Protein AF-0000000084804785 (afdb_homodimer)

InterPro domains:
  IPR005835 Nucleotidyl transferase domain [PF00483] (6-233)
  IPR029044 Nucleotide-diphospho-sugar transferases [G3DSA:3.90.550.10] (2-263)
  IPR029044 Nucleotide-diphospho-sugar transferases [SSF53448] (6-250)
  IPR050486 Mannose-1-phosphate guanyltransferase [PTHR22572] (6-246)

Secondary structure (DSSP, 8-state):
-----EEEEE-----GGGTTHHHHS-GGG-EETTEEHHHHHHHHHHHTT--EEEEEE-TTHHHHHHHHHHSTTGGGEEEEE-SS--HHHHHHHHTGGGGSSS-EEEEETTEEEE--HHHHHHHHHTS-TT--EEEEEEE-S-GGGSEEEEE-TTSBEEEEEES-SS-S-SEEEEEEEEE-HHHHHHHHHT--S---IIIIIHHHHTTSEEEEE--SEEEE--SHHHHHHHHHHHHHHHHHHHHHHHHHHHHS--SS---GGGSHHHHGGGS--TT-HHHHHHHHHHHHHHHHHHHHHHHHHH---/-----EEEEE-----GGGTTHHHHS-GGG-EETTEEHHHHHHHHHHHTT-SEEEEEE-TTHHHHHHHHHHSTTGGGEEEEE-SS--HHHHHHHHTGGGGTTS-EEEEETTEEEE--HHHHHHHHHTS-TT--EEEEEEE-S-GGGSEEEEE-TTSBEEEEEES-SS-S-SEEEEEEEEE-HHHHHHHHHT--S---IIIIIHHHHTTSEEEEE--SEEEE--SHHHHHHHHHHHHHHHHHHHHHHHHHHHHS--SS---TTSSHHHHGGGS--TT-HHHHHHHHHHHHHHHHHHHHHHHHHH---

Structure (mmCIF, N/CA/C/O backbone):
data_AF-0000000084804785-model_v1
#
loop_
_entity.id
_entity.type
_entity.pdbx_description
1 polymer 'Nucleotidyl transferase'
#
loop_
_atom_site.group_PDB
_atom_site.id
_atom_site.type_symbol
_atom_site.label_atom_id
_atom_site.label_alt_id
_atom_site.label_comp_id
_atom_site.label_asym_id
_atom_site.label_entity_id
_atom_site.label_seq_id
_atom_site.pdbx_PDB_ins_code
_atom_site.Cartn_x
_atom_site.Cartn_y
_atom_site.Cartn_z
_atom_site.occupancy
_atom_site.B_iso_or_equiv
_atom_site.auth_seq_id
_atom_site.auth_comp_id
_atom_site.auth_asym_id
_atom_site.auth_atom_id
_atom_site.pdbx_PDB_model_num
ATOM 1 N N . MET A 1 1 ? 24.594 -31.297 -13.055 1 36.47 1 MET A N 1
ATOM 2 C CA . MET A 1 1 ? 23.969 -30.094 -12.5 1 36.47 1 MET A CA 1
ATOM 3 C C . MET A 1 1 ? 22.516 -29.984 -12.945 1 36.47 1 MET A C 1
ATOM 5 O O . MET A 1 1 ? 22.219 -30.109 -14.133 1 36.47 1 MET A O 1
ATOM 9 N N . SER A 1 2 ? 21.641 -30.422 -12.102 1 54.41 2 SER A N 1
ATOM 10 C CA . SER A 1 2 ? 20.219 -30.438 -12.469 1 54.41 2 SER A CA 1
ATOM 11 C C . SER A 1 2 ? 19.828 -29.141 -13.172 1 54.41 2 SER A C 1
ATOM 13 O O . SER A 1 2 ? 20.406 -28.094 -12.922 1 54.41 2 SER A O 1
ATOM 15 N N . ALA A 1 3 ? 19.453 -29.266 -14.508 1 63.44 3 ALA A N 1
ATOM 16 C CA . ALA A 1 3 ? 19.047 -28.109 -15.305 1 63.44 3 ALA A CA 1
ATOM 17 C C . ALA A 1 3 ? 18.344 -27.078 -14.438 1 63.44 3 ALA A C 1
ATOM 19 O O . ALA A 1 3 ? 17.594 -27.422 -13.516 1 63.44 3 ALA A O 1
ATOM 20 N N . PRO A 1 4 ? 18.766 -25.828 -14.586 1 81.25 4 PRO A N 1
ATOM 21 C CA . PRO A 1 4 ? 18.125 -24.781 -13.797 1 81.25 4 PRO A CA 1
ATOM 22 C C . PRO A 1 4 ? 16.609 -24.75 -13.961 1 81.25 4 PRO A C 1
ATOM 24 O O . PRO A 1 4 ? 16.109 -25.078 -15.039 1 81.25 4 PRO A O 1
ATOM 27 N N . ALA A 1 5 ? 15.953 -24.562 -12.977 1 89.88 5 ALA A N 1
ATOM 28 C CA . ALA A 1 5 ? 14.492 -24.562 -12.953 1 89.88 5 ALA A CA 1
ATOM 29 C C . ALA A 1 5 ? 13.93 -23.438 -13.812 1 89.88 5 ALA A C 1
ATOM 31 O O . ALA A 1 5 ? 14.547 -22.375 -13.938 1 89.88 5 ALA A O 1
ATOM 32 N N . LYS A 1 6 ? 12.875 -23.719 -14.586 1 97.5 6 LYS A N 1
ATOM 33 C CA . LYS A 1 6 ? 12.172 -22.734 -15.406 1 97.5 6 LYS A CA 1
ATOM 34 C C . LYS A 1 6 ? 10.758 -22.5 -14.891 1 97.5 6 LYS A C 1
ATOM 36 O O . LYS A 1 6 ? 10.25 -23.281 -14.086 1 97.5 6 LYS A O 1
ATOM 41 N N . ALA A 1 7 ? 10.18 -21.344 -15.297 1 98.56 7 ALA A N 1
ATOM 42 C CA . ALA A 1 7 ? 8.844 -21.016 -14.805 1 98.56 7 ALA A CA 1
ATOM 43 C C . ALA A 1 7 ? 7.984 -20.422 -15.922 1 98.56 7 ALA A C 1
ATOM 45 O O . ALA A 1 7 ? 8.508 -19.844 -16.875 1 98.56 7 ALA A O 1
ATOM 46 N N . LEU A 1 8 ? 6.742 -20.734 -15.875 1 98.62 8 LEU A N 1
ATOM 47 C CA . LEU A 1 8 ? 5.719 -20.047 -16.656 1 98.62 8 LEU A CA 1
ATOM 48 C C . LEU A 1 8 ? 4.754 -19.281 -15.75 1 98.62 8 LEU A C 1
ATOM 50 O O . LEU A 1 8 ? 4.098 -19.891 -14.891 1 98.62 8 LEU A O 1
ATOM 54 N N . LEU A 1 9 ? 4.73 -17.969 -15.883 1 98.25 9 LEU A N 1
ATOM 55 C CA . LEU A 1 9 ? 3.77 -17.109 -15.203 1 98.25 9 LEU A CA 1
ATOM 56 C C . LEU A 1 9 ? 2.662 -16.688 -16.156 1 98.25 9 LEU A C 1
ATOM 58 O O . LEU A 1 9 ? 2.918 -15.969 -17.141 1 98.25 9 LEU A O 1
ATOM 62 N N . VAL A 1 10 ? 1.463 -17.125 -15.883 1 96.31 10 VAL A N 1
ATOM 63 C CA . VAL A 1 10 ? 0.351 -16.688 -16.719 1 96.31 10 VAL A CA 1
ATOM 64 C C . VAL A 1 10 ? -0.203 -15.375 -16.203 1 96.31 10 VAL A C 1
ATOM 66 O O . VAL A 1 10 ? -0.682 -15.297 -15.07 1 96.31 10 VAL A O 1
ATOM 69 N N . ALA A 1 11 ? -0.163 -14.344 -17 1 93.56 11 ALA A N 1
ATOM 70 C CA . ALA A 1 11 ? -0.503 -12.984 -16.594 1 93.56 11 ALA A CA 1
ATOM 71 C C . ALA A 1 11 ? -1.413 -12.32 -17.609 1 93.56 11 ALA A C 1
ATOM 73 O O . ALA A 1 11 ? -1.463 -11.086 -17.703 1 93.56 11 ALA A O 1
ATOM 74 N N . ALA A 1 12 ? -2.127 -13.078 -18.391 1 90.62 12 ALA A N 1
ATOM 75 C CA . ALA A 1 12 ? -2.871 -12.531 -19.516 1 90.62 12 ALA A CA 1
ATOM 76 C C . ALA A 1 12 ? -4.324 -12.258 -19.141 1 90.62 12 ALA A C 1
ATOM 78 O O . ALA A 1 12 ? -5.129 -11.867 -19.984 1 90.62 12 ALA A O 1
ATOM 79 N N . GLY A 1 13 ? -4.664 -12.398 -17.906 1 85.38 13 GLY A N 1
ATOM 80 C CA . GLY A 1 13 ? -6.047 -12.203 -17.5 1 85.38 13 GLY A CA 1
ATOM 81 C C . GLY A 1 13 ? -6.516 -10.766 -17.625 1 85.38 13 GLY A C 1
ATOM 82 O O . GLY A 1 13 ? -5.727 -9.836 -17.453 1 85.38 13 GLY A O 1
ATOM 83 N N . LEU A 1 14 ? -7.793 -10.594 -17.812 1 86.75 14 LEU A N 1
ATOM 84 C CA . LEU A 1 14 ? -8.375 -9.273 -18.016 1 86.75 14 LEU A CA 1
ATOM 85 C C . LEU A 1 14 ? -8.609 -8.562 -16.688 1 86.75 14 LEU A C 1
ATOM 87 O O . LEU A 1 14 ? -8.656 -7.336 -16.625 1 86.75 14 LEU A O 1
ATOM 91 N N . GLY A 1 15 ? -8.773 -9.273 -15.664 1 91.44 15 GLY A N 1
ATOM 92 C CA . GLY A 1 15 ? -9.008 -8.695 -14.352 1 91.44 15 GLY A CA 1
ATOM 93 C C . GLY A 1 15 ? -10.242 -7.816 -14.297 1 91.44 15 GLY A C 1
ATOM 94 O O . GLY A 1 15 ? -10.211 -6.719 -13.742 1 91.44 15 GLY A O 1
ATOM 95 N N . THR A 1 16 ? -11.375 -8.258 -14.773 1 92.5 16 THR A N 1
ATOM 96 C CA . THR A 1 16 ? -12.562 -7.441 -15 1 92.5 16 THR A CA 1
ATOM 97 C C . THR A 1 16 ? -13.172 -6.996 -13.672 1 92.5 16 THR A C 1
ATOM 99 O O . THR A 1 16 ? -13.773 -5.926 -13.594 1 92.5 16 THR A O 1
ATOM 102 N N . ARG A 1 17 ? -13.039 -7.766 -12.586 1 92.06 17 ARG A N 1
ATOM 103 C CA . ARG A 1 17 ? -13.641 -7.426 -11.297 1 92.06 17 ARG A CA 1
ATOM 104 C C . ARG A 1 17 ? -12.93 -6.238 -10.664 1 92.06 17 ARG A C 1
ATOM 106 O O . ARG A 1 17 ? -13.422 -5.656 -9.695 1 92.06 17 ARG A O 1
ATOM 113 N N . LEU A 1 18 ? -11.805 -5.844 -11.195 1 95 18 LEU A N 1
ATOM 114 C CA . LEU A 1 18 ? -11.047 -4.711 -10.672 1 95 18 LEU A CA 1
ATOM 115 C C . LEU A 1 18 ? -11.273 -3.463 -11.516 1 95 18 LEU A C 1
ATOM 117 O O . LEU A 1 18 ? -10.617 -2.438 -11.305 1 95 18 LEU A O 1
ATOM 121 N N . HIS A 1 19 ? -12.18 -3.553 -12.469 1 93.56 19 HIS A N 1
ATOM 122 C CA . HIS A 1 19 ? -12.578 -2.332 -13.164 1 93.56 19 HIS A CA 1
ATOM 123 C C . HIS A 1 19 ? -13.023 -1.258 -12.18 1 93.56 19 HIS A C 1
ATOM 125 O O . HIS A 1 19 ? -13.711 -1.557 -11.195 1 93.56 19 HIS A O 1
ATOM 131 N N . PRO A 1 20 ? -12.641 -0.058 -12.445 1 96.06 20 PRO A N 1
ATOM 132 C CA . PRO A 1 20 ? -11.969 0.531 -13.609 1 96.06 20 PRO A CA 1
ATOM 133 C C . PRO A 1 20 ? -10.453 0.542 -13.477 1 96.06 20 PRO A C 1
ATOM 135 O O . PRO A 1 20 ? -9.75 1.06 -14.352 1 96.06 20 PRO A O 1
ATOM 138 N N . LEU A 1 21 ? -9.875 0.04 -12.391 1 96.31 21 LEU A N 1
ATOM 139 C CA . LEU A 1 21 ? -8.43 0.01 -12.227 1 96.31 21 LEU A CA 1
ATOM 140 C C . LEU A 1 21 ? -7.758 -0.702 -13.398 1 96.31 21 LEU A C 1
ATOM 142 O O . LEU A 1 21 ? -6.789 -0.195 -13.961 1 96.31 21 LEU A O 1
ATOM 146 N N . THR A 1 22 ? -8.352 -1.794 -13.797 1 95.62 22 THR A N 1
ATOM 147 C CA . THR A 1 22 ? -7.734 -2.645 -14.812 1 95.62 22 THR A CA 1
ATOM 148 C C . THR A 1 22 ? -7.957 -2.07 -16.203 1 95.62 22 THR A C 1
ATOM 150 O O . THR A 1 22 ? -7.395 -2.568 -17.188 1 95.62 22 THR A O 1
ATOM 153 N N . ASP A 1 23 ? -8.742 -1.021 -16.344 1 94.75 23 ASP A N 1
ATOM 154 C CA . ASP A 1 23 ? -8.82 -0.287 -17.594 1 94.75 23 ASP A CA 1
ATOM 155 C C . ASP A 1 23 ? -7.523 0.48 -17.859 1 94.75 23 ASP A C 1
ATOM 157 O O . ASP A 1 23 ? -7.219 0.817 -19.016 1 94.75 23 ASP A O 1
ATOM 161 N N . VAL A 1 24 ? -6.848 0.706 -16.797 1 94.94 24 VAL A N 1
ATOM 162 C CA . VAL A 1 24 ? -5.652 1.536 -16.906 1 94.94 24 VAL A CA 1
ATOM 163 C C . VAL A 1 24 ? -4.402 0.661 -16.812 1 94.94 24 VAL A C 1
ATOM 165 O O . VAL A 1 24 ? -3.486 0.787 -17.625 1 94.94 24 VAL A O 1
ATOM 168 N N . LEU A 1 25 ? -4.352 -0.196 -15.812 1 94.44 25 LEU A N 1
ATOM 169 C CA . LEU A 1 25 ? -3.242 -1.117 -15.594 1 94.44 25 LEU A CA 1
ATOM 170 C C . LEU A 1 25 ? -3.729 -2.562 -15.594 1 94.44 25 LEU A C 1
ATOM 172 O O . LEU A 1 25 ? -4.742 -2.881 -14.969 1 94.44 25 LEU A O 1
ATOM 176 N N . PRO A 1 26 ? -2.963 -3.416 -16.297 1 94.69 26 PRO A N 1
ATOM 177 C CA . PRO A 1 26 ? -3.324 -4.828 -16.156 1 94.69 26 PRO A CA 1
ATOM 178 C C . PRO A 1 26 ? -3.145 -5.34 -14.727 1 94.69 26 PRO A C 1
ATOM 180 O O . PRO A 1 26 ? -2.314 -4.812 -13.984 1 94.69 26 PRO A O 1
ATOM 183 N N . LYS A 1 27 ? -3.861 -6.383 -14.375 1 94.56 27 LYS A N 1
ATOM 184 C CA . LYS A 1 27 ? -3.877 -6.902 -13.008 1 94.56 27 LYS A CA 1
ATOM 185 C C . LYS A 1 27 ? -2.467 -7.25 -12.539 1 94.56 27 LYS A C 1
ATOM 187 O O . LYS A 1 27 ? -2.109 -6.984 -11.383 1 94.56 27 LYS A O 1
ATOM 192 N N . CYS A 1 28 ? -1.666 -7.781 -13.414 1 95.44 28 CYS A N 1
ATOM 193 C CA . CYS A 1 28 ? -0.337 -8.242 -13.031 1 95.44 28 CYS A CA 1
ATOM 194 C C . CYS A 1 28 ? 0.576 -7.062 -12.711 1 95.44 28 CYS A C 1
ATOM 196 O O . CYS A 1 28 ? 1.647 -7.238 -12.133 1 95.44 28 CYS A O 1
ATOM 198 N N . LEU A 1 29 ? 0.19 -5.82 -13.047 1 94.81 29 LEU A N 1
ATOM 199 C CA . LEU A 1 29 ? 0.996 -4.648 -12.734 1 94.81 29 LEU A CA 1
ATOM 200 C C . LEU A 1 29 ? 0.36 -3.832 -11.617 1 94.81 29 LEU A C 1
ATOM 202 O O . LEU A 1 29 ? 0.795 -2.713 -11.336 1 94.81 29 LEU A O 1
ATOM 206 N N . MET A 1 30 ? -0.702 -4.363 -11.047 1 94.88 30 MET A N 1
ATOM 207 C CA . MET A 1 30 ? -1.296 -3.699 -9.891 1 94.88 30 MET A CA 1
ATOM 208 C C . MET A 1 30 ? -0.294 -3.6 -8.75 1 94.88 30 MET A C 1
ATOM 210 O O . MET A 1 30 ? 0.411 -4.566 -8.445 1 94.88 30 MET A O 1
ATOM 214 N N . PRO A 1 31 ? -0.192 -2.457 -8.125 1 92.62 31 PRO A N 1
ATOM 215 C CA . PRO A 1 31 ? 0.789 -2.297 -7.051 1 92.62 31 PRO A CA 1
ATOM 216 C C . PRO A 1 31 ? 0.31 -2.883 -5.723 1 92.62 31 PRO A C 1
ATOM 218 O O . PRO A 1 31 ? -0.857 -2.721 -5.359 1 92.62 31 PRO A O 1
ATOM 221 N N . ILE A 1 32 ? 1.146 -3.57 -5.07 1 92.69 32 ILE A N 1
ATOM 222 C CA . ILE A 1 32 ? 0.99 -4.023 -3.693 1 92.69 32 ILE A CA 1
ATOM 223 C C . ILE A 1 32 ? 2.074 -3.395 -2.818 1 92.69 32 ILE A C 1
ATOM 225 O O . ILE A 1 32 ? 3.246 -3.766 -2.91 1 92.69 32 ILE A O 1
ATOM 229 N N . ALA A 1 33 ? 1.63 -2.484 -1.951 1 83.88 33 ALA A N 1
ATOM 230 C CA . ALA A 1 33 ? 2.559 -1.73 -1.113 1 83.88 33 ALA A CA 1
ATOM 231 C C . ALA A 1 33 ? 3.654 -1.083 -1.954 1 83.88 33 ALA A C 1
ATOM 233 O O . ALA A 1 33 ? 4.84 -1.184 -1.626 1 83.88 33 ALA A O 1
ATOM 234 N N . GLY A 1 34 ? 3.285 -0.646 -3.113 1 81.81 34 GLY A N 1
ATOM 235 C CA . GLY A 1 34 ? 4.188 0.14 -3.938 1 81.81 34 GLY A CA 1
ATOM 236 C C . GLY A 1 34 ? 4.914 -0.687 -4.984 1 81.81 34 GLY A C 1
ATOM 237 O O . GLY A 1 34 ? 5.68 -0.149 -5.789 1 81.81 34 GLY A O 1
ATOM 238 N N . ARG A 1 35 ? 4.715 -1.99 -5.055 1 88.25 35 ARG A N 1
ATOM 239 C CA . ARG A 1 35 ? 5.363 -2.861 -6.031 1 88.25 35 ARG A CA 1
ATOM 240 C C . ARG A 1 35 ? 4.332 -3.615 -6.863 1 88.25 35 ARG A C 1
ATOM 242 O O . ARG A 1 35 ? 3.332 -4.102 -6.332 1 88.25 35 ARG A O 1
ATOM 249 N N . PRO A 1 36 ? 4.688 -3.699 -8.133 1 93.38 36 PRO A N 1
ATOM 250 C CA . PRO A 1 36 ? 3.711 -4.418 -8.953 1 93.38 36 PRO A CA 1
ATOM 251 C C . PRO A 1 36 ? 3.717 -5.922 -8.695 1 93.38 36 PRO A C 1
ATOM 253 O O . PRO A 1 36 ? 4.777 -6.508 -8.461 1 93.38 36 PRO A O 1
ATOM 256 N N . LEU A 1 37 ? 2.59 -6.52 -8.812 1 95.38 37 LEU A N 1
ATOM 257 C CA . LEU A 1 37 ? 2.383 -7.945 -8.578 1 95.38 37 LEU A CA 1
ATOM 258 C C . LEU A 1 37 ? 3.396 -8.773 -9.359 1 95.38 37 LEU A C 1
ATOM 260 O O . LEU A 1 37 ? 4.051 -9.656 -8.797 1 95.38 37 LEU A O 1
ATOM 264 N N . LEU A 1 38 ? 3.555 -8.461 -10.633 1 96.06 38 LEU A N 1
ATOM 265 C CA . LEU A 1 38 ? 4.469 -9.219 -11.484 1 96.06 38 LEU A CA 1
ATOM 266 C C . LEU A 1 38 ? 5.91 -9.055 -11.008 1 96.06 38 LEU A C 1
ATOM 268 O O . LEU A 1 38 ? 6.695 -10.008 -11.07 1 96.06 38 LEU A O 1
ATOM 272 N N . GLY A 1 39 ? 6.234 -7.871 -10.562 1 94.62 39 GLY A N 1
ATOM 273 C CA . GLY A 1 39 ? 7.566 -7.652 -10.023 1 94.62 39 GLY A CA 1
ATOM 274 C C . GLY A 1 39 ? 7.867 -8.508 -8.805 1 94.62 39 GLY A C 1
ATOM 275 O O . GLY A 1 39 ? 8.984 -9 -8.648 1 94.62 39 GLY A O 1
ATOM 276 N N . LEU A 1 40 ? 6.867 -8.68 -7.965 1 94.56 40 LEU A N 1
ATOM 277 C CA . LEU A 1 40 ? 7.027 -9.523 -6.785 1 94.56 40 LEU A CA 1
ATOM 278 C C . LEU A 1 40 ? 7.305 -10.969 -7.184 1 94.56 40 LEU A C 1
ATOM 280 O O . LEU A 1 40 ? 8.18 -11.617 -6.609 1 94.56 40 LEU A O 1
ATOM 284 N N . TRP A 1 41 ? 6.641 -11.461 -8.18 1 96.94 41 TRP A N 1
ATOM 285 C CA . TRP A 1 41 ? 6.852 -12.812 -8.688 1 96.94 41 TRP A CA 1
ATOM 286 C C . TRP A 1 41 ? 8.25 -12.953 -9.289 1 96.94 41 TRP A C 1
ATOM 288 O O . TRP A 1 41 ? 8.977 -13.898 -8.961 1 96.94 41 TRP A O 1
ATOM 298 N N . LEU A 1 42 ? 8.625 -12 -10.125 1 96.31 42 LEU A N 1
ATOM 299 C CA . LEU A 1 42 ? 9.898 -12.07 -10.82 1 96.31 42 LEU A CA 1
ATOM 300 C C . LEU A 1 42 ? 11.062 -12 -9.828 1 96.31 42 LEU A C 1
ATOM 302 O O . LEU A 1 42 ? 12.031 -12.758 -9.945 1 96.31 42 LEU A O 1
ATOM 306 N N . ALA A 1 43 ? 10.914 -11.125 -8.898 1 93.31 43 ALA A N 1
ATOM 307 C CA . ALA A 1 43 ? 11.953 -11.016 -7.883 1 93.31 43 ALA A CA 1
ATOM 308 C C . ALA A 1 43 ? 12.094 -12.32 -7.098 1 93.31 43 ALA A C 1
ATOM 310 O O . ALA A 1 43 ? 13.203 -12.812 -6.895 1 93.31 43 ALA A O 1
ATOM 311 N N . MET A 1 44 ? 11 -12.891 -6.68 1 94.5 44 MET A N 1
ATOM 312 C CA . MET A 1 44 ? 10.984 -14.117 -5.887 1 94.5 44 MET A CA 1
ATOM 313 C C . MET A 1 44 ? 11.609 -15.273 -6.656 1 94.5 44 MET A C 1
ATOM 315 O O . MET A 1 44 ? 12.461 -15.992 -6.129 1 94.5 44 MET A O 1
ATOM 319 N N . LEU A 1 45 ? 11.305 -15.406 -7.879 1 96.75 45 LEU A N 1
ATOM 320 C CA . LEU A 1 45 ? 11.797 -16.516 -8.688 1 96.75 45 LEU A CA 1
ATOM 321 C C . LEU A 1 45 ? 13.266 -16.328 -9.047 1 96.75 45 LEU A C 1
ATOM 323 O O . LEU A 1 45 ? 14.039 -17.281 -9.031 1 96.75 45 LEU A O 1
ATOM 327 N N . ARG A 1 46 ? 13.617 -15.078 -9.312 1 94.5 46 ARG A N 1
ATOM 328 C CA . ARG A 1 46 ? 15.016 -14.812 -9.625 1 94.5 46 ARG A CA 1
ATOM 329 C C . ARG A 1 46 ? 15.906 -15.047 -8.414 1 94.5 46 ARG A C 1
ATOM 331 O O . ARG A 1 46 ? 16.984 -15.625 -8.539 1 94.5 46 ARG A O 1
ATOM 338 N N . ASP A 1 47 ? 15.438 -14.648 -7.344 1 91.12 47 ASP A N 1
ATOM 339 C CA . ASP A 1 47 ? 16.188 -14.867 -6.109 1 91.12 47 ASP A CA 1
ATOM 340 C C . ASP A 1 47 ? 16.359 -16.359 -5.828 1 91.12 47 ASP A C 1
ATOM 342 O O . ASP A 1 47 ? 17.344 -16.766 -5.223 1 91.12 47 ASP A O 1
ATOM 346 N N . ALA A 1 48 ? 15.445 -17.141 -6.285 1 93.62 48 ALA A N 1
ATOM 347 C CA . ALA A 1 48 ? 15.477 -18.594 -6.055 1 93.62 48 ALA A CA 1
ATOM 348 C C . ALA A 1 48 ? 16.312 -19.297 -7.117 1 93.62 48 ALA A C 1
ATOM 350 O O . ALA A 1 48 ? 16.516 -20.516 -7.047 1 93.62 48 ALA A O 1
ATOM 351 N N . GLY A 1 49 ? 16.75 -18.578 -8.164 1 92.5 49 GLY A N 1
ATOM 352 C CA . GLY A 1 49 ? 17.703 -19.141 -9.109 1 92.5 49 GLY A CA 1
ATOM 353 C C . GLY A 1 49 ? 17.062 -19.609 -10.398 1 92.5 49 GLY A C 1
ATOM 354 O O . GLY A 1 49 ? 17.688 -20.312 -11.188 1 92.5 49 GLY A O 1
ATOM 355 N N . PHE A 1 50 ? 15.812 -19.25 -10.617 1 95.56 50 PHE A N 1
ATOM 356 C CA . PHE A 1 50 ? 15.188 -19.625 -11.875 1 95.56 50 PHE A CA 1
ATOM 357 C C . PHE A 1 50 ? 15.898 -18.953 -13.047 1 95.56 50 PHE A C 1
ATOM 359 O O . PHE A 1 50 ? 16.188 -17.766 -13.008 1 95.56 50 PHE A O 1
ATOM 366 N N . SER A 1 51 ? 16.156 -19.75 -14.086 1 93 51 SER A N 1
ATOM 367 C CA . SER A 1 51 ? 17 -19.281 -15.172 1 93 51 SER A CA 1
ATOM 368 C C . SER A 1 51 ? 16.172 -18.641 -16.281 1 93 51 SER A C 1
ATOM 370 O O . SER A 1 51 ? 16.656 -17.766 -17 1 93 51 SER A O 1
ATOM 372 N N . GLU A 1 52 ? 15 -19.125 -16.484 1 97.19 52 GLU A N 1
ATOM 373 C CA . GLU A 1 52 ? 14.102 -18.656 -17.531 1 97.19 52 GLU A CA 1
ATOM 374 C C . GLU A 1 52 ? 12.656 -18.609 -17.047 1 97.19 52 GLU A C 1
ATOM 376 O O . GLU A 1 52 ? 12.164 -19.578 -16.453 1 97.19 52 GLU A O 1
ATOM 381 N N . ILE A 1 53 ? 12.055 -17.438 -17.25 1 98.25 53 ILE A N 1
ATOM 382 C CA . ILE A 1 53 ? 10.664 -17.234 -16.859 1 98.25 53 ILE A CA 1
ATOM 383 C C . ILE A 1 53 ? 9.852 -16.766 -18.062 1 98.25 53 ILE A C 1
ATOM 385 O O . ILE A 1 53 ? 10.102 -15.688 -18.609 1 98.25 53 ILE A O 1
ATOM 389 N N . VAL A 1 54 ? 8.938 -17.641 -18.5 1 98.44 54 VAL A N 1
ATOM 390 C CA . VAL A 1 54 ? 8.023 -17.25 -19.578 1 98.44 54 VAL A CA 1
ATOM 391 C C . VAL A 1 54 ? 6.805 -16.547 -18.984 1 98.44 54 VAL A C 1
ATOM 393 O O . VAL A 1 54 ? 6.215 -17.016 -18.016 1 98.44 54 VAL A O 1
ATOM 396 N N . VAL A 1 55 ? 6.445 -15.383 -19.531 1 97.94 55 VAL A N 1
ATOM 397 C CA . VAL A 1 55 ? 5.27 -14.625 -19.109 1 97.94 55 VAL A CA 1
ATOM 398 C C . VAL A 1 55 ? 4.336 -14.422 -20.312 1 97.94 55 VAL A C 1
ATOM 400 O O . VAL A 1 55 ? 4.707 -13.781 -21.297 1 97.94 55 VAL A O 1
ATOM 403 N N . ASN A 1 56 ? 3.17 -14.992 -20.266 1 96.5 56 ASN A N 1
ATOM 404 C CA . ASN A 1 56 ? 2.234 -14.703 -21.344 1 96.5 56 ASN A CA 1
ATOM 405 C C . ASN A 1 56 ? 1.498 -13.391 -21.125 1 96.5 56 ASN A C 1
ATOM 407 O O . ASN A 1 56 ? 1.266 -12.992 -19.984 1 96.5 56 ASN A O 1
ATOM 411 N N . LEU A 1 57 ? 1.154 -12.719 -22.156 1 93.12 57 LEU A N 1
ATOM 412 C CA . LEU A 1 57 ? 0.524 -11.406 -22.125 1 93.12 57 LEU A CA 1
ATOM 413 C C . LEU A 1 57 ? -0.646 -11.344 -23.094 1 93.12 57 LEU A C 1
ATOM 415 O O . LEU A 1 57 ? -0.658 -12.055 -24.109 1 93.12 57 LEU A O 1
ATOM 419 N N . HIS A 1 58 ? -1.6 -10.516 -22.766 1 91.88 58 HIS A N 1
ATOM 420 C CA . HIS A 1 58 ? -2.721 -10.281 -23.656 1 91.88 58 HIS A CA 1
ATOM 421 C C . HIS A 1 58 ? -3.234 -8.852 -23.547 1 91.88 58 HIS A C 1
ATOM 423 O O . HIS A 1 58 ? -2.807 -7.973 -24.297 1 91.88 58 HIS A O 1
ATOM 429 N N . HIS A 1 59 ? -3.932 -8.562 -22.359 1 84.12 59 HIS A N 1
ATOM 430 C CA . HIS A 1 59 ? -4.43 -7.223 -22.094 1 84.12 59 HIS A CA 1
ATOM 431 C C . HIS A 1 59 ? -3.299 -6.281 -21.688 1 84.12 59 HIS A C 1
ATOM 433 O O . HIS A 1 59 ? -2.496 -6.609 -20.812 1 84.12 59 HIS A O 1
ATOM 439 N N . HIS A 1 60 ? -3.168 -5.082 -22.453 1 91 60 HIS A N 1
ATOM 440 C CA . HIS A 1 60 ? -2.117 -4.113 -22.156 1 91 60 HIS A CA 1
ATOM 441 C C . HIS A 1 60 ? -0.735 -4.754 -22.266 1 91 60 HIS A C 1
ATOM 443 O O . HIS A 1 60 ? 0.127 -4.508 -21.406 1 91 60 HIS A O 1
ATOM 449 N N . ALA A 1 61 ? -0.567 -5.613 -23.25 1 93.06 61 ALA A N 1
ATOM 450 C CA . ALA A 1 61 ? 0.668 -6.371 -23.422 1 93.06 61 ALA A CA 1
ATOM 451 C C . ALA A 1 61 ? 1.87 -5.438 -23.547 1 93.06 61 ALA A C 1
ATOM 453 O O . ALA A 1 61 ? 2.951 -5.738 -23.031 1 93.06 61 ALA A O 1
ATOM 454 N N . GLU A 1 62 ? 1.668 -4.352 -24.172 1 93.75 62 GLU A N 1
ATOM 455 C CA . GLU A 1 62 ? 2.777 -3.426 -24.375 1 93.75 62 GLU A CA 1
ATOM 456 C C . GLU A 1 62 ? 3.256 -2.828 -23.062 1 93.75 62 GLU A C 1
ATOM 458 O O . GLU A 1 62 ? 4.457 -2.646 -22.859 1 93.75 62 GLU A O 1
ATOM 463 N N . LEU A 1 63 ? 2.344 -2.521 -22.25 1 94.25 63 LEU A N 1
ATOM 464 C CA . LEU A 1 63 ? 2.693 -1.96 -20.953 1 94.25 63 LEU A CA 1
ATOM 465 C C . LEU A 1 63 ? 3.475 -2.969 -20.125 1 94.25 63 LEU A C 1
ATOM 467 O O . LEU A 1 63 ? 4.473 -2.615 -19.484 1 94.25 63 LEU A O 1
ATOM 471 N N . VAL A 1 64 ? 3.037 -4.203 -20.125 1 95.38 64 VAL A N 1
ATOM 472 C CA . VAL A 1 64 ? 3.711 -5.262 -19.375 1 95.38 64 VAL A CA 1
ATOM 473 C C . VAL A 1 64 ? 5.098 -5.508 -19.969 1 95.38 64 VAL A C 1
ATOM 475 O O . VAL A 1 64 ? 6.074 -5.645 -19.234 1 95.38 64 VAL A O 1
ATOM 478 N N . GLY A 1 65 ? 5.125 -5.535 -21.266 1 96.25 65 GLY A N 1
ATOM 479 C CA . GLY A 1 65 ? 6.406 -5.695 -21.922 1 96.25 65 GLY A CA 1
ATOM 480 C C . GLY A 1 65 ? 7.398 -4.602 -21.578 1 96.25 65 GLY A C 1
ATOM 481 O O . GLY A 1 65 ? 8.57 -4.879 -21.312 1 96.25 65 GLY A O 1
ATOM 482 N N . GLU A 1 66 ? 6.941 -3.367 -21.578 1 95.62 66 GLU A N 1
ATOM 483 C CA . GLU A 1 66 ? 7.797 -2.234 -21.234 1 95.62 66 GLU A CA 1
ATOM 484 C C . GLU A 1 66 ? 8.305 -2.336 -19.797 1 95.62 66 GLU A C 1
ATOM 486 O O . GLU A 1 66 ? 9.477 -2.08 -19.531 1 95.62 66 GLU A O 1
ATOM 491 N N . TYR A 1 67 ? 7.453 -2.701 -18.906 1 95.38 67 TYR A N 1
ATOM 492 C CA . TYR A 1 67 ? 7.844 -2.902 -17.516 1 95.38 67 TYR A CA 1
ATOM 493 C C . TYR A 1 67 ? 8.961 -3.932 -17.406 1 95.38 67 TYR A C 1
ATOM 495 O O . TYR A 1 67 ? 9.961 -3.697 -16.734 1 95.38 67 TYR A O 1
ATOM 503 N N . ILE A 1 68 ? 8.789 -5.027 -18.125 1 95.88 68 ILE A N 1
ATOM 504 C CA . ILE A 1 68 ? 9.75 -6.121 -18.047 1 95.88 68 ILE A CA 1
ATOM 505 C C . ILE A 1 68 ? 11.062 -5.691 -18.688 1 95.88 68 ILE A C 1
ATOM 507 O O . ILE A 1 68 ? 12.141 -5.93 -18.141 1 95.88 68 ILE A O 1
ATOM 511 N N . ARG A 1 69 ? 10.992 -5.027 -19.766 1 95.31 69 ARG A N 1
ATOM 512 C CA . ARG A 1 69 ? 12.195 -4.605 -20.484 1 95.31 69 ARG A CA 1
ATOM 513 C C . ARG A 1 69 ? 13.016 -3.641 -19.641 1 95.31 69 ARG A C 1
ATOM 515 O O . ARG A 1 69 ? 14.25 -3.65 -19.688 1 95.31 69 ARG A O 1
ATOM 522 N N . ARG A 1 70 ? 12.352 -2.896 -18.781 1 93.38 70 ARG A N 1
ATOM 523 C CA . ARG A 1 70 ? 13.023 -1.922 -17.922 1 93.38 70 ARG A CA 1
ATOM 524 C C . ARG A 1 70 ? 13.508 -2.568 -16.625 1 93.38 70 ARG A C 1
ATOM 526 O O . ARG A 1 70 ? 14.289 -1.972 -15.883 1 93.38 70 ARG A O 1
ATOM 533 N N . SER A 1 71 ? 13.078 -3.717 -16.453 1 92.69 71 SER A N 1
ATOM 534 C CA . SER A 1 71 ? 13.328 -4.355 -15.164 1 92.69 71 SER A CA 1
ATOM 535 C C . SER A 1 71 ? 14.695 -5.035 -15.141 1 92.69 71 SER A C 1
ATOM 537 O O . SER A 1 71 ? 15.258 -5.336 -16.188 1 92.69 71 SER A O 1
ATOM 539 N N . PRO A 1 72 ? 15.219 -5.301 -13.898 1 91 72 PRO A N 1
ATOM 540 C CA . PRO A 1 72 ? 16.5 -6.023 -13.805 1 91 72 PRO A CA 1
ATOM 541 C C . PRO A 1 72 ? 16.375 -7.484 -14.227 1 91 72 PRO A C 1
ATOM 543 O O . PRO A 1 72 ? 17.391 -8.172 -14.375 1 91 72 PRO A O 1
ATOM 546 N N . TRP A 1 73 ? 15.148 -7.891 -14.531 1 93.12 73 TRP A N 1
ATOM 547 C CA . TRP A 1 73 ? 14.938 -9.305 -14.836 1 93.12 73 TRP A CA 1
ATOM 548 C C . TRP A 1 73 ? 14.758 -9.523 -16.328 1 93.12 73 TRP A C 1
ATOM 550 O O . TRP A 1 73 ? 14.562 -10.656 -16.781 1 93.12 73 TRP A O 1
ATOM 560 N N . ALA A 1 74 ? 14.891 -8.531 -17.094 1 95.5 74 ALA A N 1
ATOM 561 C CA . ALA A 1 74 ? 14.57 -8.539 -18.516 1 95.5 74 ALA A CA 1
ATOM 562 C C . ALA A 1 74 ? 15.281 -9.695 -19.234 1 95.5 74 ALA A C 1
ATOM 564 O O . ALA A 1 74 ? 14.688 -10.383 -20.062 1 95.5 74 ALA A O 1
ATOM 565 N N . ALA A 1 75 ? 16.516 -9.961 -18.875 1 95.75 75 ALA A N 1
ATOM 566 C CA . ALA A 1 75 ? 17.344 -10.945 -19.562 1 95.75 75 ALA A CA 1
ATOM 567 C C . ALA A 1 75 ? 16.844 -12.367 -19.281 1 95.75 75 ALA A C 1
ATOM 569 O O . ALA A 1 75 ? 17.172 -13.297 -20.016 1 95.75 75 ALA A O 1
ATOM 570 N N . HIS A 1 76 ? 16.047 -12.547 -18.281 1 96.56 76 HIS A N 1
ATOM 571 C CA . HIS A 1 76 ? 15.641 -13.875 -17.859 1 96.56 76 HIS A CA 1
ATOM 572 C C . HIS A 1 76 ? 14.172 -14.133 -18.188 1 96.56 76 HIS A C 1
ATOM 574 O O . HIS A 1 76 ? 13.633 -15.195 -17.875 1 96.56 76 HIS A O 1
ATOM 580 N N . VAL A 1 77 ? 13.531 -13.141 -18.812 1 98.06 77 VAL A N 1
ATOM 581 C CA . VAL A 1 77 ? 12.094 -13.25 -19.047 1 98.06 77 VAL A CA 1
ATOM 582 C C . VAL A 1 77 ? 11.828 -13.391 -20.547 1 98.06 77 VAL A C 1
ATOM 584 O O . VAL A 1 77 ? 12.406 -12.656 -21.359 1 98.06 77 VAL A O 1
ATOM 587 N N . VAL A 1 78 ? 11.102 -14.359 -20.875 1 97.75 78 VAL A N 1
ATOM 588 C CA . VAL A 1 78 ? 10.586 -14.508 -22.234 1 97.75 78 VAL A CA 1
ATOM 589 C C . VAL A 1 78 ? 9.164 -13.969 -22.312 1 97.75 78 VAL A C 1
ATOM 591 O O . VAL A 1 78 ? 8.258 -14.484 -21.656 1 97.75 78 VAL A O 1
ATOM 594 N N . LEU A 1 79 ? 8.977 -12.922 -23.094 1 97.06 79 LEU A N 1
ATOM 595 C CA . LEU A 1 79 ? 7.645 -12.367 -23.312 1 97.06 79 LEU A CA 1
ATOM 596 C C . LEU A 1 79 ? 6.871 -13.211 -24.328 1 97.06 79 LEU A C 1
ATOM 598 O O . LEU A 1 79 ? 7.367 -13.477 -25.422 1 97.06 79 LEU A O 1
ATOM 602 N N . ALA A 1 80 ? 5.715 -13.617 -23.938 1 96.62 80 ALA A N 1
ATOM 603 C CA . ALA A 1 80 ? 4.906 -14.492 -24.781 1 96.62 80 ALA A CA 1
ATOM 604 C C . ALA A 1 80 ? 3.523 -13.898 -25.031 1 96.62 80 ALA A C 1
ATOM 606 O O . ALA A 1 80 ? 2.523 -14.414 -24.516 1 96.62 80 ALA A O 1
ATOM 607 N N . PRO A 1 81 ? 3.416 -12.875 -25.859 1 94.94 81 PRO A N 1
ATOM 608 C CA . PRO A 1 81 ? 2.1 -12.305 -26.156 1 94.94 81 PRO A CA 1
ATOM 609 C C . PRO A 1 81 ? 1.164 -13.289 -26.844 1 94.94 81 PRO A C 1
ATOM 611 O O . PRO A 1 81 ? 1.605 -14.078 -27.688 1 94.94 81 PRO A O 1
ATOM 614 N N . GLU A 1 82 ? -0.072 -13.25 -26.469 1 94.81 82 GLU A N 1
ATOM 615 C CA . GLU A 1 82 ? -1.121 -14.07 -27.062 1 94.81 82 GLU A CA 1
ATOM 616 C C . GLU A 1 82 ? -2.246 -13.211 -27.625 1 94.81 82 GLU A C 1
ATOM 618 O O . GLU A 1 82 ? -3.043 -12.648 -26.875 1 94.81 82 GLU A O 1
ATOM 623 N N . GLU A 1 83 ? -2.369 -13.164 -28.906 1 90.69 83 GLU A N 1
ATOM 624 C CA . GLU A 1 83 ? -3.467 -12.422 -29.531 1 90.69 83 GLU A CA 1
ATOM 625 C C . GLU A 1 83 ? -4.816 -13.031 -29.172 1 90.69 83 GLU A C 1
ATOM 627 O O . GLU A 1 83 ? -5.781 -12.312 -28.906 1 90.69 83 GLU A O 1
ATOM 632 N N . THR A 1 84 ? -4.777 -14.305 -29.234 1 91.88 84 THR A N 1
ATOM 633 C CA . THR A 1 84 ? -5.918 -15.07 -28.75 1 91.88 84 THR A CA 1
ATOM 634 C C . THR A 1 84 ? -5.535 -15.883 -27.516 1 91.88 84 THR A C 1
ATOM 636 O O . THR A 1 84 ? -4.5 -16.547 -27.5 1 91.88 84 THR A O 1
ATOM 639 N N . LEU A 1 85 ? -6.402 -15.805 -26.594 1 91.75 85 LEU A N 1
ATOM 640 C CA . LEU A 1 85 ? -6.113 -16.531 -25.359 1 91.75 85 LEU A CA 1
ATOM 641 C C . LEU A 1 85 ? -6.152 -18.047 -25.594 1 91.75 85 LEU A C 1
ATOM 643 O O . LEU A 1 85 ? -7.121 -18.562 -26.156 1 91.75 85 LEU A O 1
ATOM 647 N N . LEU A 1 86 ? -5.191 -18.781 -25.156 1 93.69 86 LEU A N 1
ATOM 648 C CA . LEU A 1 86 ? -5.02 -20.203 -25.406 1 93.69 86 LEU A CA 1
ATOM 649 C C . LEU A 1 86 ? -5.496 -21.031 -24.219 1 93.69 86 LEU A C 1
ATOM 651 O O . LEU A 1 86 ? -5.508 -22.266 -24.281 1 93.69 86 LEU A O 1
ATOM 655 N N . GLY A 1 87 ? -5.902 -20.312 -23.125 1 93.75 87 GLY A N 1
ATOM 656 C CA . GLY A 1 87 ? -6.059 -21.016 -21.859 1 93.75 87 GLY A CA 1
ATOM 657 C C . GLY A 1 87 ? -4.738 -21.328 -21.172 1 93.75 87 GLY A C 1
ATOM 658 O O . GLY A 1 87 ? -3.697 -21.375 -21.828 1 93.75 87 GLY A O 1
ATOM 659 N N . THR A 1 88 ? -4.762 -21.516 -19.906 1 94.06 88 THR A N 1
ATOM 660 C CA . THR A 1 88 ? -3.529 -21.703 -19.141 1 94.06 88 THR A CA 1
ATOM 661 C C . THR A 1 88 ? -2.807 -22.969 -19.594 1 94.06 88 THR A C 1
ATOM 663 O O . THR A 1 88 ? -1.576 -22.984 -19.672 1 94.06 88 THR A O 1
ATOM 666 N N . GLY A 1 89 ? -3.537 -24.016 -19.969 1 97.25 89 GLY A N 1
ATOM 667 C CA . GLY A 1 89 ? -2.926 -25.203 -20.516 1 97.25 89 GLY A CA 1
ATOM 668 C C . GLY A 1 89 ? -2.357 -25 -21.906 1 97.25 89 GLY A C 1
ATOM 669 O O . GLY A 1 89 ? -1.336 -25.594 -22.25 1 97.25 89 GLY A O 1
ATOM 670 N N . GLY A 1 90 ? -3.088 -24.234 -22.688 1 97.44 90 GLY A N 1
ATOM 671 C CA . GLY A 1 90 ? -2.617 -23.922 -24.031 1 97.44 90 GLY A CA 1
ATOM 672 C C . GLY A 1 90 ? -1.296 -23.188 -24.047 1 97.44 90 GLY A C 1
ATOM 673 O O . GLY A 1 90 ? -0.463 -23.406 -24.922 1 97.44 90 GLY A O 1
ATOM 674 N N . THR A 1 91 ? -1.112 -22.266 -23.062 1 97.25 91 THR A N 1
ATOM 675 C CA . THR A 1 91 ? 0.149 -21.531 -22.953 1 97.25 91 THR A CA 1
ATOM 676 C C . THR A 1 91 ? 1.301 -22.5 -22.672 1 97.25 91 THR A C 1
ATOM 678 O O . THR A 1 91 ? 2.385 -22.359 -23.234 1 97.25 91 THR A O 1
ATOM 681 N N . LEU A 1 92 ? 1.07 -23.453 -21.812 1 97.75 92 LEU A N 1
ATOM 682 C CA . LEU A 1 92 ? 2.064 -24.484 -21.547 1 97.75 92 LEU A CA 1
ATOM 683 C C . LEU A 1 92 ? 2.422 -25.234 -22.828 1 97.75 92 LEU A C 1
ATOM 685 O O . LEU A 1 92 ? 3.602 -25.422 -23.125 1 97.75 92 LEU A O 1
ATOM 689 N N . LEU A 1 93 ? 1.414 -25.609 -23.516 1 98.12 93 LEU A N 1
ATOM 690 C CA . LEU A 1 93 ? 1.594 -26.375 -24.75 1 98.12 93 LEU A CA 1
ATOM 691 C C . LEU A 1 93 ? 2.412 -25.594 -25.766 1 98.12 93 LEU A C 1
ATOM 693 O O . LEU A 1 93 ? 3.334 -26.125 -26.375 1 98.12 93 LEU A O 1
ATOM 697 N N . ARG A 1 94 ? 2.057 -24.328 -25.922 1 97.38 94 ARG A N 1
ATOM 698 C CA . ARG A 1 94 ? 2.73 -23.469 -26.891 1 97.38 94 ARG A CA 1
ATOM 699 C C . ARG A 1 94 ? 4.23 -23.422 -26.625 1 97.38 94 ARG A C 1
ATOM 701 O O . ARG A 1 94 ? 5.031 -23.312 -27.547 1 97.38 94 ARG A O 1
ATOM 708 N N . HIS A 1 95 ? 4.625 -23.5 -25.391 1 97.44 95 HIS A N 1
ATOM 709 C CA . HIS A 1 95 ? 6.027 -23.344 -25.016 1 97.44 95 HIS A CA 1
ATOM 710 C C . HIS A 1 95 ? 6.625 -24.656 -24.531 1 97.44 95 HIS A C 1
ATOM 712 O O . HIS A 1 95 ? 7.602 -24.656 -23.781 1 97.44 95 HIS A O 1
ATOM 718 N N . ARG A 1 96 ? 6.105 -25.75 -24.938 1 96.75 96 ARG A N 1
ATOM 719 C CA . ARG A 1 96 ? 6.453 -27.078 -24.438 1 96.75 96 ARG A CA 1
ATOM 720 C C . ARG A 1 96 ? 7.938 -27.375 -24.625 1 96.75 96 ARG A C 1
ATOM 722 O O . ARG A 1 96 ? 8.562 -28.016 -23.781 1 96.75 96 ARG A O 1
ATOM 729 N N . GLU A 1 97 ? 8.586 -26.891 -25.703 1 96.75 97 GLU A N 1
ATOM 730 C CA . GLU A 1 97 ? 9.992 -27.172 -25.984 1 96.75 97 GLU A CA 1
ATOM 731 C C . GLU A 1 97 ? 10.891 -26.578 -24.906 1 96.75 97 GLU A C 1
ATOM 733 O O . GLU A 1 97 ? 11.945 -27.141 -24.594 1 96.75 97 GLU A O 1
ATOM 738 N N . ARG A 1 98 ? 10.422 -25.5 -24.344 1 95.81 98 ARG A N 1
ATOM 739 C CA . ARG A 1 98 ? 11.203 -24.828 -23.312 1 95.81 98 ARG A CA 1
ATOM 740 C C . ARG A 1 98 ? 11.125 -25.594 -21.984 1 95.81 98 ARG A C 1
ATOM 742 O O . ARG A 1 98 ? 11.992 -25.453 -21.125 1 95.81 98 ARG A O 1
ATOM 749 N N . PHE A 1 99 ? 10.102 -26.438 -21.891 1 95.81 99 PHE A N 1
ATOM 750 C CA . PHE A 1 99 ? 9.82 -27.062 -20.609 1 95.81 99 PHE A CA 1
ATOM 751 C C . PHE A 1 99 ? 10.023 -28.578 -20.688 1 95.81 99 PHE A C 1
ATOM 753 O O . PHE A 1 99 ? 9.562 -29.312 -19.812 1 95.81 99 PHE A O 1
ATOM 760 N N . ALA A 1 100 ? 10.812 -29.062 -21.609 1 93 100 ALA A N 1
ATOM 761 C CA . ALA A 1 100 ? 10.914 -30.5 -21.906 1 93 100 ALA A CA 1
ATOM 762 C C . ALA A 1 100 ? 11.961 -31.172 -21.031 1 93 100 ALA A C 1
ATOM 764 O O . ALA A 1 100 ? 11.93 -32.375 -20.859 1 93 100 ALA A O 1
ATOM 765 N N . GLU A 1 101 ? 12.859 -30.406 -20.422 1 91.69 101 GLU A N 1
ATOM 766 C CA . GLU A 1 101 ? 14.047 -31.016 -19.828 1 91.69 101 GLU A CA 1
ATOM 767 C C . GLU A 1 101 ? 13.852 -31.281 -18.344 1 91.69 101 GLU A C 1
ATOM 769 O O . GLU A 1 101 ? 14.688 -31.922 -17.703 1 91.69 101 GLU A O 1
ATOM 774 N N . GLY A 1 102 ? 12.797 -30.812 -17.781 1 92.38 102 GLY A N 1
ATOM 775 C CA . GLY A 1 102 ? 12.602 -30.984 -16.359 1 92.38 102 GLY A CA 1
ATOM 776 C C . GLY A 1 102 ? 11.344 -30.312 -15.836 1 92.38 102 GLY A C 1
ATOM 777 O O . GLY A 1 102 ? 10.492 -29.891 -16.625 1 92.38 102 GLY A O 1
ATOM 778 N N . PRO A 1 103 ? 11.227 -30.344 -14.531 1 95.06 103 PRO A N 1
ATOM 779 C CA . PRO A 1 103 ? 10.039 -29.75 -13.922 1 95.06 103 PRO A CA 1
ATOM 780 C C . PRO A 1 103 ? 9.945 -28.234 -14.18 1 95.06 103 PRO A C 1
ATOM 782 O O . PRO A 1 103 ? 10.969 -27.562 -14.289 1 95.06 103 PRO A O 1
ATOM 785 N N . THR A 1 104 ? 8.75 -27.812 -14.312 1 97.5 104 THR A N 1
ATOM 786 C CA . THR A 1 104 ? 8.445 -26.406 -14.586 1 97.5 104 THR A CA 1
ATOM 787 C C . THR A 1 104 ? 7.504 -25.844 -13.531 1 97.5 104 THR A C 1
ATOM 789 O O . THR A 1 104 ? 6.484 -26.453 -13.203 1 97.5 104 THR A O 1
ATOM 792 N N . LEU A 1 105 ? 7.957 -24.719 -12.914 1 98.56 105 LEU A N 1
ATOM 793 C CA . LEU A 1 105 ? 6.996 -24 -12.078 1 98.56 105 LEU A CA 1
ATOM 794 C C . LEU A 1 105 ? 5.957 -23.297 -12.938 1 98.56 105 LEU A C 1
ATOM 796 O O . LEU A 1 105 ? 6.301 -22.594 -13.891 1 98.56 105 LEU A O 1
ATOM 800 N N . PHE A 1 106 ? 4.73 -23.578 -12.711 1 98.62 106 PHE A N 1
ATOM 801 C CA . PHE A 1 106 ? 3.586 -23.031 -13.43 1 98.62 106 PHE A CA 1
ATOM 802 C C . PHE A 1 106 ? 2.646 -22.312 -12.477 1 98.62 106 PHE A C 1
ATOM 804 O O . PHE A 1 106 ? 2.094 -22.922 -11.555 1 98.62 106 PHE A O 1
ATOM 811 N N . ALA A 1 107 ? 2.447 -20.969 -12.703 1 98.44 107 ALA A N 1
ATOM 812 C CA . ALA A 1 107 ? 1.678 -20.219 -11.711 1 98.44 107 ALA A CA 1
ATOM 813 C C . ALA A 1 107 ? 0.793 -19.172 -12.383 1 98.44 107 ALA A C 1
ATOM 815 O O . ALA A 1 107 ? 1.183 -18.562 -13.391 1 98.44 107 ALA A O 1
ATOM 816 N N . HIS A 1 108 ? -0.396 -19 -11.812 1 96.19 108 HIS A N 1
ATOM 817 C CA . HIS A 1 108 ? -1.218 -17.828 -12.117 1 96.19 108 HIS A CA 1
ATOM 818 C C . HIS A 1 108 ? -0.668 -16.578 -11.445 1 96.19 108 HIS A C 1
ATOM 820 O O . HIS A 1 108 ? -0.845 -16.391 -10.242 1 96.19 108 HIS A O 1
ATOM 826 N N . ALA A 1 109 ? -0.095 -15.695 -12.227 1 94.38 109 ALA A N 1
ATOM 827 C CA . ALA A 1 109 ? 0.681 -14.578 -11.695 1 94.38 109 ALA A CA 1
ATOM 828 C C . ALA A 1 109 ? -0.234 -13.461 -11.203 1 94.38 109 ALA A C 1
ATOM 830 O O . ALA A 1 109 ? 0.238 -12.453 -10.664 1 94.38 109 ALA A O 1
ATOM 831 N N . ASP A 1 110 ? -1.543 -13.625 -11.359 1 90.19 110 ASP A N 1
ATOM 832 C CA . ASP A 1 110 ? -2.471 -12.609 -10.883 1 90.19 110 ASP A CA 1
ATOM 833 C C . ASP A 1 110 ? -2.838 -12.844 -9.422 1 90.19 110 ASP A C 1
ATOM 835 O O . ASP A 1 110 ? -3.592 -12.062 -8.828 1 90.19 110 ASP A O 1
ATOM 839 N N . ASN A 1 111 ? -2.293 -13.898 -8.789 1 93.88 111 ASN A N 1
ATOM 840 C CA . ASN A 1 111 ? -2.381 -14.094 -7.344 1 93.88 111 ASN A CA 1
ATOM 841 C C . ASN A 1 111 ? -1.151 -13.531 -6.629 1 93.88 111 ASN A C 1
ATOM 843 O O . ASN A 1 111 ? -0.081 -13.414 -7.23 1 93.88 111 ASN A O 1
ATOM 847 N N . LEU A 1 112 ? -1.385 -13.102 -5.453 1 96.62 112 LEU A N 1
ATOM 848 C CA . LEU A 1 112 ? -0.301 -12.656 -4.582 1 96.62 112 LEU A CA 1
ATOM 849 C C . LEU A 1 112 ? 0.149 -13.789 -3.658 1 96.62 112 LEU A C 1
ATOM 851 O O . LEU A 1 112 ? -0.632 -14.273 -2.838 1 96.62 112 LEU A O 1
ATOM 855 N N . SER A 1 113 ? 1.396 -14.234 -3.855 1 96.88 113 SER A N 1
ATOM 856 C CA . SER A 1 113 ? 1.885 -15.375 -3.092 1 96.88 113 SER A CA 1
ATOM 857 C C . SER A 1 113 ? 3.287 -15.117 -2.549 1 96.88 113 SER A C 1
ATOM 859 O O . SER A 1 113 ? 4.125 -14.531 -3.234 1 96.88 113 SER A O 1
ATOM 861 N N . LEU A 1 114 ? 3.486 -15.469 -1.357 1 96.19 114 LEU A N 1
ATOM 862 C CA . LEU A 1 114 ? 4.789 -15.461 -0.7 1 96.19 114 LEU A CA 1
ATOM 863 C C . LEU A 1 114 ? 5.156 -16.859 -0.207 1 96.19 114 LEU A C 1
ATOM 865 O O . LEU A 1 114 ? 4.449 -17.438 0.619 1 96.19 114 LEU A O 1
ATOM 869 N N . PHE A 1 115 ? 6.242 -17.422 -0.76 1 96.31 115 PHE A N 1
ATOM 870 C CA . PHE A 1 115 ? 6.715 -18.766 -0.424 1 96.31 115 PHE A CA 1
ATOM 871 C C . PHE A 1 115 ? 8.18 -18.938 -0.825 1 96.31 115 PHE A C 1
ATOM 873 O O . PHE A 1 115 ? 8.766 -18.047 -1.442 1 96.31 115 PHE A O 1
ATOM 880 N N . SER A 1 116 ? 8.766 -20.031 -0.42 1 95.62 116 SER A N 1
ATOM 881 C CA . SER A 1 116 ? 10.094 -20.391 -0.884 1 95.62 116 SER A CA 1
ATOM 882 C C . SER A 1 116 ? 10.023 -21.266 -2.133 1 95.62 116 SER A C 1
ATOM 884 O O . SER A 1 116 ? 9.711 -22.453 -2.049 1 95.62 116 SER A O 1
ATOM 886 N N . PRO A 1 117 ? 10.367 -20.641 -3.268 1 97.12 117 PRO A N 1
ATOM 887 C CA . PRO A 1 117 ? 10.375 -21.484 -4.469 1 97.12 117 PRO A CA 1
ATOM 888 C C . PRO A 1 117 ? 11.336 -22.656 -4.363 1 97.12 117 PRO A C 1
ATOM 890 O O . PRO A 1 117 ? 11.07 -23.734 -4.922 1 97.12 117 PRO A O 1
ATOM 893 N N . ARG A 1 118 ? 12.398 -22.516 -3.627 1 95.19 118 ARG A N 1
ATOM 894 C CA . ARG A 1 118 ? 13.352 -23.609 -3.436 1 95.19 118 ARG A CA 1
ATOM 895 C C . ARG A 1 118 ? 12.719 -24.75 -2.65 1 95.19 118 ARG A C 1
ATOM 897 O O . ARG A 1 118 ? 12.883 -25.922 -3.004 1 95.19 118 ARG A O 1
ATOM 904 N N . ASP A 1 119 ? 12.008 -24.359 -1.569 1 96.31 119 ASP A N 1
ATOM 905 C CA . ASP A 1 119 ? 11.32 -25.391 -0.793 1 96.31 119 ASP A CA 1
ATOM 906 C C . ASP A 1 119 ? 10.242 -26.078 -1.629 1 96.31 119 ASP A C 1
ATOM 908 O O . ASP A 1 119 ? 10.008 -27.281 -1.488 1 96.31 119 ASP A O 1
ATOM 912 N N . PHE A 1 120 ? 9.641 -25.328 -2.41 1 97.94 120 PHE A N 1
ATOM 913 C CA . PHE A 1 120 ? 8.594 -25.859 -3.273 1 97.94 120 PHE A CA 1
ATOM 914 C C . PHE A 1 120 ? 9.172 -26.875 -4.262 1 97.94 120 PHE A C 1
ATOM 916 O O . PHE A 1 120 ? 8.641 -27.969 -4.426 1 97.94 120 PHE A O 1
ATOM 923 N N . LEU A 1 121 ? 10.281 -26.531 -4.867 1 97.06 121 LEU A N 1
ATOM 924 C CA . LEU A 1 121 ? 10.977 -27.422 -5.785 1 97.06 121 LEU A CA 1
ATOM 925 C C . LEU A 1 121 ? 11.461 -28.672 -5.055 1 97.06 121 LEU A C 1
ATOM 927 O O . LEU A 1 121 ? 11.375 -29.781 -5.594 1 97.06 121 LEU A O 1
ATOM 931 N N . ALA A 1 122 ? 11.977 -28.469 -3.852 1 96.94 122 ALA A N 1
ATOM 932 C CA . ALA A 1 122 ? 12.445 -29.594 -3.053 1 96.94 122 ALA A CA 1
ATOM 933 C C . ALA A 1 122 ? 11.305 -30.547 -2.729 1 96.94 122 ALA A C 1
ATOM 935 O O . ALA A 1 122 ? 11.484 -31.766 -2.773 1 96.94 122 ALA A O 1
ATOM 936 N N . ALA A 1 123 ? 10.188 -29.969 -2.41 1 97.5 123 ALA A N 1
ATOM 937 C CA . ALA A 1 123 ? 9.016 -30.797 -2.135 1 97.5 123 ALA A CA 1
ATOM 938 C C . ALA A 1 123 ? 8.617 -31.609 -3.361 1 97.5 123 ALA A C 1
ATOM 940 O O . ALA A 1 123 ? 8.242 -32.781 -3.242 1 97.5 123 ALA A O 1
ATOM 941 N N . HIS A 1 124 ? 8.641 -31.016 -4.477 1 97.88 124 HIS A N 1
ATOM 942 C CA . HIS A 1 124 ? 8.32 -31.734 -5.711 1 97.88 124 HIS A CA 1
ATOM 943 C C . HIS A 1 124 ? 9.305 -32.875 -5.957 1 97.88 124 HIS A C 1
ATOM 945 O O . HIS A 1 124 ? 8.914 -33.938 -6.387 1 97.88 124 HIS A O 1
ATOM 951 N N . ALA A 1 125 ? 10.578 -32.594 -5.734 1 96.62 125 ALA A N 1
ATOM 952 C CA . ALA A 1 125 ? 11.609 -33.594 -5.93 1 96.62 125 ALA A CA 1
ATOM 953 C C . ALA A 1 125 ? 11.391 -34.781 -4.996 1 96.62 125 ALA A C 1
ATOM 955 O O . ALA A 1 125 ? 11.711 -35.906 -5.344 1 96.62 125 ALA A O 1
ATOM 956 N N . ALA A 1 126 ? 10.82 -34.5 -3.834 1 96.81 126 ALA A N 1
ATOM 957 C CA . ALA A 1 126 ? 10.633 -35.531 -2.814 1 96.81 126 ALA A CA 1
ATOM 958 C C . ALA A 1 126 ? 9.234 -36.156 -2.906 1 96.81 126 ALA A C 1
ATOM 960 O O . ALA A 1 126 ? 8.875 -37 -2.094 1 96.81 126 ALA A O 1
ATOM 961 N N . ARG A 1 127 ? 8.516 -35.719 -3.928 1 96.38 127 ARG A N 1
ATOM 962 C CA . ARG A 1 127 ? 7.125 -36.156 -4.031 1 96.38 127 ARG A CA 1
ATOM 963 C C . ARG A 1 127 ? 7.027 -37.656 -4.285 1 96.38 127 ARG A C 1
ATOM 965 O O . ARG A 1 127 ? 8.031 -38.312 -4.602 1 96.38 127 ARG A O 1
ATOM 972 N N . LEU A 1 128 ? 5.805 -38.156 -4.152 1 95.44 128 LEU A N 1
ATOM 973 C CA . LEU A 1 128 ? 5.551 -39.531 -4.504 1 95.44 128 LEU A CA 1
ATOM 974 C C . LEU A 1 128 ? 5.859 -39.812 -5.977 1 95.44 128 LEU A C 1
ATOM 976 O O . LEU A 1 128 ? 5.559 -38.969 -6.832 1 95.44 128 LEU A O 1
ATOM 980 N N . SER A 1 129 ? 6.375 -40.938 -6.293 1 94 129 SER A N 1
ATOM 981 C CA . SER A 1 129 ? 6.918 -41.219 -7.617 1 94 129 SER A CA 1
ATOM 982 C C . SER A 1 129 ? 5.816 -41.219 -8.672 1 94 129 SER A C 1
ATOM 984 O O . SER A 1 129 ? 6.078 -41 -9.852 1 94 129 SER A O 1
ATOM 986 N N . ASP A 1 130 ? 4.695 -41.531 -8.227 1 96.12 130 ASP A N 1
ATOM 987 C CA . ASP A 1 130 ? 3.623 -41.625 -9.211 1 96.12 130 ASP A CA 1
ATOM 988 C C . ASP A 1 130 ? 2.896 -40.281 -9.375 1 96.12 130 ASP A C 1
ATOM 990 O O . ASP A 1 130 ? 1.933 -40.188 -10.133 1 96.12 130 ASP A O 1
ATOM 994 N N . CYS A 1 131 ? 3.34 -39.281 -8.688 1 97.75 131 CYS A N 1
ATOM 995 C CA . CYS A 1 131 ? 2.779 -37.938 -8.844 1 97.75 131 CYS A CA 1
ATOM 996 C C . CYS A 1 131 ? 3.504 -37.156 -9.945 1 97.75 131 CYS A C 1
ATOM 998 O O . CYS A 1 131 ? 4.73 -37.062 -9.922 1 97.75 131 CYS A O 1
ATOM 1000 N N . ALA A 1 132 ? 2.693 -36.656 -10.828 1 97.38 132 ALA A N 1
ATOM 1001 C CA . ALA A 1 132 ? 3.258 -35.969 -11.977 1 97.38 132 ALA A CA 1
ATOM 1002 C C . ALA A 1 132 ? 3.383 -34.469 -11.703 1 97.38 132 ALA A C 1
ATOM 1004 O O . ALA A 1 132 ? 4.016 -33.75 -12.477 1 97.38 132 ALA A O 1
ATOM 1005 N N . MET A 1 133 ? 2.787 -34.031 -10.656 1 98.25 133 MET A N 1
ATOM 1006 C CA . MET A 1 133 ? 2.85 -32.594 -10.328 1 98.25 133 MET A CA 1
ATOM 1007 C C . MET A 1 133 ? 2.707 -32.406 -8.82 1 98.25 133 MET A C 1
ATOM 1009 O O . MET A 1 133 ? 2.281 -33.312 -8.102 1 98.25 133 MET A O 1
ATOM 1013 N N . THR A 1 134 ? 3.189 -31.297 -8.328 1 98.75 134 THR A N 1
ATOM 1014 C CA . THR A 1 134 ? 2.971 -30.781 -6.977 1 98.75 134 THR A CA 1
ATOM 1015 C C . THR A 1 134 ? 2.148 -29.484 -7.016 1 98.75 134 THR A C 1
ATOM 1017 O O . THR A 1 134 ? 2.49 -28.547 -7.734 1 98.75 134 THR A O 1
ATOM 1020 N N . MET A 1 135 ? 1.055 -29.531 -6.316 1 98.75 135 MET A N 1
ATOM 1021 C CA . MET A 1 135 ? 0.135 -28.406 -6.207 1 98.75 135 MET A CA 1
ATOM 1022 C C . MET A 1 135 ? 0.33 -27.672 -4.883 1 98.75 135 MET A C 1
ATOM 1024 O O . MET A 1 135 ? 0.429 -28.297 -3.828 1 98.75 135 MET A O 1
ATOM 1028 N N . MET A 1 136 ? 0.431 -26.328 -5 1 98.81 136 MET A N 1
ATOM 1029 C CA . MET A 1 136 ? 0.477 -25.547 -3.768 1 98.81 136 MET A CA 1
ATOM 1030 C C . MET A 1 136 ? -0.918 -25.391 -3.172 1 98.81 136 MET A C 1
ATOM 1032 O O . MET A 1 136 ? -1.879 -25.109 -3.895 1 98.81 136 MET A O 1
ATOM 1036 N N . SER A 1 137 ? -1.017 -25.672 -1.892 1 98.56 137 SER A N 1
ATOM 1037 C CA . SER A 1 137 ? -2.25 -25.422 -1.147 1 98.56 137 SER A CA 1
ATOM 1038 C C . SER A 1 137 ? -2.076 -24.297 -0.138 1 98.56 137 SER A C 1
ATOM 1040 O O . SER A 1 137 ? -0.951 -23.906 0.173 1 98.56 137 SER A O 1
ATOM 1042 N N . PHE A 1 138 ? -3.166 -23.703 0.248 1 97.5 138 PHE A N 1
ATOM 1043 C CA . PHE A 1 138 ? -3.209 -22.719 1.316 1 97.5 138 PHE A CA 1
ATOM 1044 C C . PHE A 1 138 ? -4.551 -22.75 2.037 1 97.5 138 PHE A C 1
ATOM 1046 O O . PHE A 1 138 ? -5.516 -23.328 1.532 1 97.5 138 PHE A O 1
ATOM 1053 N N . VAL A 1 139 ? -4.57 -22.219 3.205 1 96.12 139 VAL A N 1
ATOM 1054 C CA . VAL A 1 139 ? -5.816 -22.109 3.955 1 96.12 139 VAL A CA 1
ATOM 1055 C C . VAL A 1 139 ? -6.52 -20.797 3.619 1 96.12 139 VAL A C 1
ATOM 1057 O O . VAL A 1 139 ? -5.938 -19.719 3.766 1 96.12 139 VAL A O 1
ATOM 1060 N N . THR A 1 140 ? -7.746 -20.938 3.145 1 93.75 140 THR A N 1
ATOM 1061 C CA . THR A 1 140 ? -8.492 -19.75 2.711 1 93.75 140 THR A CA 1
ATOM 1062 C C . THR A 1 140 ? -9.531 -19.359 3.756 1 93.75 140 THR A C 1
ATOM 1064 O O . THR A 1 140 ? -10.062 -20.219 4.469 1 93.75 140 THR A O 1
ATOM 1067 N N . ASP A 1 141 ? -9.797 -18.047 3.785 1 85.19 141 ASP A N 1
ATOM 1068 C CA . ASP A 1 141 ? -10.891 -17.531 4.613 1 85.19 141 ASP A CA 1
ATOM 1069 C C . ASP A 1 141 ? -12.195 -17.5 3.83 1 85.19 141 ASP A C 1
ATOM 1071 O O . ASP A 1 141 ? -13.258 -17.234 4.398 1 85.19 141 ASP A O 1
ATOM 1075 N N . HIS A 1 142 ? -12.125 -17.891 2.508 1 88.5 142 HIS A N 1
ATOM 1076 C CA . HIS A 1 142 ? -13.297 -17.875 1.639 1 88.5 142 HIS A CA 1
ATOM 1077 C C . HIS A 1 142 ? -13.406 -19.156 0.829 1 88.5 142 HIS A C 1
ATOM 1079 O O . HIS A 1 142 ? -13.352 -19.125 -0.403 1 88.5 142 HIS A O 1
ATOM 1085 N N . PRO A 1 143 ? -13.711 -20.188 1.478 1 93.62 143 PRO A N 1
ATOM 1086 C CA . PRO A 1 143 ? -13.68 -21.484 0.811 1 93.62 143 PRO A CA 1
ATOM 1087 C C . PRO A 1 143 ? -14.695 -21.594 -0.318 1 93.62 143 PRO A C 1
ATOM 1089 O O . PRO A 1 143 ? -14.5 -22.359 -1.263 1 93.62 143 PRO A O 1
ATOM 1092 N N . GLN A 1 144 ? -15.727 -20.828 -0.287 1 92.75 144 GLN A N 1
ATOM 1093 C CA . GLN A 1 144 ? -16.781 -20.922 -1.289 1 92.75 144 GLN A CA 1
ATOM 1094 C C . GLN A 1 144 ? -16.328 -20.344 -2.623 1 92.75 144 GLN A C 1
ATOM 1096 O O . GLN A 1 144 ? -16.969 -20.562 -3.654 1 92.75 144 GLN A O 1
ATOM 1101 N N . SER A 1 145 ? -15.195 -19.641 -2.537 1 90.38 145 SER A N 1
ATOM 1102 C CA . SER A 1 145 ? -14.727 -19 -3.758 1 90.38 145 SER A CA 1
ATOM 1103 C C . SER A 1 145 ? -13.492 -19.703 -4.32 1 90.38 145 SER A C 1
ATOM 1105 O O . SER A 1 145 ? -12.875 -19.219 -5.27 1 90.38 145 SER A O 1
ATOM 1107 N N . CYS A 1 146 ? -13.156 -20.828 -3.768 1 93.81 146 CYS A N 1
ATOM 1108 C CA . CYS A 1 146 ? -11.906 -21.5 -4.141 1 93.81 146 CYS A CA 1
ATOM 1109 C C . CYS A 1 146 ? -12.148 -22.969 -4.453 1 93.81 146 CYS A C 1
ATOM 1111 O O . CYS A 1 146 ? -13.234 -23.484 -4.203 1 93.81 146 CYS A O 1
ATOM 1113 N N . GLY A 1 147 ? -11.133 -23.609 -5.09 1 96 147 GLY A N 1
ATOM 1114 C CA . GLY A 1 147 ? -11.102 -25.062 -5.176 1 96 147 GLY A CA 1
ATOM 1115 C C . GLY A 1 147 ? -10.617 -25.719 -3.898 1 96 147 GLY A C 1
ATOM 1116 O O . GLY A 1 147 ? -9.43 -25.672 -3.578 1 96 147 GLY A O 1
ATOM 1117 N N . ILE A 1 148 ? -11.531 -26.406 -3.221 1 98 148 ILE A N 1
ATOM 1118 C CA . ILE A 1 148 ? -11.234 -26.984 -1.912 1 98 148 ILE A CA 1
ATOM 1119 C C . ILE A 1 148 ? -10.695 -28.406 -2.078 1 98 148 ILE A C 1
ATOM 1121 O O . ILE A 1 148 ? -11.266 -29.203 -2.816 1 98 148 ILE A O 1
ATOM 1125 N N . LEU A 1 149 ? -9.609 -28.672 -1.368 1 98.31 149 LEU A N 1
ATOM 1126 C CA . LEU A 1 149 ? -8.852 -29.891 -1.593 1 98.31 149 LEU A CA 1
ATOM 1127 C C . LEU A 1 149 ? -9.148 -30.922 -0.5 1 98.31 149 LEU A C 1
ATOM 1129 O O . LEU A 1 149 ? -9.297 -30.562 0.669 1 98.31 149 LEU A O 1
ATOM 1133 N N . THR A 1 150 ? -9.203 -32.156 -0.878 1 97.81 150 THR A N 1
ATOM 1134 C CA . THR A 1 150 ? -9.148 -33.312 0.012 1 97.81 150 THR A CA 1
ATOM 1135 C C . THR A 1 150 ? -7.863 -34.094 -0.217 1 97.81 150 THR A C 1
ATOM 1137 O O . THR A 1 150 ? -7.582 -34.531 -1.342 1 97.81 150 THR A O 1
ATOM 1140 N N . LEU A 1 151 ? -7.129 -34.281 0.829 1 98.06 151 LEU A N 1
ATOM 1141 C CA . LEU A 1 151 ? -5.855 -34.969 0.728 1 98.06 151 LEU A CA 1
ATOM 1142 C C . LEU A 1 151 ? -5.926 -36.344 1.413 1 98.06 151 LEU A C 1
ATOM 1144 O O . LEU A 1 151 ? -6.73 -36.531 2.33 1 98.06 151 LEU A O 1
ATOM 1148 N N . ASP A 1 152 ? -5.09 -37.25 0.977 1 97.44 152 ASP A N 1
ATOM 1149 C CA . ASP A 1 152 ? -4.887 -38.469 1.758 1 97.44 152 ASP A CA 1
ATOM 1150 C C . ASP A 1 152 ? -3.762 -38.312 2.775 1 97.44 152 ASP A C 1
ATOM 1152 O O . ASP A 1 152 ? -3.242 -37.188 2.943 1 97.44 152 ASP A O 1
ATOM 1156 N N . ASP A 1 153 ? -3.383 -39.281 3.531 1 96.31 153 ASP A N 1
ATOM 1157 C CA . ASP A 1 153 ? -2.441 -39.188 4.645 1 96.31 153 ASP A CA 1
ATOM 1158 C C . ASP A 1 153 ? -1.012 -39 4.141 1 96.31 153 ASP A C 1
ATOM 1160 O O . ASP A 1 153 ? -0.114 -38.688 4.914 1 96.31 153 ASP A O 1
ATOM 1164 N N . ARG A 1 154 ? -0.845 -39.188 2.809 1 96.12 154 ARG A N 1
ATOM 1165 C CA . ARG A 1 154 ? 0.5 -39.094 2.256 1 96.12 154 ARG A CA 1
ATOM 1166 C C . ARG A 1 154 ? 0.667 -37.75 1.502 1 96.12 154 ARG A C 1
ATOM 1168 O O . ARG A 1 154 ? 1.684 -37.562 0.838 1 96.12 154 ARG A O 1
ATOM 1175 N N . GLY A 1 155 ? -0.338 -36.875 1.483 1 96.88 155 GLY A N 1
ATOM 1176 C CA . GLY A 1 155 ? -0.247 -35.562 0.869 1 96.88 155 GLY A CA 1
ATOM 1177 C C . GLY A 1 155 ? -0.71 -35.562 -0.576 1 96.88 155 GLY A C 1
ATOM 1178 O O . GLY A 1 155 ? -0.477 -34.562 -1.297 1 96.88 155 GLY A O 1
ATOM 1179 N N . ARG A 1 156 ? -1.392 -36.625 -0.957 1 97.44 156 ARG A N 1
ATOM 1180 C CA . ARG A 1 156 ? -1.938 -36.719 -2.307 1 97.44 156 ARG A CA 1
ATOM 1181 C C . ARG A 1 156 ? -3.279 -36 -2.402 1 97.44 156 ARG A C 1
ATOM 1183 O O . ARG A 1 156 ? -4.133 -36.156 -1.524 1 97.44 156 ARG A O 1
ATOM 1190 N N . VAL A 1 157 ? -3.404 -35.219 -3.475 1 98.38 157 VAL A N 1
ATOM 1191 C CA . VAL A 1 157 ? -4.695 -34.562 -3.717 1 98.38 157 VAL A CA 1
ATOM 1192 C C . VAL A 1 157 ? -5.668 -35.594 -4.312 1 98.38 157 VAL A C 1
ATOM 1194 O O . VAL A 1 157 ? -5.5 -36.031 -5.453 1 98.38 157 VAL A O 1
ATOM 1197 N N . LEU A 1 158 ? -6.703 -35.906 -3.596 1 97.56 158 LEU A N 1
ATOM 1198 C CA . LEU A 1 158 ? -7.684 -36.906 -4.023 1 97.56 158 LEU A CA 1
ATOM 1199 C C . LEU A 1 158 ? -8.82 -36.25 -4.805 1 97.56 158 LEU A C 1
ATOM 1201 O O . LEU A 1 158 ? -9.32 -36.812 -5.773 1 97.56 158 LEU A O 1
ATOM 1205 N N . GLN A 1 159 ? -9.188 -35.125 -4.266 1 96.62 159 GLN A N 1
ATOM 1206 C CA . GLN A 1 159 ? -10.32 -34.406 -4.844 1 96.62 159 GLN A CA 1
ATOM 1207 C C . GLN A 1 159 ? -10.164 -32.906 -4.699 1 96.62 159 GLN A C 1
ATOM 1209 O O . GLN A 1 159 ? -9.469 -32.438 -3.797 1 96.62 159 GLN A O 1
ATOM 1214 N N . MET A 1 160 ? -10.781 -32.219 -5.617 1 97.19 160 MET A N 1
ATOM 1215 C CA . MET A 1 160 ? -10.93 -30.766 -5.555 1 97.19 160 MET A CA 1
ATOM 1216 C C . MET A 1 160 ? -12.367 -30.359 -5.852 1 97.19 160 MET A C 1
ATOM 1218 O O . MET A 1 160 ? -12.898 -30.672 -6.918 1 97.19 160 MET A O 1
ATOM 1222 N N . ASP A 1 161 ? -12.945 -29.719 -4.938 1 96.06 161 ASP A N 1
ATOM 1223 C CA . ASP A 1 161 ? -14.297 -29.188 -5.113 1 96.06 161 ASP A CA 1
ATOM 1224 C C . ASP A 1 161 ? -14.273 -27.703 -5.484 1 96.06 161 ASP A C 1
ATOM 1226 O O . ASP A 1 161 ? -14.008 -26.859 -4.633 1 96.06 161 ASP A O 1
ATOM 1230 N N . GLU A 1 162 ? -14.602 -27.484 -6.695 1 93.5 162 GLU A N 1
ATOM 1231 C CA . GLU A 1 162 ? -14.531 -26.109 -7.18 1 93.5 162 GLU A CA 1
ATOM 1232 C C . GLU A 1 162 ? -15.703 -25.281 -6.66 1 93.5 162 GLU A C 1
ATOM 1234 O O . GLU A 1 162 ? -16.859 -25.562 -6.996 1 93.5 162 GLU A O 1
ATOM 1239 N N . LYS A 1 163 ? -15.375 -24.281 -5.863 1 91.62 163 LYS A N 1
ATOM 1240 C CA . LYS A 1 163 ? -16.328 -23.312 -5.336 1 91.62 163 LYS A CA 1
ATOM 1241 C C . LYS A 1 163 ? -17.562 -24 -4.777 1 91.62 163 LYS A C 1
ATOM 1243 O O . LYS A 1 163 ? -18.688 -23.703 -5.188 1 91.62 163 LYS A O 1
ATOM 1248 N N . PRO A 1 164 ? -17.328 -24.812 -3.877 1 93.75 164 PRO A N 1
ATOM 1249 C CA . PRO A 1 164 ? -18.469 -25.531 -3.307 1 93.75 164 PRO A CA 1
ATOM 1250 C C . PRO A 1 164 ? -19.359 -24.641 -2.457 1 93.75 164 PRO A C 1
ATOM 1252 O O . PRO A 1 164 ? -18.875 -23.766 -1.742 1 93.75 164 PRO A O 1
ATOM 1255 N N . GLN A 1 165 ? -20.594 -24.828 -2.549 1 93.88 165 GLN A N 1
ATOM 1256 C CA . GLN A 1 165 ? -21.547 -24.125 -1.698 1 93.88 165 GLN A CA 1
ATOM 1257 C C . GLN A 1 165 ? -21.359 -24.5 -0.233 1 93.88 165 GLN A C 1
ATOM 1259 O O . GLN A 1 165 ? -21.469 -23.656 0.656 1 93.88 165 GLN A O 1
ATOM 1264 N N . GLN A 1 166 ? -21.125 -25.828 -0.043 1 94.88 166 GLN A N 1
ATOM 1265 C CA . GLN A 1 166 ? -20.828 -26.344 1.288 1 94.88 166 GLN A CA 1
ATOM 1266 C C . GLN A 1 166 ? -19.422 -26.938 1.358 1 94.88 166 GLN A C 1
ATOM 1268 O O . GLN A 1 166 ? -19.25 -28.156 1.236 1 94.88 166 GLN A O 1
ATOM 1273 N N . PRO A 1 167 ? -18.516 -26.125 1.675 1 94.38 167 PRO A N 1
ATOM 1274 C CA . PRO A 1 167 ? -17.125 -26.578 1.653 1 94.38 167 PRO A CA 1
ATOM 1275 C C . PRO A 1 167 ? -16.828 -27.609 2.744 1 94.38 167 PRO A C 1
ATOM 1277 O O . PRO A 1 167 ? -17.312 -27.469 3.873 1 94.38 167 PRO A O 1
ATOM 1280 N N . LYS A 1 168 ? -16.047 -28.688 2.465 1 93.75 168 LYS A N 1
ATOM 1281 C CA . LYS A 1 168 ? -15.641 -29.734 3.396 1 93.75 168 LYS A CA 1
ATOM 1282 C C . LYS A 1 168 ? -14.438 -29.281 4.227 1 93.75 168 LYS A C 1
ATOM 1284 O O . LYS A 1 168 ? -14.047 -29.969 5.18 1 93.75 168 LYS A O 1
ATOM 1289 N N . GLY A 1 169 ? -13.883 -28.203 3.893 1 95.81 169 GLY A N 1
ATOM 1290 C CA . GLY A 1 169 ? -12.711 -27.625 4.539 1 95.81 169 GLY A CA 1
ATOM 1291 C C . GLY A 1 169 ? -12.312 -26.281 3.967 1 95.81 169 GLY A C 1
ATOM 1292 O O . GLY A 1 169 ? -13.109 -25.641 3.283 1 95.81 169 GLY A O 1
ATOM 1293 N N . ASP A 1 170 ? -11.086 -25.875 4.344 1 96.25 170 ASP A N 1
ATOM 1294 C CA . ASP A 1 170 ? -10.641 -24.562 3.885 1 96.25 170 ASP A CA 1
ATOM 1295 C C . ASP A 1 170 ? -9.281 -24.656 3.201 1 96.25 170 ASP A C 1
ATOM 1297 O O . ASP A 1 170 ? -8.648 -23.641 2.936 1 96.25 170 ASP A O 1
ATOM 1301 N N . LEU A 1 171 ? -8.844 -25.938 2.988 1 97.94 171 LEU A N 1
ATOM 1302 C CA . LEU A 1 171 ? -7.625 -26.125 2.205 1 97.94 171 LEU A CA 1
ATOM 1303 C C . LEU A 1 171 ? -7.902 -25.938 0.718 1 97.94 171 LEU A C 1
ATOM 1305 O O . LEU A 1 171 ? -8.688 -26.672 0.126 1 97.94 171 LEU A O 1
ATOM 1309 N N . ALA A 1 172 ? -7.207 -24.922 0.136 1 97.94 172 ALA A N 1
ATOM 1310 C CA . ALA A 1 172 ? -7.586 -24.516 -1.216 1 97.94 172 ALA A CA 1
ATOM 1311 C C . ALA A 1 172 ? -6.402 -24.625 -2.174 1 97.94 172 ALA A C 1
ATOM 1313 O O . ALA A 1 172 ? -5.246 -24.625 -1.743 1 97.94 172 ALA A O 1
ATOM 1314 N N . ASN A 1 173 ? -6.711 -24.797 -3.42 1 97.81 173 ASN A N 1
ATOM 1315 C CA . ASN A 1 173 ? -5.754 -24.719 -4.52 1 97.81 173 ASN A CA 1
ATOM 1316 C C . ASN A 1 173 ? -5.242 -23.297 -4.723 1 97.81 173 ASN A C 1
ATOM 1318 O O . ASN A 1 173 ? -6.031 -22.375 -4.938 1 97.81 173 ASN A O 1
ATOM 1322 N N . ALA A 1 174 ? -3.928 -23.125 -4.691 1 97.88 174 ALA A N 1
ATOM 1323 C CA . ALA A 1 174 ? -3.34 -21.797 -4.805 1 97.88 174 ALA A CA 1
ATOM 1324 C C . ALA A 1 174 ? -3.066 -21.438 -6.262 1 97.88 174 ALA A C 1
ATOM 1326 O O . ALA A 1 174 ? -2.635 -20.328 -6.566 1 97.88 174 ALA A O 1
ATOM 1327 N N . ALA A 1 175 ? -3.279 -22.359 -7.152 1 97.44 175 ALA A N 1
ATOM 1328 C CA . ALA A 1 175 ? -3.025 -22.172 -8.578 1 97.44 175 ALA A CA 1
ATOM 1329 C C . ALA A 1 175 ? -1.545 -21.922 -8.844 1 97.44 175 ALA A C 1
ATOM 1331 O O . ALA A 1 175 ? -1.193 -21.047 -9.648 1 97.44 175 ALA A O 1
ATOM 1332 N N . VAL A 1 176 ? -0.689 -22.531 -8.148 1 98.62 176 VAL A N 1
ATOM 1333 C CA . VAL A 1 176 ? 0.759 -22.609 -8.305 1 98.62 176 VAL A CA 1
ATOM 1334 C C . VAL A 1 176 ? 1.194 -24.078 -8.312 1 98.62 176 VAL A C 1
ATOM 1336 O O . VAL A 1 176 ? 0.828 -24.844 -7.414 1 98.62 176 VAL A O 1
ATOM 1339 N N . TYR A 1 177 ? 1.974 -24.453 -9.32 1 98.75 177 TYR A N 1
ATOM 1340 C CA . TYR A 1 177 ? 2.305 -25.859 -9.516 1 98.75 177 TYR A CA 1
ATOM 1341 C C . TYR A 1 177 ? 3.768 -26.031 -9.914 1 98.75 177 TYR A C 1
ATOM 1343 O O . TYR A 1 177 ? 4.383 -25.094 -10.438 1 98.75 177 TYR A O 1
ATOM 1351 N N . VAL A 1 178 ? 4.273 -27.125 -9.594 1 98.56 178 VAL A N 1
ATOM 1352 C CA . VAL A 1 178 ? 5.426 -27.688 -10.305 1 98.56 178 VAL A CA 1
ATOM 1353 C C . VAL A 1 178 ? 5.004 -28.906 -11.102 1 98.56 178 VAL A C 1
ATOM 1355 O O . VAL A 1 178 ? 4.449 -29.859 -10.539 1 98.56 178 VAL A O 1
ATOM 1358 N N . ILE A 1 179 ? 5.266 -28.875 -12.391 1 98.19 179 ILE A N 1
ATOM 1359 C CA . ILE A 1 179 ? 4.734 -29.953 -13.227 1 98.19 179 ILE A CA 1
ATOM 1360 C C . ILE A 1 179 ? 5.875 -30.656 -13.953 1 98.19 179 ILE A C 1
ATOM 1362 O O . ILE A 1 179 ? 6.867 -30.016 -14.32 1 98.19 179 ILE A O 1
ATOM 1366 N N . GLU A 1 180 ? 5.738 -31.938 -14.156 1 97.06 180 GLU A N 1
ATOM 1367 C CA . GLU A 1 180 ? 6.648 -32.719 -14.984 1 97.06 180 GLU A CA 1
ATOM 1368 C C . GLU A 1 180 ? 6.309 -32.594 -16.469 1 97.06 180 GLU A C 1
ATOM 1370 O O . GLU A 1 180 ? 5.164 -32.281 -16.828 1 97.06 180 GLU A O 1
ATOM 1375 N N . PRO A 1 181 ? 7.293 -32.844 -17.312 1 96.88 181 PRO A N 1
ATOM 1376 C CA . PRO A 1 181 ? 7.039 -32.781 -18.75 1 96.88 181 PRO A CA 1
ATOM 1377 C C . PRO A 1 181 ? 5.879 -33.688 -19.188 1 96.88 181 PRO A C 1
ATOM 1379 O O . PRO A 1 181 ? 5.172 -33.375 -20.141 1 96.88 181 PRO A O 1
ATOM 1382 N N . ALA A 1 182 ? 5.637 -34.719 -18.484 1 97.06 182 ALA A N 1
ATOM 1383 C CA . ALA A 1 182 ? 4.57 -35.656 -18.812 1 97.06 182 ALA A CA 1
ATOM 1384 C C . ALA A 1 182 ? 3.207 -34.969 -18.797 1 97.06 182 ALA A C 1
ATOM 1386 O O . ALA A 1 182 ? 2.297 -35.375 -19.531 1 97.06 182 ALA A O 1
ATOM 1387 N N . VAL A 1 183 ? 3.021 -33.969 -17.953 1 98.31 183 VAL A N 1
ATOM 1388 C CA . VAL A 1 183 ? 1.771 -33.219 -17.891 1 98.31 183 VAL A CA 1
ATOM 1389 C C . VAL A 1 183 ? 1.57 -32.469 -19.203 1 98.31 183 VAL A C 1
ATOM 1391 O O . VAL A 1 183 ? 0.462 -32.406 -19.734 1 98.31 183 VAL A O 1
ATOM 1394 N N . ILE A 1 184 ? 2.611 -31.891 -19.703 1 98.25 184 ILE A N 1
ATOM 1395 C CA . ILE A 1 184 ? 2.543 -31.141 -20.953 1 98.25 184 ILE A CA 1
ATOM 1396 C C . ILE A 1 184 ? 2.287 -32.094 -22.109 1 98.25 184 ILE A C 1
ATOM 1398 O O . ILE A 1 184 ? 1.551 -31.781 -23.047 1 98.25 184 ILE A O 1
ATOM 1402 N N . ASP A 1 185 ? 2.91 -33.281 -22.031 1 98 185 ASP A N 1
ATOM 1403 C CA . ASP A 1 185 ? 2.639 -34.312 -23.016 1 98 185 ASP A CA 1
ATOM 1404 C C . ASP A 1 185 ? 1.154 -34.688 -23.047 1 98 185 ASP A C 1
ATOM 1406 O O . ASP A 1 185 ? 0.582 -34.875 -24.125 1 98 185 ASP A O 1
ATOM 1410 N N . PHE A 1 186 ? 0.61 -34.781 -21.906 1 98.44 186 PHE A N 1
ATOM 1411 C CA . PHE A 1 186 ? -0.82 -35.062 -21.828 1 98.44 186 PHE A CA 1
ATOM 1412 C C . PHE A 1 186 ? -1.617 -33.938 -22.5 1 98.44 186 PHE A C 1
ATOM 1414 O O . PHE A 1 186 ? -2.531 -34.219 -23.281 1 98.44 186 PHE A O 1
ATOM 1421 N N . ILE A 1 187 ? -1.298 -32.719 -22.188 1 98.56 187 ILE A N 1
ATOM 1422 C CA . ILE A 1 187 ? -1.985 -31.562 -22.797 1 98.56 187 ILE A CA 1
ATOM 1423 C C . ILE A 1 187 ? -1.895 -31.656 -24.312 1 98.56 187 ILE A C 1
ATOM 1425 O O . ILE A 1 187 ? -2.889 -31.453 -25.016 1 98.56 187 ILE A O 1
ATOM 1429 N N . ALA A 1 188 ? -0.737 -32 -24.781 1 98.12 188 ALA A N 1
ATOM 1430 C CA . ALA A 1 188 ? -0.526 -32.156 -26.219 1 98.12 188 ALA A CA 1
ATOM 1431 C C . ALA A 1 188 ? -1.431 -33.25 -26.781 1 98.12 188 ALA A C 1
ATOM 1433 O O . ALA A 1 188 ? -1.957 -33.094 -27.891 1 98.12 188 ALA A O 1
ATOM 1434 N N . SER A 1 189 ? -1.603 -34.219 -26.062 1 98.31 189 SER A N 1
ATOM 1435 C CA . SER A 1 189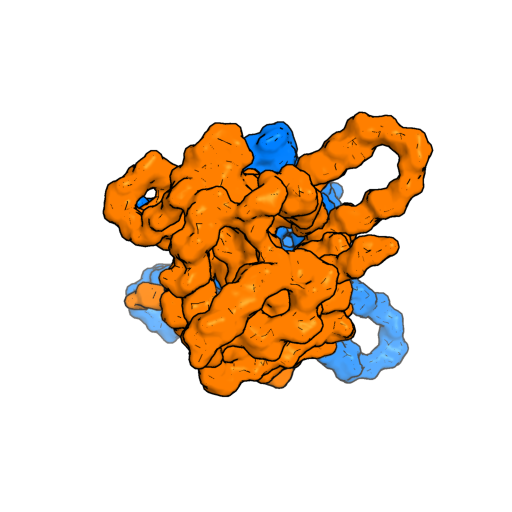 ? -2.363 -35.375 -26.531 1 98.31 189 SER A CA 1
ATOM 1436 C C . SER A 1 189 ? -3.84 -35.031 -26.703 1 98.31 189 SER A C 1
ATOM 1438 O O . SER A 1 189 ? -4.578 -35.781 -27.359 1 98.31 189 SER A O 1
ATOM 1440 N N . LEU A 1 190 ? -4.266 -33.969 -26.062 1 97.81 190 LEU A N 1
ATOM 1441 C CA . LEU A 1 190 ? -5.656 -33.562 -26.203 1 97.81 190 LEU A CA 1
ATOM 1442 C C . LEU A 1 190 ? -5.945 -33.062 -27.625 1 97.81 190 LEU A C 1
ATOM 1444 O O . LEU A 1 190 ? -7.109 -33 -28.016 1 97.81 190 LEU A O 1
ATOM 1448 N N . GLY A 1 191 ? -4.957 -32.594 -28.375 1 97.25 191 GLY A N 1
ATOM 1449 C CA . GLY A 1 191 ? -5.07 -32.344 -29.797 1 97.25 191 GLY A CA 1
ATOM 1450 C C . GLY A 1 191 ? -5.715 -31 -30.094 1 97.25 191 GLY A C 1
ATOM 1451 O O . GLY A 1 191 ? -6.305 -30.812 -31.172 1 97.25 191 GLY A O 1
ATOM 1452 N N . LYS A 1 192 ? -5.797 -30.078 -29.188 1 97 192 LYS A N 1
ATOM 1453 C CA . LYS A 1 192 ? -6.344 -28.734 -29.391 1 97 192 LYS A CA 1
ATOM 1454 C C . LYS A 1 192 ? -5.445 -27.672 -28.766 1 97 192 LYS A C 1
ATOM 1456 O O . LYS A 1 192 ? -4.777 -27.938 -27.75 1 97 192 LYS A O 1
ATOM 1461 N N . PRO A 1 193 ? -5.477 -26.562 -29.344 1 95.31 193 PRO A N 1
ATOM 1462 C CA . PRO A 1 193 ? -4.555 -25.516 -28.891 1 95.31 193 PRO A CA 1
ATOM 1463 C C . PRO A 1 193 ? -5.043 -24.797 -27.641 1 95.31 193 PRO A C 1
ATOM 1465 O O . PRO A 1 193 ? -4.234 -24.25 -26.875 1 95.31 193 PRO A O 1
ATOM 1468 N N . VAL A 1 194 ? -6.375 -24.703 -27.469 1 97.19 194 VAL A N 1
ATOM 1469 C CA . VAL A 1 194 ? -6.957 -24.016 -26.312 1 97.19 194 VAL A CA 1
ATOM 1470 C C . VAL A 1 194 ? -7.324 -25.047 -25.25 1 97.19 194 VAL A C 1
ATOM 1472 O O . VAL A 1 194 ? -8.188 -25.906 -25.469 1 97.19 194 VAL A O 1
ATOM 1475 N N . VAL A 1 195 ? -6.57 -25.016 -24.141 1 97.62 195 VAL A N 1
ATOM 1476 C CA . VAL A 1 195 ? -6.762 -25.984 -23.062 1 97.62 195 VAL A CA 1
ATOM 1477 C C . VAL A 1 195 ? -6.785 -25.25 -21.719 1 97.62 195 VAL A C 1
ATOM 1479 O O . VAL A 1 195 ? -5.91 -24.438 -21.438 1 97.62 195 VAL A O 1
ATOM 1482 N N . ASP A 1 196 ? -7.848 -25.453 -20.984 1 96.56 196 ASP A N 1
ATOM 1483 C CA . ASP A 1 196 ? -7.906 -24.938 -19.625 1 96.56 196 ASP A CA 1
ATOM 1484 C C . ASP A 1 196 ? -7.273 -25.906 -18.625 1 96.56 196 ASP A C 1
ATOM 1486 O O . ASP A 1 196 ? -7.766 -27.016 -18.453 1 96.56 196 ASP A O 1
ATOM 1490 N N . PHE A 1 197 ? -6.281 -25.484 -17.984 1 97.5 197 PHE A N 1
ATOM 1491 C CA . PHE A 1 197 ? -5.523 -26.359 -17.094 1 97.5 197 PHE A CA 1
ATOM 1492 C C . PHE A 1 197 ? -6.395 -26.859 -15.945 1 97.5 197 PHE A C 1
ATOM 1494 O O . PHE A 1 197 ? -6.367 -28.031 -15.602 1 97.5 197 PHE A O 1
ATOM 1501 N N . SER A 1 198 ? -7.188 -25.969 -15.352 1 95 198 SER A N 1
ATOM 1502 C CA . SER A 1 198 ? -7.949 -26.266 -14.141 1 95 198 SER A CA 1
ATOM 1503 C C . SER A 1 198 ? -9.094 -27.234 -14.438 1 95 198 SER A C 1
ATOM 1505 O O . SER A 1 198 ? -9.367 -28.141 -13.641 1 95 198 SER A O 1
ATOM 1507 N N . THR A 1 199 ? -9.734 -27.109 -15.617 1 94.5 199 THR A N 1
ATOM 1508 C CA . THR A 1 199 ? -10.961 -27.875 -15.859 1 94.5 199 THR A CA 1
ATOM 1509 C C . THR A 1 199 ? -10.672 -29.078 -16.75 1 94.5 199 THR A C 1
ATOM 1511 O O . THR A 1 199 ? -11.414 -30.062 -16.719 1 94.5 199 THR A O 1
ATOM 1514 N N . GLU A 1 200 ? -9.547 -29.047 -17.469 1 97.25 200 GLU A N 1
ATOM 1515 C CA . GLU A 1 200 ? -9.359 -30.109 -18.453 1 97.25 200 GLU A CA 1
ATOM 1516 C C . GLU A 1 200 ? -8.125 -30.953 -18.125 1 97.25 200 GLU A C 1
ATOM 1518 O O . GLU A 1 200 ? -7.98 -32.062 -18.625 1 97.25 200 GLU A O 1
ATOM 1523 N N . VAL A 1 201 ? -7.273 -30.453 -17.297 1 98.19 201 VAL A N 1
ATOM 1524 C CA . VAL A 1 201 ? -6.027 -31.172 -17.031 1 98.19 201 VAL A CA 1
ATOM 1525 C C . VAL A 1 201 ? -6.035 -31.719 -15.609 1 98.19 201 VAL A C 1
ATOM 1527 O O . VAL A 1 201 ? -5.902 -32.906 -15.391 1 98.19 201 VAL A O 1
ATOM 1530 N N . LEU A 1 202 ? -6.359 -30.859 -14.609 1 97.75 202 LEU A N 1
ATOM 1531 C CA . LEU A 1 202 ? -6.254 -31.203 -13.195 1 97.75 202 LEU A CA 1
ATOM 1532 C C . LEU A 1 202 ? -7.129 -32.406 -12.875 1 97.75 202 LEU A C 1
ATOM 1534 O O . LEU A 1 202 ? -6.688 -33.344 -12.195 1 97.75 202 LEU A O 1
ATOM 1538 N N . PRO A 1 203 ? -8.367 -32.469 -13.398 1 96.88 203 PRO A N 1
ATOM 1539 C CA . PRO A 1 203 ? -9.234 -33.594 -13.039 1 96.88 203 PRO A CA 1
ATOM 1540 C C . PRO A 1 203 ? -8.648 -34.938 -13.453 1 96.88 203 PRO A C 1
ATOM 1542 O O . PRO A 1 203 ? -8.844 -35.938 -12.766 1 96.88 203 PRO A O 1
ATOM 1545 N N . VAL A 1 204 ? -7.879 -35 -14.5 1 97.31 204 VAL A N 1
ATOM 1546 C CA . VAL A 1 204 ? -7.312 -36.219 -15.039 1 97.31 204 VAL A CA 1
ATOM 1547 C C . VAL A 1 204 ? -6.176 -36.719 -14.141 1 97.31 204 VAL A C 1
ATOM 1549 O O . VAL A 1 204 ? -5.887 -37.906 -14.086 1 97.31 204 VAL A O 1
ATOM 1552 N N . PHE A 1 205 ? -5.57 -35.812 -13.422 1 98 205 PHE A N 1
ATOM 1553 C CA . PHE A 1 205 ? -4.383 -36.156 -12.648 1 98 205 PHE A CA 1
ATOM 1554 C C . PHE A 1 205 ? -4.723 -36.312 -11.172 1 98 205 PHE A C 1
ATOM 1556 O O . PHE A 1 205 ? -3.834 -36.531 -10.344 1 98 205 PHE A O 1
ATOM 1563 N N . MET A 1 206 ? -6.031 -36.219 -10.805 1 97.44 206 MET A N 1
ATOM 1564 C CA . MET A 1 206 ? -6.398 -36.438 -9.406 1 97.44 206 MET A CA 1
ATOM 1565 C C . MET A 1 206 ? -5.879 -37.781 -8.922 1 97.44 206 MET A C 1
ATOM 1567 O O . MET A 1 206 ? -5.934 -38.781 -9.648 1 97.44 206 MET A O 1
ATOM 1571 N N . GLY A 1 207 ? -5.238 -37.812 -7.738 1 97.25 207 GLY A N 1
ATOM 1572 C CA . GLY A 1 207 ? -4.594 -39 -7.211 1 97.25 207 GLY A CA 1
ATOM 1573 C C . GLY A 1 207 ? -3.123 -39.094 -7.578 1 97.25 207 GLY A C 1
ATOM 1574 O O . GLY A 1 207 ? -2.393 -39.938 -7.027 1 97.25 207 GLY A O 1
ATOM 1575 N N . ARG A 1 208 ? -2.717 -38.25 -8.484 1 98.19 208 ARG A N 1
ATOM 1576 C CA . ARG A 1 208 ? -1.324 -38.188 -8.914 1 98.19 208 ARG A CA 1
ATOM 1577 C C . ARG A 1 208 ? -0.748 -36.781 -8.758 1 98.19 208 ARG A C 1
ATOM 1579 O O . ARG A 1 208 ? 0.094 -36.375 -9.555 1 98.19 208 ARG A O 1
ATOM 1586 N N . ILE A 1 209 ? -1.34 -36 -7.875 1 98.69 209 ILE A N 1
ATOM 1587 C CA . ILE A 1 209 ? -0.89 -34.656 -7.504 1 98.69 209 ILE A CA 1
ATOM 1588 C C . ILE A 1 209 ? -0.471 -34.656 -6.035 1 98.69 209 ILE A C 1
ATOM 1590 O O . ILE A 1 209 ? -1.237 -35.062 -5.16 1 98.69 209 ILE A O 1
ATOM 1594 N N . PHE A 1 210 ? 0.791 -34.281 -5.785 1 98.62 210 PHE A N 1
ATOM 1595 C CA . PHE A 1 210 ? 1.27 -34.062 -4.43 1 98.62 210 PHE A CA 1
ATOM 1596 C C . PHE A 1 210 ? 0.936 -32.625 -3.969 1 98.62 210 PHE A C 1
ATOM 1598 O O . PHE A 1 210 ? 0.816 -31.734 -4.789 1 98.62 210 PHE A O 1
ATOM 1605 N N . SER A 1 211 ? 0.702 -32.469 -2.689 1 98.56 211 SER A N 1
ATOM 1606 C CA . SER A 1 211 ? 0.377 -31.141 -2.178 1 98.56 211 SER A CA 1
ATOM 1607 C C . SER A 1 211 ? 1.543 -30.547 -1.391 1 98.56 211 SER A C 1
ATOM 1609 O O . SER A 1 211 ? 2.203 -31.25 -0.625 1 98.56 211 SER A O 1
ATOM 1611 N N . PHE A 1 212 ? 1.898 -29.297 -1.65 1 98.62 212 PHE A N 1
ATOM 1612 C CA . PHE A 1 212 ? 2.799 -28.469 -0.861 1 98.62 212 PHE A CA 1
ATOM 1613 C C . PHE A 1 212 ? 2.035 -27.344 -0.171 1 98.62 212 PHE A C 1
ATOM 1615 O O . PHE A 1 212 ? 1.422 -26.516 -0.834 1 98.62 212 PHE A O 1
ATOM 1622 N N . HIS A 1 213 ? 2.098 -27.281 1.117 1 98.38 213 HIS A N 1
ATOM 1623 C CA . HIS A 1 213 ? 1.325 -26.281 1.854 1 98.38 213 HIS A CA 1
ATOM 1624 C C . HIS A 1 213 ? 2.113 -24.984 2.021 1 98.38 213 HIS A C 1
ATOM 1626 O O . HIS A 1 213 ? 3.221 -24.984 2.562 1 98.38 213 HIS A O 1
ATOM 1632 N N . ASN A 1 214 ? 1.512 -23.891 1.482 1 97.94 214 ASN A N 1
ATOM 1633 C CA . ASN A 1 214 ? 2.039 -22.562 1.73 1 97.94 214 ASN A CA 1
ATOM 1634 C C . ASN A 1 214 ? 1.451 -21.953 3.002 1 97.94 214 ASN A C 1
ATOM 1636 O O . ASN A 1 214 ? 0.342 -21.422 2.984 1 97.94 214 ASN A O 1
ATOM 1640 N N . GLY A 1 215 ? 2.238 -21.984 4.035 1 95.06 215 GLY A N 1
ATOM 1641 C CA . GLY A 1 215 ? 1.79 -21.422 5.297 1 95.06 215 GLY A CA 1
ATOM 1642 C C . GLY A 1 215 ? 2.203 -19.969 5.48 1 95.06 215 GLY A C 1
ATOM 1643 O O . GLY A 1 215 ? 1.967 -19.375 6.539 1 95.06 215 GLY A O 1
ATOM 1644 N N . SER A 1 216 ? 2.83 -19.359 4.473 1 94.31 216 SER A N 1
ATOM 1645 C CA . SER A 1 216 ? 3.359 -18 4.602 1 94.31 216 SER A CA 1
ATOM 1646 C C . SER A 1 216 ? 2.326 -16.969 4.184 1 94.31 216 SER A C 1
ATOM 1648 O O . SER A 1 216 ? 1.919 -16.125 4.992 1 94.31 216 SER A O 1
ATOM 1650 N N . TYR A 1 217 ? 1.932 -16.969 2.914 1 95.12 217 TYR A N 1
ATOM 1651 C CA . TYR A 1 217 ? 0.944 -15.984 2.475 1 95.12 217 TYR A CA 1
ATOM 1652 C C . TYR A 1 217 ? 0.424 -16.328 1.083 1 95.12 217 TYR A C 1
ATOM 1654 O O . TYR A 1 217 ? 1.205 -16.641 0.18 1 95.12 217 TYR A O 1
ATOM 1662 N N . HIS A 1 218 ? -0.832 -16.297 0.906 1 96.88 218 HIS A N 1
ATOM 1663 C CA . HIS A 1 218 ? -1.473 -16.422 -0.399 1 96.88 218 HIS A CA 1
ATOM 1664 C C . HIS A 1 218 ? -2.812 -15.695 -0.425 1 96.88 218 HIS A C 1
ATOM 1666 O O . HIS A 1 218 ? -3.631 -15.859 0.483 1 96.88 218 HIS A O 1
ATOM 1672 N N . ARG A 1 219 ? -2.996 -14.836 -1.504 1 94.38 219 ARG A N 1
ATOM 1673 C CA . ARG A 1 219 ? -4.25 -14.102 -1.614 1 94.38 219 ARG A CA 1
ATOM 1674 C C . ARG A 1 219 ? -4.582 -13.797 -3.072 1 94.38 219 ARG A C 1
ATOM 1676 O O . ARG A 1 219 ? -3.715 -13.367 -3.836 1 94.38 219 ARG A O 1
ATOM 1683 N N . ASP A 1 220 ? -5.832 -14.086 -3.383 1 90.31 220 ASP A N 1
ATOM 1684 C CA . ASP A 1 220 ? -6.336 -13.547 -4.641 1 90.31 220 ASP A CA 1
ATOM 1685 C C . ASP A 1 220 ? -6.59 -12.047 -4.535 1 90.31 220 ASP A C 1
ATOM 1687 O O . ASP A 1 220 ? -7.258 -11.586 -3.604 1 90.31 220 ASP A O 1
ATOM 1691 N N . VAL A 1 221 ? -6.035 -11.234 -5.418 1 92.94 221 VAL A N 1
ATOM 1692 C CA . VAL A 1 221 ? -6.234 -9.789 -5.398 1 92.94 221 VAL A CA 1
ATOM 1693 C C . VAL A 1 221 ? -7.141 -9.375 -6.559 1 92.94 221 VAL A C 1
ATOM 1695 O O . VAL A 1 221 ? -6.824 -8.445 -7.297 1 92.94 221 VAL A O 1
ATOM 1698 N N . GLY A 1 222 ? -8.242 -10.031 -6.699 1 90.94 222 GLY A N 1
ATOM 1699 C CA . GLY A 1 222 ? -9.102 -9.852 -7.863 1 90.94 222 GLY A CA 1
ATOM 1700 C C . GLY A 1 222 ? -10.219 -8.852 -7.629 1 90.94 222 GLY A C 1
ATOM 1701 O O . GLY A 1 222 ? -10.961 -8.516 -8.555 1 90.94 222 GLY A O 1
ATOM 1702 N N . THR A 1 223 ? -10.406 -8.352 -6.406 1 92.81 223 THR A N 1
ATOM 1703 C CA . THR A 1 223 ? -11.43 -7.371 -6.078 1 92.81 223 THR A CA 1
ATOM 1704 C C . THR A 1 223 ? -10.828 -6.172 -5.355 1 92.81 223 THR A C 1
ATOM 1706 O O . THR A 1 223 ? -9.742 -6.273 -4.773 1 92.81 223 THR A O 1
ATOM 1709 N N . PRO A 1 224 ? -11.594 -5.027 -5.414 1 94.75 224 PRO A N 1
ATOM 1710 C CA . PRO A 1 224 ? -11.094 -3.859 -4.684 1 94.75 224 PRO A CA 1
ATOM 1711 C C . PRO A 1 224 ? -10.891 -4.137 -3.195 1 94.75 224 PRO A C 1
ATOM 1713 O O . PRO A 1 224 ? -9.922 -3.662 -2.602 1 94.75 224 PRO A O 1
ATOM 1716 N N . ALA A 1 225 ? -11.766 -4.957 -2.635 1 93.69 225 ALA A N 1
ATOM 1717 C CA . ALA A 1 225 ? -11.656 -5.285 -1.217 1 93.69 225 ALA A CA 1
ATOM 1718 C C . ALA A 1 225 ? -10.391 -6.102 -0.939 1 93.69 225 ALA A C 1
ATOM 1720 O O . ALA A 1 225 ? -9.648 -5.809 0.002 1 93.69 225 ALA A O 1
ATOM 1721 N N . SER A 1 226 ? -10.156 -7.125 -1.751 1 93.62 226 SER A N 1
ATOM 1722 C CA . SER A 1 226 ? -8.977 -7.961 -1.55 1 93.62 226 SER A CA 1
ATOM 1723 C C . SER A 1 226 ? -7.695 -7.191 -1.845 1 93.62 226 SER A C 1
ATOM 1725 O O . SER A 1 226 ? -6.664 -7.43 -1.212 1 93.62 226 SER A O 1
ATOM 1727 N N . LEU A 1 227 ? -7.812 -6.277 -2.818 1 95.69 227 LEU A N 1
ATOM 1728 C CA . LEU A 1 227 ? -6.664 -5.426 -3.117 1 95.69 227 LEU A CA 1
ATOM 1729 C C . LEU A 1 227 ? -6.344 -4.516 -1.938 1 95.69 227 LEU A C 1
ATOM 1731 O O . LEU A 1 227 ? -5.176 -4.371 -1.559 1 95.69 227 LEU A O 1
ATOM 1735 N N . ALA A 1 228 ? -7.371 -3.936 -1.32 1 95.38 228 ALA A N 1
ATOM 1736 C CA . ALA A 1 228 ? -7.188 -3.076 -0.154 1 95.38 228 ALA A CA 1
ATOM 1737 C C . ALA A 1 228 ? -6.582 -3.855 1.012 1 95.38 228 ALA A C 1
ATOM 1739 O O . ALA A 1 228 ? -5.664 -3.375 1.678 1 95.38 228 ALA A O 1
ATOM 1740 N N . LEU A 1 229 ? -7.039 -5.035 1.208 1 94.94 229 LEU A N 1
ATOM 1741 C CA . LEU A 1 229 ? -6.535 -5.883 2.281 1 94.94 229 LEU A CA 1
ATOM 1742 C C . LEU A 1 229 ? -5.07 -6.238 2.049 1 94.94 229 LEU A C 1
ATOM 1744 O O . LEU A 1 229 ? -4.258 -6.184 2.977 1 94.94 229 LEU A O 1
ATOM 1748 N N . ALA A 1 230 ? -4.75 -6.547 0.837 1 95 230 ALA A N 1
ATOM 1749 C CA . ALA A 1 230 ? -3.391 -6.949 0.49 1 95 230 ALA A CA 1
ATOM 1750 C C . ALA A 1 230 ? -2.395 -5.828 0.768 1 95 230 ALA A C 1
ATOM 1752 O O . ALA A 1 230 ? -1.247 -6.086 1.142 1 95 230 ALA A O 1
ATOM 1753 N N . GLN A 1 231 ? -2.834 -4.586 0.633 1 94.25 231 GLN A N 1
ATOM 1754 C CA . GLN A 1 231 ? -1.961 -3.443 0.89 1 94.25 231 GLN A CA 1
ATOM 1755 C C . GLN A 1 231 ? -1.458 -3.449 2.33 1 94.25 231 GLN A C 1
ATOM 1757 O O . GLN A 1 231 ? -0.363 -2.959 2.613 1 94.25 231 GLN A O 1
ATOM 1762 N N . LEU A 1 232 ? -2.254 -4.023 3.191 1 93.12 232 LEU A N 1
ATOM 1763 C CA . LEU A 1 232 ? -1.969 -3.906 4.617 1 93.12 232 LEU A CA 1
ATOM 1764 C C . LEU A 1 232 ? -1.313 -5.176 5.148 1 93.12 232 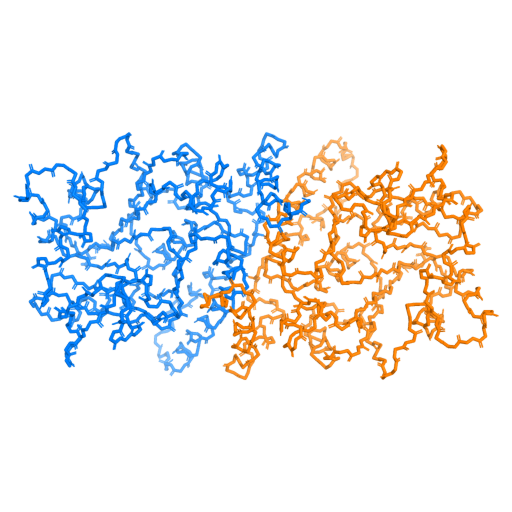LEU A C 1
ATOM 1766 O O . LEU A 1 232 ? -0.395 -5.113 5.965 1 93.12 232 LEU A O 1
ATOM 1770 N N . ASP A 1 233 ? -1.756 -6.297 4.668 1 92.06 233 ASP A N 1
ATOM 1771 C CA . ASP A 1 233 ? -1.326 -7.504 5.363 1 92.06 233 ASP A CA 1
ATOM 1772 C C . ASP A 1 233 ? -0.139 -8.156 4.652 1 92.06 233 ASP A C 1
ATOM 1774 O O . ASP A 1 233 ? 0.634 -8.891 5.27 1 92.06 233 ASP A O 1
ATOM 1778 N N . TYR A 1 234 ? 0.11 -7.871 3.406 1 93.5 234 TYR A N 1
ATOM 1779 C CA . TYR A 1 234 ? 1.218 -8.492 2.693 1 93.5 234 TYR A CA 1
ATOM 1780 C C . TYR A 1 234 ? 2.557 -8.039 3.262 1 93.5 234 TYR A C 1
ATOM 1782 O O . TYR A 1 234 ? 3.436 -8.859 3.531 1 93.5 234 TYR A O 1
ATOM 1790 N N . PRO A 1 235 ? 2.732 -6.703 3.453 1 89.06 235 PRO A N 1
ATOM 1791 C CA . PRO A 1 235 ? 4.016 -6.277 4.016 1 89.06 235 PRO A CA 1
ATOM 1792 C C . PRO A 1 235 ? 4.324 -6.945 5.355 1 89.06 235 PRO A C 1
ATOM 1794 O O . PRO A 1 235 ? 5.492 -7.207 5.664 1 89.06 235 PRO A O 1
ATOM 1797 N N . LEU A 1 236 ? 3.318 -7.234 6.094 1 88.44 236 LEU A N 1
ATOM 1798 C CA . LEU A 1 236 ? 3.502 -7.891 7.383 1 88.44 236 LEU A CA 1
ATOM 1799 C C . LEU A 1 236 ? 3.936 -9.344 7.195 1 88.44 236 LEU A C 1
ATOM 1801 O O . LEU A 1 236 ? 4.785 -9.844 7.938 1 88.44 236 LEU A O 1
ATOM 1805 N N . ALA A 1 237 ? 3.322 -9.953 6.215 1 90.5 237 ALA A N 1
ATOM 1806 C CA . ALA A 1 237 ? 3.697 -11.328 5.898 1 90.5 237 ALA A CA 1
ATOM 1807 C C . ALA A 1 237 ? 5.152 -11.414 5.453 1 90.5 237 ALA A C 1
ATOM 1809 O O . ALA A 1 237 ? 5.867 -12.344 5.82 1 90.5 237 ALA A O 1
ATOM 1810 N N . VAL A 1 238 ? 5.52 -10.445 4.699 1 89.88 238 VAL A N 1
ATOM 1811 C CA . VAL A 1 238 ? 6.895 -10.406 4.215 1 89.88 238 VAL A CA 1
ATOM 1812 C C . VAL A 1 238 ? 7.855 -10.258 5.391 1 89.88 238 VAL A C 1
ATOM 1814 O O . VAL A 1 238 ? 8.859 -10.969 5.469 1 89.88 238 VAL A O 1
ATOM 1817 N N . ALA A 1 239 ? 7.543 -9.406 6.277 1 83.75 239 ALA A N 1
ATOM 1818 C CA . ALA A 1 239 ? 8.391 -9.195 7.445 1 83.75 239 ALA A CA 1
ATOM 1819 C C . ALA A 1 239 ? 8.508 -10.469 8.281 1 83.75 239 ALA A C 1
ATOM 1821 O O . ALA A 1 239 ? 9.594 -10.805 8.758 1 83.75 239 ALA A O 1
ATOM 1822 N N . GLN A 1 240 ? 7.438 -11.086 8.406 1 84.62 240 GLN A N 1
ATOM 1823 C CA . GLN A 1 240 ? 7.426 -12.328 9.18 1 84.62 240 GLN A CA 1
ATOM 1824 C C . GLN A 1 240 ? 8.203 -13.43 8.461 1 84.62 240 GLN A C 1
ATOM 1826 O O . GLN A 1 240 ? 8.898 -14.219 9.094 1 84.62 240 GLN A O 1
ATOM 1831 N N . PHE A 1 241 ? 8.016 -13.5 7.211 1 87.69 241 PHE A N 1
ATOM 1832 C CA . PHE A 1 241 ? 8.703 -14.492 6.391 1 87.69 241 PHE A CA 1
ATOM 1833 C C . PHE A 1 241 ? 10.219 -14.32 6.488 1 87.69 241 PHE A C 1
ATOM 1835 O O . PHE A 1 241 ? 10.945 -15.297 6.648 1 87.69 241 PHE A O 1
ATOM 1842 N N . ASP A 1 242 ? 10.641 -13.07 6.492 1 82.25 242 ASP A N 1
ATOM 1843 C CA . ASP A 1 242 ? 12.062 -12.758 6.578 1 82.25 242 ASP A CA 1
ATOM 1844 C C . ASP A 1 242 ? 12.609 -13.078 7.965 1 82.25 242 ASP A C 1
ATOM 1846 O O . ASP A 1 242 ? 13.734 -13.578 8.094 1 82.25 242 ASP A O 1
ATOM 1850 N N . ALA A 1 243 ? 11.852 -12.781 8.938 1 77.06 243 ALA A N 1
ATOM 1851 C CA . ALA A 1 243 ? 12.273 -13.062 10.312 1 77.06 243 ALA A CA 1
ATOM 1852 C C . ALA A 1 243 ? 12.422 -14.562 10.547 1 77.06 243 ALA A C 1
ATOM 1854 O O . ALA A 1 243 ? 13.344 -14.992 11.242 1 77.06 243 ALA A O 1
ATOM 1855 N N . SER A 1 244 ? 11.633 -15.297 9.969 1 78.06 244 SER A N 1
ATOM 1856 C CA . SER A 1 244 ? 11.672 -16.75 10.133 1 78.06 244 SER A CA 1
ATOM 1857 C C . SER A 1 244 ? 12.867 -17.359 9.414 1 78.06 244 SER A C 1
ATOM 1859 O O . SER A 1 244 ? 13.453 -18.328 9.898 1 78.06 244 SER A O 1
ATOM 1861 N N . ARG A 1 245 ? 13.25 -16.844 8.383 1 75.44 245 ARG A N 1
ATOM 1862 C CA . ARG A 1 245 ? 14.375 -17.359 7.605 1 75.44 245 ARG A CA 1
ATOM 1863 C C . ARG A 1 245 ? 15.703 -17.031 8.281 1 75.44 245 ARG A C 1
ATOM 1865 O O . ARG A 1 245 ? 16.656 -17.797 8.188 1 75.44 245 ARG A O 1
ATOM 1872 N N . ARG A 1 246 ? 15.742 -15.812 8.906 1 64.44 246 ARG A N 1
ATOM 1873 C CA . ARG A 1 246 ? 16.953 -15.422 9.625 1 64.44 246 ARG A CA 1
ATOM 1874 C C . ARG A 1 246 ? 17.172 -16.312 10.836 1 64.44 246 ARG A C 1
ATOM 1876 O O . ARG A 1 246 ? 18.312 -16.656 11.156 1 64.44 246 ARG A O 1
ATOM 1883 N N . HIS A 1 247 ? 16.078 -16.734 11.445 1 60.34 247 HIS A N 1
ATOM 1884 C CA . HIS A 1 247 ? 16.172 -17.594 12.625 1 60.34 247 HIS A CA 1
ATOM 1885 C C . HIS A 1 247 ? 16.641 -19 12.242 1 60.34 247 HIS A C 1
ATOM 1887 O O . HIS A 1 247 ? 17.406 -19.625 12.977 1 60.34 247 HIS A O 1
ATOM 1893 N N . CYS A 1 248 ? 16.188 -19.406 11.125 1 54.56 248 CYS A N 1
ATOM 1894 C CA . CYS A 1 248 ? 16.578 -20.734 10.672 1 54.56 248 CYS A CA 1
ATOM 1895 C C . CYS A 1 248 ? 18.047 -20.734 10.234 1 54.56 248 CYS A C 1
ATOM 1897 O O . CYS A 1 248 ? 18.75 -21.719 10.43 1 54.56 248 CYS A O 1
ATOM 1899 N N . GLU A 1 249 ? 18.5 -19.641 9.727 1 51.78 249 GLU A N 1
ATOM 1900 C CA . GLU A 1 249 ? 19.891 -19.562 9.305 1 51.78 249 GLU A CA 1
ATOM 1901 C C . GLU A 1 249 ? 20.812 -19.422 10.508 1 51.78 249 GLU A C 1
ATOM 1903 O O . GLU A 1 249 ? 21.922 -19.984 10.508 1 51.78 249 GLU A O 1
ATOM 1908 N N . GLU A 1 250 ? 20.406 -18.688 11.57 1 49.16 250 GLU A N 1
ATOM 1909 C CA . GLU A 1 250 ? 21.219 -18.516 12.773 1 49.16 250 GLU A CA 1
ATOM 1910 C C . GLU A 1 250 ? 21.281 -19.812 13.578 1 49.16 250 GLU A C 1
ATOM 1912 O O . GLU A 1 250 ? 22.25 -20.062 14.281 1 49.16 250 GLU A O 1
ATOM 1917 N N . ALA A 1 251 ? 20.281 -20.594 13.617 1 47.97 251 ALA A N 1
ATOM 1918 C CA . ALA A 1 251 ? 20.281 -21.828 14.391 1 47.97 251 ALA A CA 1
ATOM 1919 C C . ALA A 1 251 ? 21.125 -22.906 13.703 1 47.97 251 ALA A C 1
ATOM 1921 O O . ALA A 1 251 ? 21.406 -23.938 14.297 1 47.97 251 ALA A O 1
ATOM 1922 N N . GLN A 1 252 ? 21.203 -23.062 12.477 1 40.47 252 GLN A N 1
ATOM 1923 C CA . GLN A 1 252 ? 22.109 -24.031 11.867 1 40.47 252 GLN A CA 1
ATOM 1924 C C . GLN A 1 252 ? 23.562 -23.625 12.047 1 40.47 252 GLN A C 1
ATOM 1926 O O . GLN A 1 252 ? 23.938 -22.484 11.758 1 40.47 252 GLN A O 1
ATOM 1931 N N . PRO A 1 253 ? 24.375 -24.453 12.945 1 39.34 253 PRO A N 1
ATOM 1932 C CA . PRO A 1 253 ? 25.812 -24.25 13.062 1 39.34 253 PRO A CA 1
ATOM 1933 C C . PRO A 1 253 ? 26.5 -24.156 11.703 1 39.34 253 PRO A C 1
ATOM 1935 O O . PRO A 1 253 ? 26.312 -25.016 10.844 1 39.34 253 PRO A O 1
ATOM 1938 N N . THR A 1 254 ? 26.766 -23.062 11.266 1 33.25 254 THR A N 1
ATOM 1939 C CA . THR A 1 254 ? 27.594 -22.906 10.078 1 33.25 254 THR A CA 1
ATOM 1940 C C . THR A 1 254 ? 28.953 -23.578 10.281 1 33.25 254 THR A C 1
ATOM 1942 O O . THR A 1 254 ? 29.766 -23.125 11.094 1 33.25 254 THR A O 1
ATOM 1945 N N . LYS A 1 255 ? 29.281 -24.797 10.336 1 30.28 255 LYS A N 1
ATOM 1946 C CA . LYS A 1 255 ? 30.641 -24.828 9.805 1 30.28 255 LYS A CA 1
ATOM 1947 C C . LYS A 1 255 ? 30.781 -23.922 8.586 1 30.28 255 LYS A C 1
ATOM 1949 O O . LYS A 1 255 ? 31.859 -23.406 8.312 1 30.28 255 LYS A O 1
ATOM 1954 N N . GLN A 1 256 ? 30.391 -24.453 7.305 1 29.36 256 GLN A N 1
ATOM 1955 C CA . GLN A 1 256 ? 30.766 -23.844 6.031 1 29.36 256 GLN A CA 1
ATOM 1956 C C . GLN A 1 256 ? 30 -22.531 5.812 1 29.36 256 GLN A C 1
ATOM 1958 O O . GLN A 1 256 ? 28.781 -22.5 5.891 1 29.36 256 GLN A O 1
ATOM 1963 N N . SER A 1 257 ? 30.453 -21.297 6.113 1 31.52 257 SER A N 1
ATOM 1964 C CA . SER A 1 257 ? 30.266 -19.859 5.949 1 31.52 257 SER A CA 1
ATOM 1965 C C . SER A 1 257 ? 29.578 -19.531 4.629 1 31.52 257 SER A C 1
ATOM 1967 O O . SER A 1 257 ? 30.188 -18.938 3.738 1 31.52 257 SER A O 1
ATOM 1969 N N . SER A 1 258 ? 28.891 -20.484 4.004 1 28.84 258 SER A N 1
ATOM 1970 C CA . SER A 1 258 ? 28.422 -20.094 2.676 1 28.84 258 SER A CA 1
ATOM 1971 C C . SER A 1 258 ? 27.547 -18.859 2.74 1 28.84 258 SER A C 1
ATOM 1973 O O . SER A 1 258 ? 27 -18.531 3.797 1 28.84 258 SER A O 1
ATOM 1975 N N . SER A 1 259 ? 27.484 -17.984 1.559 1 30.25 259 SER A N 1
ATOM 1976 C CA . SER A 1 259 ? 26.969 -16.688 1.143 1 30.25 259 SER A CA 1
ATOM 1977 C C . SER A 1 259 ? 25.484 -16.562 1.484 1 30.25 259 SER A C 1
ATOM 1979 O O . SER A 1 259 ? 24.625 -16.906 0.675 1 30.25 259 SER A O 1
ATOM 1981 N N . VAL A 1 260 ? 25.062 -16.938 2.531 1 31.66 260 VAL A N 1
ATOM 1982 C CA . VAL A 1 260 ? 23.703 -16.672 3.002 1 31.66 260 VAL A CA 1
ATOM 1983 C C . VAL A 1 260 ? 23.422 -15.18 2.936 1 31.66 260 VAL A C 1
ATOM 1985 O O . VAL A 1 260 ? 22.562 -14.672 3.66 1 31.66 260 VAL A O 1
ATOM 1988 N N . HIS A 1 261 ? 24.328 -14.391 2.51 1 32.81 261 HIS A N 1
ATOM 1989 C CA . HIS A 1 261 ? 24.078 -12.977 2.281 1 32.81 261 HIS A CA 1
ATOM 1990 C C . HIS A 1 261 ? 22.844 -12.781 1.409 1 32.81 261 HIS A C 1
ATOM 1992 O O . HIS A 1 261 ? 22.406 -11.648 1.183 1 32.81 261 HIS A O 1
ATOM 1998 N N . GLY A 1 262 ? 22.297 -13.82 0.747 1 31.12 262 GLY A N 1
ATOM 1999 C CA . GLY A 1 262 ? 21.359 -13.625 -0.348 1 31.12 262 GLY A CA 1
ATOM 2000 C C . GLY A 1 262 ? 19.953 -13.344 0.122 1 31.12 262 GLY A C 1
ATOM 2001 O O . GLY A 1 262 ? 19.125 -12.852 -0.649 1 31.12 262 GLY A O 1
ATOM 2002 N N . ALA A 1 263 ? 19.547 -13.969 1.187 1 33.09 263 ALA A N 1
ATOM 2003 C CA . ALA A 1 263 ? 18.125 -13.836 1.506 1 33.09 263 ALA A CA 1
ATOM 2004 C C . ALA A 1 263 ? 17.812 -12.445 2.047 1 33.09 263 ALA A C 1
ATOM 2006 O O . ALA A 1 263 ? 16.656 -12.023 2.062 1 33.09 263 ALA A O 1
ATOM 2007 N N . MET A 1 264 ? 18.719 -11.805 2.816 1 35.12 264 MET A N 1
ATOM 2008 C CA . MET A 1 264 ? 18.453 -10.492 3.398 1 35.12 264 MET A CA 1
ATOM 2009 C C . MET A 1 264 ? 18.031 -9.5 2.324 1 35.12 264 MET A C 1
ATOM 2011 O O . MET A 1 264 ? 17.406 -8.484 2.627 1 35.12 264 MET A O 1
ATOM 2015 N N . ASP A 1 265 ? 18.609 -9.672 1.075 1 37.03 265 ASP A N 1
ATOM 2016 C CA . ASP A 1 265 ? 18.453 -8.641 0.053 1 37.03 265 ASP A CA 1
ATOM 2017 C C . ASP A 1 265 ? 17.047 -8.672 -0.55 1 37.03 265 ASP A C 1
ATOM 2019 O O . ASP A 1 265 ? 16.719 -7.844 -1.399 1 37.03 265 ASP A O 1
ATOM 2023 N N . CYS A 1 266 ? 16.484 -9.812 -0.458 1 35.53 266 CYS A N 1
ATOM 2024 C CA . CYS A 1 266 ? 15.336 -9.945 -1.343 1 35.53 266 CYS A CA 1
ATOM 2025 C C . CYS A 1 266 ? 14.273 -8.914 -0.999 1 35.53 266 CYS A C 1
ATOM 2027 O O . CYS A 1 266 ? 13.656 -8.328 -1.893 1 35.53 266 CYS A O 1
ATOM 2029 N N . PHE A 1 267 ? 13.82 -8.859 0.315 1 38.75 267 PHE A N 1
ATOM 2030 C CA . PHE A 1 267 ? 12.648 -8.047 0.632 1 38.75 267 PHE A CA 1
ATOM 2031 C C . PHE A 1 267 ? 13.062 -6.641 1.053 1 38.75 267 PHE A C 1
ATOM 2033 O O . PHE A 1 267 ? 12.211 -5.785 1.309 1 38.75 267 PHE A O 1
ATOM 2040 N N . ALA A 1 268 ? 14.352 -6.508 1.472 1 39.88 268 ALA A N 1
ATOM 2041 C CA . ALA A 1 268 ? 14.82 -5.125 1.541 1 39.88 268 ALA A CA 1
ATOM 2042 C C . ALA A 1 268 ? 14.273 -4.305 0.375 1 39.88 268 ALA A C 1
ATOM 2044 O O . ALA A 1 268 ? 14.164 -3.08 0.468 1 39.88 268 ALA A O 1
ATOM 2045 N N . SER A 1 269 ? 13.859 -5.105 -0.657 1 42.47 269 SER A N 1
ATOM 2046 C CA . SER A 1 269 ? 13.594 -4.547 -1.978 1 42.47 269 SER A CA 1
ATOM 2047 C C . SER A 1 269 ? 12.164 -4.047 -2.09 1 42.47 269 SER A C 1
ATOM 2049 O O . SER A 1 269 ? 11.719 -3.654 -3.17 1 42.47 269 SER A O 1
ATOM 2051 N N . LEU A 1 270 ? 11.398 -4.41 -1.043 1 45 270 LEU A N 1
ATOM 2052 C CA . LEU A 1 270 ? 10.086 -3.826 -1.334 1 45 270 LEU A CA 1
ATOM 2053 C C . LEU A 1 270 ? 10.156 -2.305 -1.304 1 45 270 LEU A C 1
ATOM 2055 O O . LEU A 1 270 ? 9.125 -1.632 -1.406 1 45 270 LEU A O 1
ATOM 2059 N N . ALA A 1 271 ? 11.391 -1.845 -1.11 1 42.81 271 ALA A N 1
ATOM 2060 C CA . ALA A 1 271 ? 11.5 -0.389 -1.067 1 42.81 271 ALA A CA 1
ATOM 2061 C C . ALA A 1 271 ? 11.086 0.232 -2.398 1 42.81 271 ALA A C 1
ATOM 2063 O O . ALA A 1 271 ? 11.492 -0.235 -3.463 1 42.81 271 ALA A O 1
ATOM 2064 N N . MET A 1 272 ? 10.008 0.832 -2.396 1 46.09 272 MET A N 1
ATOM 2065 C CA . MET A 1 272 ? 9.773 1.692 -3.553 1 46.09 272 MET A CA 1
ATOM 2066 C C . MET A 1 272 ? 11.023 2.494 -3.893 1 46.09 272 MET A C 1
ATOM 2068 O O . MET A 1 272 ? 11.336 3.484 -3.225 1 46.09 272 MET A O 1
ATOM 2072 N N . THR A 1 273 ? 12.125 1.812 -4.215 1 46.62 273 THR A N 1
ATOM 2073 C CA . THR A 1 273 ? 13.203 2.684 -4.68 1 46.62 273 THR A CA 1
ATOM 2074 C C . THR A 1 273 ? 12.828 3.352 -6 1 46.62 273 THR A C 1
ATOM 2076 O O . THR A 1 273 ? 12.047 2.799 -6.781 1 46.62 273 THR A O 1
ATOM 2079 N N . GLY A 1 274 ? 12.859 4.648 -5.906 1 53.53 274 GLY A N 1
ATOM 2080 C CA . GLY A 1 274 ? 12.766 5.375 -7.164 1 53.53 274 GLY A CA 1
ATOM 2081 C C . GLY A 1 274 ? 13.305 4.59 -8.344 1 53.53 274 GLY A C 1
ATOM 2082 O O . GLY A 1 274 ? 13.109 4.98 -9.5 1 53.53 274 GLY A O 1
ATOM 2083 N N . ASP A 1 275 ? 13.727 3.316 -7.977 1 61.25 275 ASP A N 1
ATOM 2084 C CA . ASP A 1 275 ? 14.414 2.617 -9.055 1 61.25 275 ASP A CA 1
ATOM 2085 C C . ASP A 1 275 ? 13.531 1.519 -9.648 1 61.25 275 ASP A C 1
ATOM 2087 O O . ASP A 1 275 ? 13.914 0.856 -10.609 1 61.25 275 ASP A O 1
ATOM 2091 N N . ASP A 1 276 ? 12.352 1.364 -9.078 1 74.19 276 ASP A N 1
ATOM 2092 C CA . ASP A 1 276 ? 11.531 0.357 -9.734 1 74.19 276 ASP A CA 1
ATOM 2093 C C . ASP A 1 276 ? 11.031 0.859 -11.094 1 74.19 276 ASP A C 1
ATOM 2095 O O . ASP A 1 276 ? 10.562 1.993 -11.203 1 74.19 276 ASP A O 1
ATOM 2099 N N . PRO A 1 277 ? 11.266 -0.062 -12.055 1 86.31 277 PRO A N 1
ATOM 2100 C CA . PRO A 1 277 ? 10.828 0.333 -13.391 1 86.31 277 PRO A CA 1
ATOM 2101 C C . PRO A 1 277 ? 9.352 0.739 -13.438 1 86.31 277 PRO A C 1
ATOM 2103 O O . PRO A 1 277 ? 8.938 1.453 -14.352 1 86.31 277 PRO A O 1
ATOM 2106 N N . TRP A 1 278 ? 8.641 0.336 -12.461 1 88.44 278 TRP A N 1
ATOM 2107 C CA . TRP A 1 278 ? 7.219 0.671 -12.391 1 88.44 278 TRP A CA 1
ATOM 2108 C C . TRP A 1 278 ? 7.023 2.174 -12.227 1 88.44 278 TRP A C 1
ATOM 2110 O O . TRP A 1 278 ? 6.18 2.773 -12.898 1 88.44 278 TRP A O 1
ATOM 2120 N N . PHE A 1 279 ? 7.809 2.781 -11.461 1 85 279 PHE A N 1
ATOM 2121 C CA . PHE A 1 279 ? 7.699 4.219 -11.242 1 85 279 PHE A CA 1
ATOM 2122 C C . PHE A 1 279 ? 8.078 4.988 -12.5 1 85 279 PHE A C 1
ATOM 2124 O O . PHE A 1 279 ? 7.484 6.027 -12.797 1 85 279 PHE A O 1
ATOM 2131 N N . GLY A 1 280 ? 9.117 4.418 -13.148 1 85.94 280 GLY A N 1
ATOM 2132 C CA . GLY A 1 280 ? 9.461 5.02 -14.43 1 85.94 280 GLY A CA 1
ATOM 2133 C C . GLY A 1 280 ? 8.312 5.004 -15.422 1 85.94 280 GLY A C 1
ATOM 2134 O O . GLY A 1 280 ? 8.016 6.016 -16.062 1 85.94 280 GLY A O 1
ATOM 2135 N N . LEU A 1 281 ? 7.684 3.908 -15.445 1 90.5 281 LEU A N 1
ATOM 2136 C CA . LEU A 1 281 ? 6.531 3.754 -16.328 1 90.5 281 LEU A CA 1
ATOM 2137 C C . LEU A 1 281 ? 5.418 4.719 -15.938 1 90.5 281 LEU A C 1
ATOM 2139 O O . LEU A 1 281 ? 4.812 5.355 -16.797 1 90.5 281 LEU A O 1
ATOM 2143 N N . MET A 1 282 ? 5.199 4.902 -14.695 1 90.38 282 MET A N 1
ATOM 2144 C CA . MET A 1 282 ? 4.105 5.715 -14.172 1 90.38 282 MET A CA 1
ATOM 2145 C C . MET A 1 282 ? 4.391 7.199 -14.352 1 90.38 282 MET A C 1
ATOM 2147 O O . MET A 1 282 ? 3.465 8.008 -14.477 1 90.38 282 MET A O 1
ATOM 2151 N N . THR A 1 283 ? 5.605 7.551 -14.383 1 87.88 283 THR A N 1
ATOM 2152 C CA . THR A 1 283 ? 5.941 8.969 -14.391 1 87.88 283 THR A CA 1
ATOM 2153 C C . THR A 1 283 ? 6.293 9.438 -15.797 1 87.88 283 THR A C 1
ATOM 2155 O O . THR A 1 283 ? 6.477 10.633 -16.031 1 87.88 283 THR A O 1
ATOM 2158 N N . ASP A 1 284 ? 6.418 8.453 -16.688 1 88.31 284 ASP A N 1
ATOM 2159 C CA . ASP A 1 284 ? 6.656 8.812 -18.078 1 88.31 284 ASP A CA 1
ATOM 2160 C C . ASP A 1 284 ? 5.547 9.719 -18.609 1 88.31 284 ASP A C 1
ATOM 2162 O O . ASP A 1 284 ? 4.434 9.719 -18.078 1 88.31 284 ASP A O 1
ATOM 2166 N N . ASN A 1 285 ? 5.938 10.523 -19.625 1 91 285 ASN A N 1
ATOM 2167 C CA . ASN A 1 285 ? 4.965 11.359 -20.312 1 91 285 ASN A CA 1
ATOM 2168 C C . ASN A 1 285 ? 4.164 12.219 -19.344 1 91 285 ASN A C 1
ATOM 2170 O O . ASN A 1 285 ? 2.932 12.188 -19.359 1 91 285 ASN A O 1
ATOM 2174 N N . ASP A 1 286 ? 4.855 12.914 -18.453 1 87.81 286 ASP A N 1
ATOM 2175 C CA . ASP A 1 286 ? 4.293 13.844 -17.484 1 87.81 286 ASP A CA 1
ATOM 2176 C C . ASP A 1 286 ? 3.277 13.156 -16.578 1 87.81 286 ASP A C 1
ATOM 2178 O O . ASP A 1 286 ? 2.256 13.742 -16.219 1 87.81 286 ASP A O 1
ATOM 2182 N N . GLY A 1 287 ? 3.463 11.883 -16.438 1 90.56 287 GLY A N 1
ATOM 2183 C CA . GLY A 1 287 ? 2.658 11.141 -15.477 1 90.56 287 GLY A CA 1
ATOM 2184 C C . GLY A 1 287 ? 1.267 10.82 -15.984 1 90.56 287 GLY A C 1
ATOM 2185 O O . GLY A 1 287 ? 0.329 10.672 -15.203 1 90.56 287 GLY A O 1
ATOM 2186 N N . THR A 1 288 ? 1.083 10.688 -17.25 1 93.12 288 THR A N 1
ATOM 2187 C CA . THR A 1 288 ? -0.226 10.43 -17.844 1 93.12 288 THR A CA 1
ATOM 2188 C C . THR A 1 288 ? -0.833 9.148 -17.281 1 93.12 288 THR A C 1
ATOM 2190 O O . THR A 1 288 ? -1.994 9.133 -16.859 1 93.12 288 THR A O 1
ATOM 2193 N N . LEU A 1 289 ? -0.03 8.102 -17.266 1 94.25 289 LEU A N 1
ATOM 2194 C CA . LEU A 1 289 ? -0.502 6.82 -16.75 1 94.25 289 LEU A CA 1
ATOM 2195 C C . LEU A 1 289 ? -0.821 6.91 -15.266 1 94.25 289 LEU A C 1
ATOM 2197 O O . LEU A 1 289 ? -1.851 6.398 -14.82 1 94.25 289 LEU A O 1
ATOM 2201 N N . ALA A 1 290 ? 0.009 7.594 -14.539 1 93.12 290 ALA A N 1
ATOM 2202 C CA . ALA A 1 290 ? -0.186 7.762 -13.102 1 93.12 290 ALA A CA 1
ATOM 2203 C C . ALA A 1 290 ? -1.479 8.523 -12.812 1 93.12 290 ALA A C 1
ATOM 2205 O O . ALA A 1 290 ? -2.248 8.133 -11.93 1 93.12 290 ALA A O 1
ATOM 2206 N N . LYS A 1 291 ? -1.708 9.594 -13.523 1 92.88 291 LYS A N 1
ATOM 2207 C CA . LYS A 1 291 ? -2.91 10.398 -13.344 1 92.88 291 LYS A CA 1
ATOM 2208 C C . LYS A 1 291 ? -4.168 9.594 -13.664 1 92.88 291 LYS A C 1
ATOM 2210 O O . LYS A 1 291 ? -5.156 9.656 -12.93 1 92.88 291 LYS A O 1
ATOM 2215 N N . ALA A 1 292 ? -4.113 8.812 -14.742 1 94.88 292 ALA A N 1
ATOM 2216 C CA . ALA A 1 292 ? -5.242 7.969 -15.117 1 94.88 292 ALA A CA 1
ATOM 2217 C C . ALA A 1 292 ? -5.531 6.926 -14.047 1 94.88 292 ALA A C 1
ATOM 2219 O O . ALA A 1 292 ? -6.691 6.688 -13.695 1 94.88 292 ALA A O 1
ATOM 2220 N N . PHE A 1 293 ? -4.473 6.363 -13.555 1 95.44 293 PHE A N 1
ATOM 2221 C CA . PHE A 1 293 ? -4.633 5.336 -12.531 1 95.44 293 PHE A CA 1
ATOM 2222 C C . PHE A 1 293 ? -5.184 5.934 -11.242 1 95.44 293 PHE A C 1
ATOM 2224 O O . PHE A 1 293 ? -6.035 5.336 -10.586 1 95.44 293 PHE A O 1
ATOM 2231 N N . ALA A 1 294 ? -4.707 7.082 -10.859 1 92.56 294 ALA A N 1
ATOM 2232 C CA . ALA A 1 294 ? -5.203 7.766 -9.672 1 92.56 294 ALA A CA 1
ATOM 2233 C C . ALA A 1 294 ? -6.695 8.062 -9.789 1 92.56 294 ALA A C 1
ATOM 2235 O O . ALA A 1 294 ? -7.438 7.922 -8.812 1 92.56 294 ALA A O 1
ATOM 2236 N N . ARG A 1 295 ? -7.109 8.445 -10.938 1 93.31 295 ARG A N 1
ATOM 2237 C CA . ARG A 1 295 ? -8.523 8.711 -11.172 1 93.31 295 ARG A CA 1
ATOM 2238 C C . ARG A 1 295 ? -9.344 7.43 -11.055 1 93.31 295 ARG A C 1
ATOM 2240 O O . ARG A 1 295 ? -10.43 7.434 -10.469 1 93.31 295 ARG A O 1
ATOM 2247 N N . ALA A 1 296 ? -8.82 6.359 -11.617 1 96.06 296 ALA A N 1
ATOM 2248 C CA . ALA A 1 296 ? -9.5 5.07 -11.516 1 96.06 296 ALA A CA 1
ATOM 2249 C C . ALA A 1 296 ? -9.594 4.613 -10.07 1 96.06 296 ALA A C 1
ATOM 2251 O O . ALA A 1 296 ? -10.625 4.078 -9.648 1 96.06 296 ALA A O 1
ATOM 2252 N N . ALA A 1 297 ? -8.539 4.84 -9.336 1 95.62 297 ALA A N 1
ATOM 2253 C CA . ALA A 1 297 ? -8.516 4.477 -7.922 1 95.62 297 ALA A CA 1
ATOM 2254 C C . ALA A 1 297 ? -9.547 5.277 -7.133 1 95.62 297 ALA A C 1
ATOM 2256 O O . ALA A 1 297 ? -10.25 4.73 -6.277 1 95.62 297 ALA A O 1
ATOM 2257 N N . ALA A 1 298 ? -9.641 6.551 -7.43 1 92.81 298 ALA A N 1
ATOM 2258 C CA . ALA A 1 298 ? -10.617 7.414 -6.77 1 92.81 298 ALA A CA 1
ATOM 2259 C C . ALA A 1 298 ? -12.039 6.941 -7.047 1 92.81 298 ALA A C 1
ATOM 2261 O O . ALA A 1 298 ? -12.883 6.941 -6.152 1 92.81 298 ALA A O 1
ATOM 2262 N N . LYS A 1 299 ? -12.281 6.539 -8.25 1 93.44 299 LYS A N 1
ATOM 2263 C CA . LYS A 1 299 ? -13.594 6.012 -8.609 1 93.44 299 LYS A CA 1
ATOM 2264 C C . LYS A 1 299 ? -13.883 4.711 -7.867 1 93.44 299 LYS A C 1
ATOM 2266 O O . LYS A 1 299 ? -15.023 4.457 -7.473 1 93.44 299 LYS A O 1
ATOM 2271 N N . THR A 1 300 ? -12.859 3.918 -7.672 1 94.56 300 THR A N 1
ATOM 2272 C CA . THR A 1 300 ? -12.984 2.598 -7.062 1 94.56 300 THR A CA 1
ATOM 2273 C C . THR A 1 300 ? -13.273 2.717 -5.57 1 94.56 300 THR A C 1
ATOM 2275 O O . THR A 1 300 ? -14.141 2.021 -5.043 1 94.56 300 THR A O 1
ATOM 2278 N N . TYR A 1 301 ? -12.562 3.65 -4.859 1 92.12 301 TYR A N 1
ATOM 2279 C CA . TYR A 1 301 ? -12.633 3.664 -3.4 1 92.12 301 TYR A CA 1
ATOM 2280 C C . TYR A 1 301 ? -13.359 4.902 -2.9 1 92.12 301 TYR A C 1
ATOM 2282 O O . TYR A 1 301 ? -13.711 4.988 -1.721 1 92.12 301 TYR A O 1
ATOM 2290 N N . GLY A 1 302 ? -13.289 6.035 -3.635 1 77.19 302 GLY A N 1
ATOM 2291 C CA . GLY A 1 302 ? -13.781 7.336 -3.211 1 77.19 302 GLY A CA 1
ATOM 2292 C C . GLY A 1 302 ? -15.172 7.641 -3.725 1 77.19 302 GLY A C 1
ATOM 2293 O O . GLY A 1 302 ? -15.727 8.703 -3.43 1 77.19 302 GLY A O 1
ATOM 2294 N N . GLY A 1 303 ? -15.719 6.918 -4.934 1 55.22 303 GLY A N 1
ATOM 2295 C CA . GLY A 1 303 ? -16.859 7.348 -5.719 1 55.22 303 GLY A CA 1
ATOM 2296 C C . GLY A 1 303 ? -18.125 7.5 -4.891 1 55.22 303 GLY A C 1
ATOM 2297 O O . GLY A 1 303 ? -19.219 7.617 -5.438 1 55.22 303 GLY A O 1
ATOM 2298 N N . ALA A 1 304 ? -18.531 7.062 -3.842 1 37.84 304 ALA A N 1
ATOM 2299 C CA . ALA A 1 304 ? -19.938 7.434 -3.623 1 37.84 304 ALA A CA 1
ATOM 2300 C C . ALA A 1 304 ? -20.094 8.945 -3.498 1 37.84 304 ALA A C 1
ATOM 2302 O O . ALA A 1 304 ? -19.703 9.531 -2.486 1 37.84 304 ALA A O 1
ATOM 2303 N N . ARG A 1 305 ? -19.562 9.609 -4.391 1 25.64 305 ARG A N 1
ATOM 2304 C CA . ARG A 1 305 ? -20.219 10.914 -4.422 1 25.64 305 ARG A CA 1
ATOM 2305 C C . ARG A 1 305 ? -21.734 10.758 -4.422 1 25.64 305 ARG A C 1
ATOM 2307 O O . ARG A 1 305 ? -22.281 9.945 -5.172 1 25.64 305 ARG A O 1
ATOM 2314 N N . MET B 1 1 ? 21.578 33.594 12.305 1 36.19 1 MET B N 1
ATOM 2315 C CA . MET B 1 1 ? 21.062 32.344 11.766 1 36.19 1 MET B CA 1
ATOM 2316 C C . MET B 1 1 ? 19.656 32.062 12.266 1 36.19 1 MET B C 1
ATOM 2318 O O . MET B 1 1 ? 19.391 32.156 13.469 1 36.19 1 MET B O 1
ATOM 2322 N N . SER B 1 2 ? 18.672 32.406 11.453 1 54.22 2 SER B N 1
ATOM 2323 C CA . SER B 1 2 ? 17.281 32.281 11.875 1 54.22 2 SER B CA 1
ATOM 2324 C C . SER B 1 2 ? 17.062 30.938 12.594 1 54.22 2 SER B C 1
ATOM 2326 O O . SER B 1 2 ? 17.75 29.953 12.312 1 54.22 2 SER B O 1
ATOM 2328 N N . ALA B 1 3 ? 16.734 31.016 13.922 1 63.44 3 ALA B N 1
ATOM 2329 C CA . ALA B 1 3 ? 16.484 29.828 14.727 1 63.44 3 ALA B CA 1
ATOM 2330 C C . ALA B 1 3 ? 15.859 28.719 13.883 1 63.44 3 ALA B C 1
ATOM 2332 O O . ALA B 1 3 ? 15.047 28.984 12.992 1 63.44 3 ALA B O 1
ATOM 2333 N N . PRO B 1 4 ? 16.422 27.531 14.008 1 81 4 PRO B N 1
ATOM 2334 C CA . PRO B 1 4 ? 15.883 26.406 13.242 1 81 4 PRO B CA 1
ATOM 2335 C C . PRO B 1 4 ? 14.383 26.219 13.469 1 81 4 PRO B C 1
ATOM 2337 O O . PRO B 1 4 ? 13.875 26.484 14.562 1 81 4 PRO B O 1
ATOM 2340 N N . ALA B 1 5 ? 13.695 25.969 12.516 1 89.75 5 ALA B N 1
ATOM 2341 C CA . ALA B 1 5 ? 12.25 25.797 12.539 1 89.75 5 ALA B CA 1
ATOM 2342 C C . ALA B 1 5 ? 11.844 24.625 13.422 1 89.75 5 ALA B C 1
ATOM 2344 O O . ALA B 1 5 ? 12.578 23.641 13.523 1 89.75 5 ALA B O 1
ATOM 2345 N N . LYS B 1 6 ? 10.797 24.781 14.219 1 97.44 6 LYS B N 1
ATOM 2346 C CA . LYS B 1 6 ? 10.234 23.734 15.062 1 97.44 6 LYS B CA 1
ATOM 2347 C C . LYS B 1 6 ? 8.828 23.344 14.602 1 97.44 6 LYS B C 1
ATOM 2349 O O . LYS B 1 6 ? 8.211 24.078 13.82 1 97.44 6 LYS B O 1
ATOM 2354 N N . ALA B 1 7 ? 8.391 22.141 15.023 1 98.56 7 ALA B N 1
ATOM 2355 C CA . ALA B 1 7 ? 7.082 21.672 14.586 1 98.56 7 ALA B CA 1
ATOM 2356 C C . ALA B 1 7 ? 6.336 21 15.734 1 98.56 7 ALA B C 1
ATOM 2358 O O . ALA B 1 7 ? 6.957 20.469 16.656 1 98.56 7 ALA B O 1
ATOM 2359 N N . LEU B 1 8 ? 5.07 21.172 15.727 1 98.62 8 LEU B N 1
ATOM 2360 C CA . LEU B 1 8 ? 4.156 20.375 16.547 1 98.62 8 LEU B CA 1
ATOM 2361 C C . LEU B 1 8 ? 3.246 19.516 15.672 1 98.62 8 LEU B C 1
ATOM 2363 O O . LEU B 1 8 ? 2.5 20.047 14.844 1 98.62 8 LEU B O 1
ATOM 2367 N N . LEU B 1 9 ? 3.367 18.219 15.812 1 98.25 9 LEU B N 1
ATOM 2368 C CA . LEU B 1 9 ? 2.479 17.25 15.172 1 98.25 9 LEU B CA 1
ATOM 2369 C C . LEU B 1 9 ? 1.46 16.703 16.172 1 98.25 9 LEU B C 1
ATOM 2371 O O . LEU B 1 9 ? 1.827 16.016 17.125 1 98.25 9 LEU B O 1
ATOM 2375 N N . VAL B 1 10 ? 0.214 17.031 15.938 1 96.31 10 VAL B N 1
ATOM 2376 C CA . VAL B 1 10 ? -0.814 16.484 16.812 1 96.31 10 VAL B CA 1
ATOM 2377 C C . VAL B 1 10 ? -1.24 15.102 16.312 1 96.31 10 VAL B C 1
ATOM 2379 O O . VAL B 1 10 ? -1.749 14.977 15.188 1 96.31 10 VAL B O 1
ATOM 2382 N N . ALA B 1 11 ? -1.057 14.086 17.109 1 93.62 11 ALA B N 1
ATOM 2383 C CA . ALA B 1 11 ? -1.262 12.695 16.703 1 93.62 11 ALA B CA 1
ATOM 2384 C C . ALA B 1 11 ? -2.057 11.93 17.766 1 93.62 11 ALA B C 1
ATOM 2386 O O . ALA B 1 11 ? -1.979 10.703 17.844 1 93.62 11 ALA B O 1
ATOM 2387 N N . ALA B 1 12 ? -2.807 12.609 18.562 1 90.69 12 ALA B N 1
ATOM 2388 C CA . ALA B 1 12 ? -3.443 11.992 19.719 1 90.69 12 ALA B CA 1
ATOM 2389 C C . ALA B 1 12 ? -4.875 11.562 19.406 1 90.69 12 ALA B C 1
ATOM 2391 O O . ALA B 1 12 ? -5.602 11.094 20.281 1 90.69 12 ALA B O 1
ATOM 2392 N N . GLY B 1 13 ? -5.27 11.672 18.188 1 85.5 13 GLY B N 1
ATOM 2393 C CA . GLY B 1 13 ? -6.641 11.336 17.828 1 85.5 13 GLY B CA 1
ATOM 2394 C C . GLY B 1 13 ? -6.945 9.859 17.969 1 85.5 13 GLY B C 1
ATOM 2395 O O . GLY B 1 13 ? -6.07 9.016 17.766 1 85.5 13 GLY B O 1
ATOM 2396 N N . LEU B 1 14 ? -8.195 9.547 18.203 1 86.56 14 LEU B N 1
ATOM 2397 C CA . LEU B 1 14 ? -8.617 8.172 18.422 1 86.56 14 LEU B CA 1
ATOM 2398 C C . LEU B 1 14 ? -8.828 7.438 17.109 1 86.56 14 LEU B C 1
ATOM 2400 O O . LEU B 1 14 ? -8.742 6.207 17.047 1 86.56 14 LEU B O 1
ATOM 2404 N N . GLY B 1 15 ? -9.109 8.117 16.078 1 91.44 15 GLY B N 1
ATOM 2405 C CA . GLY B 1 15 ? -9.336 7.516 14.781 1 91.44 15 GLY B CA 1
ATOM 2406 C C . GLY B 1 15 ? -10.469 6.516 14.773 1 91.44 15 GLY B C 1
ATOM 2407 O O . GLY B 1 15 ? -10.344 5.422 14.219 1 91.44 15 GLY B O 1
ATOM 2408 N N . THR B 1 16 ? -11.609 6.836 15.297 1 92.31 16 THR B N 1
ATOM 2409 C CA . THR B 1 16 ? -12.703 5.906 15.57 1 92.31 16 THR B CA 1
ATOM 2410 C C . THR B 1 16 ? -13.312 5.391 14.266 1 92.31 16 THR B C 1
ATOM 2412 O O . THR B 1 16 ? -13.797 4.262 14.203 1 92.31 16 THR B O 1
ATOM 2415 N N . ARG B 1 17 ? -13.289 6.168 13.164 1 92 17 ARG B N 1
ATOM 2416 C CA . ARG B 1 17 ? -13.898 5.762 11.898 1 92 17 ARG B CA 1
ATOM 2417 C C . ARG B 1 17 ? -13.086 4.652 11.234 1 92 17 ARG B C 1
ATOM 2419 O O . ARG B 1 17 ? -13.555 4.02 10.289 1 92 17 ARG B O 1
ATOM 2426 N N . LEU B 1 18 ? -11.914 4.375 11.75 1 95.06 18 LEU B N 1
ATOM 2427 C CA . LEU B 1 18 ? -11.055 3.332 11.188 1 95.06 18 LEU B CA 1
ATOM 2428 C C . LEU B 1 18 ? -11.117 2.068 12.039 1 95.06 18 LEU B C 1
ATOM 2430 O O . LEU B 1 18 ? -10.367 1.12 11.805 1 95.06 18 LEU B O 1
ATOM 2434 N N . HIS B 1 19 ? -12 2.07 13.008 1 93.5 19 HIS B N 1
ATOM 2435 C CA . HIS B 1 19 ? -12.234 0.819 13.719 1 93.5 19 HIS B CA 1
ATOM 2436 C C . HIS B 1 19 ? -12.602 -0.302 12.75 1 93.5 19 HIS B C 1
ATOM 2438 O O . HIS B 1 19 ? -13.352 -0.084 11.797 1 93.5 19 HIS B O 1
ATOM 2444 N N . PRO B 1 20 ? -12.086 -1.452 13.023 1 96.06 20 PRO B N 1
ATOM 2445 C CA . PRO B 1 20 ? -11.312 -1.966 14.156 1 96.06 20 PRO B CA 1
ATOM 2446 C C . PRO B 1 20 ? -9.805 -1.821 13.961 1 96.06 20 PRO B C 1
ATOM 2448 O O . PRO B 1 20 ? -9.023 -2.262 14.812 1 96.06 20 PRO B O 1
ATOM 2451 N N . LEU B 1 21 ? -9.32 -1.271 12.852 1 96.31 21 LEU B N 1
ATOM 2452 C CA . LEU B 1 21 ? -7.895 -1.089 12.625 1 96.31 21 LEU B CA 1
ATOM 2453 C C . LEU B 1 21 ? -7.258 -0.308 13.773 1 96.31 21 LEU B C 1
ATOM 2455 O O . LEU B 1 21 ? -6.219 -0.708 14.305 1 96.31 21 LEU B O 1
ATOM 2459 N N . THR B 1 22 ? -7.941 0.728 14.203 1 95.62 22 THR B N 1
ATOM 2460 C CA . THR B 1 22 ? -7.379 1.642 15.188 1 95.62 22 THR B CA 1
ATOM 2461 C C . THR B 1 22 ? -7.488 1.05 16.594 1 95.62 22 THR B C 1
ATOM 2463 O O . THR B 1 22 ? -6.945 1.607 17.547 1 95.62 22 THR B O 1
ATOM 2466 N N . ASP B 1 23 ? -8.148 -0.074 16.75 1 94.69 23 ASP B N 1
ATOM 2467 C CA . ASP B 1 23 ? -8.102 -0.809 18.016 1 94.69 23 ASP B CA 1
ATOM 2468 C C . ASP B 1 23 ? -6.727 -1.438 18.234 1 94.69 23 ASP B C 1
ATOM 2470 O O . ASP B 1 23 ? -6.348 -1.747 19.359 1 94.69 23 ASP B O 1
ATOM 2474 N N . VAL B 1 24 ? -6.078 -1.586 17.125 1 94.88 24 VAL B N 1
ATOM 2475 C CA . VAL B 1 24 ? -4.801 -2.287 17.188 1 94.88 24 VAL B CA 1
ATOM 2476 C C . VAL B 1 24 ? -3.654 -1.287 17.047 1 94.88 24 VAL B C 1
ATOM 2478 O O . VAL B 1 24 ? -2.695 -1.317 17.828 1 94.88 24 VAL B O 1
ATOM 2481 N N . LEU B 1 25 ? -3.734 -0.427 16.062 1 94.5 25 LEU B N 1
ATOM 2482 C CA . LEU B 1 25 ? -2.738 0.607 15.797 1 94.5 25 LEU B CA 1
ATOM 2483 C C . LEU B 1 25 ? -3.377 1.992 15.82 1 94.5 25 LEU B C 1
ATOM 2485 O O . LEU B 1 25 ? -4.445 2.197 15.234 1 94.5 25 LEU B O 1
ATOM 2489 N N . PRO B 1 26 ? -2.68 2.928 16.5 1 94.69 26 PRO B N 1
ATOM 2490 C CA . PRO B 1 26 ? -3.195 4.293 16.359 1 94.69 26 PRO B CA 1
ATOM 2491 C C . PRO B 1 26 ? -3.125 4.812 14.93 1 94.69 26 PRO B C 1
ATOM 2493 O O . PRO B 1 26 ? -2.273 4.375 14.156 1 94.69 26 PRO B O 1
ATOM 2496 N N . LYS B 1 27 ? -3.961 5.762 14.602 1 94.62 27 LYS B N 1
ATOM 2497 C CA . LYS B 1 27 ? -4.078 6.27 13.234 1 94.62 27 LYS B CA 1
ATOM 2498 C C . LYS B 1 27 ? -2.734 6.762 12.711 1 94.62 27 LYS B C 1
ATOM 2500 O O . LYS B 1 27 ? -2.393 6.539 11.555 1 94.62 27 LYS B O 1
ATOM 2505 N N . CYS B 1 28 ? -1.962 7.387 13.57 1 95.44 28 CYS B N 1
ATOM 2506 C CA . CYS B 1 28 ? -0.705 7.984 13.133 1 95.44 28 CYS B CA 1
ATOM 2507 C C . CYS B 1 28 ? 0.315 6.906 12.781 1 95.44 28 CYS B C 1
ATOM 2509 O O . CYS B 1 28 ? 1.338 7.195 12.156 1 95.44 28 CYS B O 1
ATOM 2511 N N . LEU B 1 29 ? 0.069 5.637 13.133 1 94.81 29 LEU B N 1
ATOM 2512 C CA . LEU B 1 29 ? 0.983 4.551 12.789 1 94.81 29 LEU B CA 1
ATOM 2513 C C . LEU B 1 29 ? 0.396 3.67 11.695 1 94.81 29 LEU B C 1
ATOM 2515 O O . LEU B 1 29 ? 0.937 2.604 11.391 1 94.81 29 LEU B O 1
ATOM 2519 N N . MET B 1 30 ? -0.737 4.086 11.172 1 94.88 30 MET B N 1
ATOM 2520 C CA . MET B 1 30 ? -1.3 3.359 10.039 1 94.88 30 MET B CA 1
ATOM 2521 C C . MET B 1 30 ? -0.338 3.367 8.852 1 94.88 30 MET B C 1
ATOM 2523 O O . MET B 1 30 ? 0.241 4.406 8.523 1 94.88 30 MET B O 1
ATOM 2527 N N . PRO B 1 31 ? -0.134 2.244 8.227 1 92.69 31 PRO B N 1
ATOM 2528 C CA . PRO B 1 31 ? 0.815 2.191 7.117 1 92.69 31 PRO B CA 1
ATOM 2529 C C . PRO B 1 31 ? 0.223 2.717 5.809 1 92.69 31 PRO B C 1
ATOM 2531 O O . PRO B 1 31 ? -0.935 2.43 5.492 1 92.69 31 PRO B O 1
ATOM 2534 N N . ILE B 1 32 ? 0.958 3.49 5.133 1 92.81 32 ILE B N 1
ATOM 2535 C CA . ILE B 1 32 ? 0.698 3.918 3.762 1 92.81 32 ILE B CA 1
ATOM 2536 C C . ILE B 1 32 ? 1.808 3.41 2.842 1 92.81 32 ILE B C 1
ATOM 2538 O O . ILE B 1 32 ? 2.936 3.904 2.889 1 92.81 32 ILE B O 1
ATOM 2542 N N . ALA B 1 33 ? 1.44 2.469 1.989 1 84.25 33 ALA B N 1
ATOM 2543 C CA . ALA B 1 33 ? 2.412 1.814 1.116 1 84.25 33 ALA B CA 1
ATOM 2544 C C . ALA B 1 33 ? 3.602 1.29 1.914 1 84.25 33 ALA B C 1
ATOM 2546 O O . ALA B 1 33 ? 4.754 1.512 1.539 1 84.25 33 ALA B O 1
ATOM 2547 N N . GLY B 1 34 ? 3.324 0.824 3.082 1 82 34 GLY B N 1
ATOM 2548 C CA . GLY B 1 34 ? 4.336 0.141 3.869 1 82 34 GLY B CA 1
ATOM 2549 C C . GLY B 1 34 ? 5.008 1.041 4.887 1 82 34 GLY B C 1
ATOM 2550 O O . GLY B 1 34 ? 5.855 0.588 5.664 1 82 34 GLY B O 1
ATOM 2551 N N . ARG B 1 35 ? 4.684 2.316 4.969 1 88.25 35 ARG B N 1
ATOM 2552 C CA . ARG B 1 35 ? 5.273 3.252 5.918 1 88.25 35 ARG B CA 1
ATOM 2553 C C . ARG B 1 35 ? 4.199 3.895 6.793 1 88.25 35 ARG B C 1
ATOM 2555 O O . ARG B 1 35 ? 3.135 4.27 6.301 1 88.25 35 ARG B O 1
ATOM 2562 N N . PRO B 1 36 ? 4.582 4.004 8.047 1 93.44 36 PRO B N 1
ATOM 2563 C CA . PRO B 1 36 ? 3.566 4.613 8.906 1 93.44 36 PRO B CA 1
ATOM 2564 C C . PRO B 1 36 ? 3.4 6.109 8.656 1 93.44 36 PRO B C 1
ATOM 2566 O O . PRO B 1 36 ? 4.383 6.805 8.383 1 93.44 36 PRO B O 1
ATOM 2569 N N . LEU B 1 37 ? 2.227 6.582 8.812 1 95.44 37 LEU B N 1
ATOM 2570 C CA . LEU B 1 37 ? 1.859 7.977 8.586 1 95.44 37 LEU B CA 1
ATOM 2571 C C . LEU B 1 37 ? 2.805 8.914 9.328 1 95.44 37 LEU B C 1
ATOM 2573 O O . LEU B 1 37 ? 3.34 9.859 8.742 1 95.44 37 LEU B O 1
ATOM 2577 N N . LEU B 1 38 ? 3.035 8.625 10.609 1 96.06 38 LEU B N 1
ATOM 2578 C CA . LEU B 1 38 ? 3.895 9.477 11.422 1 96.06 38 LEU B CA 1
ATOM 2579 C C . LEU B 1 38 ? 5.324 9.477 10.891 1 96.06 38 LEU B C 1
ATOM 2581 O O . LEU B 1 38 ? 6.008 10.5 10.922 1 96.06 38 LEU B O 1
ATOM 2585 N N . GLY B 1 39 ? 5.754 8.328 10.422 1 94.69 39 GLY B N 1
ATOM 2586 C CA . GLY B 1 39 ? 7.078 8.25 9.828 1 94.69 39 GLY B CA 1
ATOM 2587 C C . GLY B 1 39 ? 7.238 9.125 8.602 1 94.69 39 GLY B C 1
ATOM 2588 O O . GLY B 1 39 ? 8.289 9.734 8.406 1 94.69 39 GLY B O 1
ATOM 2589 N N . LEU B 1 40 ? 6.199 9.195 7.805 1 94.62 40 LEU B N 1
ATOM 2590 C CA . LEU B 1 40 ? 6.219 10.047 6.621 1 94.62 40 LEU B CA 1
ATOM 2591 C C . LEU B 1 40 ? 6.359 11.516 7.008 1 94.62 40 LEU B C 1
ATOM 2593 O O . LEU B 1 40 ? 7.137 12.25 6.398 1 94.62 40 LEU B O 1
ATOM 2597 N N . TRP B 1 41 ? 5.684 11.93 8.039 1 97 41 TRP B N 1
ATOM 2598 C CA . TRP B 1 41 ? 5.77 13.297 8.539 1 97 41 TRP B CA 1
ATOM 2599 C C . TRP B 1 41 ? 7.164 13.594 9.086 1 97 41 TRP B C 1
ATOM 2601 O O . TRP B 1 41 ? 7.773 14.602 8.734 1 97 41 TRP B O 1
ATOM 2611 N N . LEU B 1 42 ? 7.664 12.68 9.898 1 96.31 42 LEU B N 1
ATOM 2612 C CA . LEU B 1 42 ? 8.953 12.891 10.547 1 96.31 42 LEU B CA 1
ATOM 2613 C C . LEU B 1 42 ? 10.078 12.945 9.516 1 96.31 42 LEU B C 1
ATOM 2615 O O . LEU B 1 42 ? 10.961 13.797 9.594 1 96.31 42 LEU B O 1
ATOM 2619 N N . ALA B 1 43 ? 9.984 12.055 8.586 1 93.31 43 ALA B N 1
ATOM 2620 C CA . ALA B 1 43 ? 11 12.062 7.531 1 93.31 43 ALA B CA 1
ATOM 2621 C C . ALA B 1 43 ? 10.961 13.367 6.75 1 93.31 43 ALA B C 1
ATOM 2623 O O . ALA B 1 43 ? 12.008 13.977 6.5 1 93.31 43 ALA B O 1
ATOM 2624 N N . MET B 1 44 ? 9.797 13.812 6.375 1 94.5 44 MET B N 1
ATOM 2625 C CA . MET B 1 44 ? 9.617 15.031 5.586 1 94.5 44 MET B CA 1
ATOM 2626 C C . MET B 1 44 ? 10.148 16.25 6.336 1 94.5 44 MET B C 1
ATOM 2628 O O . MET B 1 44 ? 10.898 17.047 5.777 1 94.5 44 MET B O 1
ATOM 2632 N N . LEU B 1 45 ? 9.883 16.344 7.574 1 96.69 45 LEU B N 1
ATOM 2633 C CA . LEU B 1 45 ? 10.281 17.516 8.367 1 96.69 45 LEU B CA 1
ATOM 2634 C C . LEU B 1 45 ? 11.773 17.484 8.672 1 96.69 45 LEU B C 1
ATOM 2636 O O . LEU B 1 45 ? 12.445 18.516 8.633 1 96.69 45 LEU B O 1
ATOM 2640 N N . ARG B 1 46 ? 12.273 16.281 8.898 1 94.44 46 ARG B N 1
ATOM 2641 C CA . ARG B 1 46 ? 13.703 16.156 9.164 1 94.44 46 ARG B CA 1
ATOM 2642 C C . ARG B 1 46 ? 14.516 16.5 7.918 1 94.44 46 ARG B C 1
ATOM 2644 O O . ARG B 1 46 ? 15.531 17.188 8 1 94.44 46 ARG B O 1
ATOM 2651 N N . ASP B 1 47 ? 14.047 16.047 6.867 1 91.19 47 ASP B N 1
ATOM 2652 C CA . ASP B 1 47 ? 14.727 16.344 5.609 1 91.19 47 ASP B CA 1
ATOM 2653 C C . ASP B 1 47 ? 14.727 17.844 5.324 1 91.19 47 ASP B C 1
ATOM 2655 O O . ASP B 1 47 ? 15.641 18.359 4.684 1 91.19 47 ASP B O 1
ATOM 2659 N N . ALA B 1 48 ? 13.742 18.516 5.82 1 93.56 48 ALA B N 1
ATOM 2660 C CA . ALA B 1 48 ? 13.617 19.953 5.59 1 93.56 48 ALA B CA 1
ATOM 2661 C C . ALA B 1 48 ? 14.406 20.75 6.625 1 93.56 48 ALA B C 1
ATOM 2663 O O . ALA B 1 48 ? 14.484 21.969 6.547 1 93.56 48 ALA B O 1
ATOM 2664 N N . GLY B 1 49 ? 14.953 20.078 7.652 1 92.5 49 GLY B N 1
ATOM 2665 C CA . GLY B 1 49 ? 15.883 20.734 8.562 1 92.5 49 GLY B CA 1
ATOM 2666 C C . GLY B 1 49 ? 15.242 21.156 9.875 1 92.5 49 GLY B C 1
ATOM 2667 O O . GLY B 1 49 ? 15.82 21.922 10.641 1 92.5 49 GLY B O 1
ATOM 2668 N N . PHE B 1 50 ? 14.039 20.656 10.133 1 95.62 50 PHE B N 1
ATOM 2669 C CA . PHE B 1 50 ? 13.43 20.969 11.422 1 95.62 50 PHE B CA 1
ATOM 2670 C C . PHE B 1 50 ? 14.25 20.391 12.562 1 95.62 50 PHE B C 1
ATOM 2672 O O . PHE B 1 50 ? 14.656 19.219 12.516 1 95.62 50 PHE B O 1
ATOM 2679 N N . SER B 1 51 ? 14.453 21.203 13.578 1 93 51 SER B N 1
ATOM 2680 C CA . SER B 1 51 ? 15.391 20.828 14.641 1 93 51 SER B CA 1
ATOM 2681 C C . SER B 1 51 ? 14.68 20.094 15.773 1 93 51 SER B C 1
ATOM 2683 O O . SER B 1 51 ? 15.289 19.297 16.484 1 93 51 SER B O 1
ATOM 2685 N N . GLU B 1 52 ? 13.477 20.453 16.016 1 97.19 52 GLU B N 1
ATOM 2686 C CA . GLU B 1 52 ? 12.672 19.875 17.094 1 97.19 52 GLU B CA 1
ATOM 2687 C C . GLU B 1 52 ? 11.227 19.688 16.656 1 97.19 52 GLU B C 1
ATOM 2689 O O . GLU B 1 52 ? 10.609 20.594 16.094 1 97.19 52 GLU B O 1
ATOM 2694 N N . ILE B 1 53 ? 10.75 18.453 16.891 1 98.25 53 ILE B N 1
ATOM 2695 C CA . ILE B 1 53 ? 9.375 18.109 16.547 1 98.25 53 ILE B CA 1
ATOM 2696 C C . ILE B 1 53 ? 8.664 17.547 17.781 1 98.25 53 ILE B C 1
ATOM 2698 O O . ILE B 1 53 ? 9.055 16.5 18.312 1 98.25 53 ILE B O 1
ATOM 2702 N N . VAL B 1 54 ? 7.688 18.312 18.266 1 98.44 54 VAL B N 1
ATOM 2703 C CA . VAL B 1 54 ? 6.863 17.844 19.375 1 98.44 54 VAL B CA 1
ATOM 2704 C C . VAL B 1 54 ? 5.707 17 18.828 1 98.44 54 VAL B C 1
ATOM 2706 O O . VAL B 1 54 ? 5.035 17.406 17.875 1 98.44 54 VAL B O 1
ATOM 2709 N N . VAL B 1 55 ? 5.48 15.805 19.391 1 97.94 55 VAL B N 1
ATOM 2710 C CA . VAL B 1 55 ? 4.379 14.93 19.016 1 97.94 55 VAL B CA 1
ATOM 2711 C C . VAL B 1 55 ? 3.518 14.633 20.234 1 97.94 55 VAL B C 1
ATOM 2713 O O . VAL B 1 55 ? 3.994 14.031 21.219 1 97.94 55 VAL B O 1
ATOM 2716 N N . ASN B 1 56 ? 2.309 15.078 20.234 1 96.5 56 ASN B N 1
ATOM 2717 C CA . ASN B 1 56 ? 1.45 14.695 21.359 1 96.5 56 ASN B CA 1
ATOM 2718 C C . ASN B 1 56 ? 0.855 13.305 21.156 1 96.5 56 ASN B C 1
ATOM 2720 O O . ASN B 1 56 ? 0.627 12.875 20.031 1 96.5 56 ASN B O 1
ATOM 2724 N N . LEU B 1 57 ? 0.618 12.609 22.203 1 93.19 57 LEU B N 1
ATOM 2725 C CA . LEU B 1 57 ? 0.136 11.227 22.203 1 93.19 57 LEU B CA 1
ATOM 2726 C C . LEU B 1 57 ? -0.987 11.047 23.219 1 93.19 57 LEU B C 1
ATOM 2728 O O . LEU B 1 57 ? -1.042 11.758 24.234 1 93.19 57 LEU B O 1
ATOM 2732 N N . HIS B 1 58 ? -1.849 10.125 22.906 1 91.94 58 HIS B N 1
ATOM 2733 C CA . HIS B 1 58 ? -2.908 9.773 23.844 1 91.94 58 HIS B CA 1
ATOM 2734 C C . HIS B 1 58 ? -3.268 8.297 23.75 1 91.94 58 HIS B C 1
ATOM 2736 O O . HIS B 1 58 ? -2.709 7.465 24.469 1 91.94 58 HIS B O 1
ATOM 2742 N N . HIS B 1 59 ? -3.967 7.934 22.578 1 84.06 59 HIS B N 1
ATOM 2743 C CA . HIS B 1 59 ? -4.328 6.543 22.328 1 84.06 59 HIS B CA 1
ATOM 2744 C C . HIS B 1 59 ? -3.119 5.73 21.891 1 84.06 59 HIS B C 1
ATOM 2746 O O . HIS B 1 59 ? -2.393 6.133 20.969 1 84.06 59 HIS B O 1
ATOM 2752 N N . HIS B 1 60 ? -2.826 4.555 22.641 1 91.06 60 HIS B N 1
ATOM 2753 C CA . HIS B 1 60 ? -1.688 3.705 22.312 1 91.06 60 HIS B CA 1
ATOM 2754 C C . HIS B 1 60 ? -0.381 4.488 22.359 1 91.06 60 HIS B C 1
ATOM 2756 O O . HIS B 1 60 ? 0.469 4.34 21.469 1 91.06 60 HIS B O 1
ATOM 2762 N N . ALA B 1 61 ? -0.268 5.363 23.344 1 93.12 61 ALA B N 1
ATOM 2763 C CA . ALA B 1 61 ? 0.884 6.25 23.484 1 93.12 61 ALA B CA 1
ATOM 2764 C C . ALA B 1 61 ? 2.184 5.453 23.547 1 93.12 61 ALA B C 1
ATOM 2766 O O . ALA B 1 61 ? 3.205 5.867 23 1 93.12 61 ALA B O 1
ATOM 2767 N N . GLU B 1 62 ? 2.121 4.355 24.172 1 93.75 62 GLU B N 1
ATOM 2768 C CA . GLU B 1 62 ? 3.33 3.553 24.344 1 93.75 62 GLU B CA 1
ATOM 2769 C C . GLU B 1 62 ? 3.818 3.008 23 1 93.75 62 GLU B C 1
ATOM 2771 O O . GLU B 1 62 ? 5.023 2.953 22.75 1 93.75 62 GLU B O 1
ATOM 2776 N N . LEU B 1 63 ? 2.914 2.604 22.234 1 94.25 63 LEU B N 1
ATOM 2777 C CA . LEU B 1 63 ? 3.271 2.08 20.922 1 94.25 63 LEU B CA 1
ATOM 2778 C C . LEU B 1 63 ? 3.906 3.166 20.062 1 94.25 63 LEU B C 1
ATOM 2780 O O . LEU B 1 63 ? 4.906 2.92 19.375 1 94.25 63 LEU B O 1
ATOM 2784 N N . VAL B 1 64 ? 3.346 4.344 20.094 1 95.38 64 VAL B N 1
ATOM 2785 C CA . VAL B 1 64 ? 3.869 5.465 19.328 1 95.38 64 VAL B CA 1
ATOM 2786 C C . VAL B 1 64 ? 5.246 5.859 19.859 1 95.38 64 VAL B C 1
ATOM 2788 O O . VAL B 1 64 ? 6.172 6.102 19.078 1 95.38 64 VAL B O 1
ATOM 2791 N N . GLY B 1 65 ? 5.32 5.895 21.141 1 96.25 65 GLY B N 1
ATOM 2792 C CA . GLY B 1 65 ? 6.605 6.195 21.75 1 96.25 65 GLY B CA 1
ATOM 2793 C C . GLY B 1 65 ? 7.695 5.211 21.375 1 96.25 65 GLY B C 1
ATOM 2794 O O . GLY B 1 65 ? 8.82 5.613 21.062 1 96.25 65 GLY B O 1
ATOM 2795 N N . GLU B 1 66 ? 7.371 3.943 21.375 1 95.62 66 GLU B N 1
ATOM 2796 C CA . GLU B 1 66 ? 8.336 2.91 21 1 95.62 66 GLU B CA 1
ATOM 2797 C C . GLU B 1 66 ? 8.766 3.061 19.547 1 95.62 66 GLU B C 1
ATOM 2799 O O . GLU B 1 66 ? 9.953 2.93 19.234 1 95.62 66 GLU B O 1
ATOM 2804 N N . TYR B 1 67 ? 7.836 3.326 18.703 1 95.25 67 TYR B N 1
ATOM 2805 C CA . TYR B 1 67 ? 8.148 3.562 17.312 1 95.25 67 TYR B CA 1
ATOM 2806 C C . TYR B 1 67 ? 9.148 4.707 17.156 1 95.25 67 TYR B C 1
ATOM 2808 O O . TYR B 1 67 ? 10.141 4.578 16.438 1 95.25 67 TYR B O 1
ATOM 2816 N N . ILE B 1 68 ? 8.891 5.77 17.875 1 95.81 68 ILE B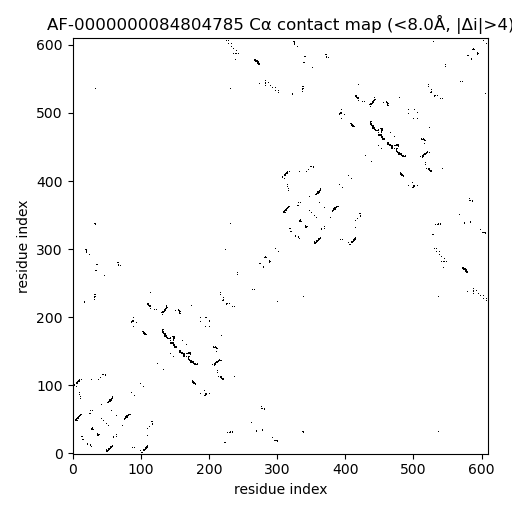 N 1
ATOM 2817 C CA . ILE B 1 68 ? 9.719 6.961 17.766 1 95.81 68 ILE B CA 1
ATOM 2818 C C . ILE B 1 68 ? 11.102 6.68 18.359 1 95.81 68 ILE B C 1
ATOM 2820 O O . ILE B 1 68 ? 12.125 7.031 17.766 1 95.81 68 ILE B O 1
ATOM 2824 N N . ARG B 1 69 ? 11.141 6.023 19.422 1 95.31 69 ARG B N 1
ATOM 2825 C CA . ARG B 1 69 ? 12.414 5.734 20.094 1 95.31 69 ARG B CA 1
ATOM 2826 C C . ARG B 1 69 ? 13.305 4.867 19.203 1 95.31 69 ARG B C 1
ATOM 2828 O O . ARG B 1 69 ? 14.531 5.004 19.234 1 95.31 69 ARG B O 1
ATOM 2835 N N . ARG B 1 70 ? 12.68 4.059 18.375 1 93.38 70 ARG B N 1
ATOM 2836 C CA . ARG B 1 70 ? 13.414 3.158 17.5 1 93.38 70 ARG B CA 1
ATOM 2837 C C . ARG B 1 70 ? 13.773 3.85 16.188 1 93.38 70 ARG B C 1
ATOM 2839 O O . ARG B 1 70 ? 14.586 3.34 15.406 1 93.38 70 ARG B O 1
ATOM 2846 N N . SER B 1 71 ? 13.219 4.941 16.031 1 92.62 71 SER B N 1
ATOM 2847 C CA . SER B 1 71 ? 13.352 5.605 14.734 1 92.62 71 SER B CA 1
ATOM 2848 C C . SER B 1 71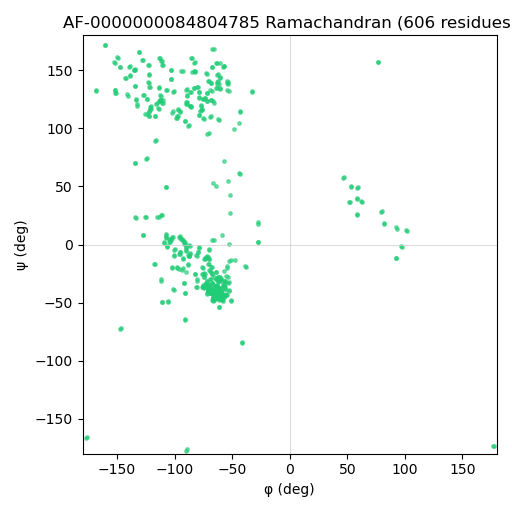 ? 14.641 6.426 14.664 1 92.62 71 SER B C 1
ATOM 2850 O O . SER B 1 71 ? 15.203 6.789 15.695 1 92.62 71 SER B O 1
ATOM 2852 N N . PRO B 1 72 ? 15.094 6.758 13.414 1 90.94 72 PRO B N 1
ATOM 2853 C CA . PRO B 1 72 ? 16.281 7.609 13.273 1 90.94 72 PRO B CA 1
ATOM 2854 C C . PRO B 1 72 ? 16.016 9.047 13.711 1 90.94 72 PRO B C 1
ATOM 2856 O O . PRO B 1 72 ? 16.953 9.836 13.836 1 90.94 72 PRO B O 1
ATOM 2859 N N . TRP B 1 73 ? 14.773 9.305 14.047 1 92.94 73 TRP B N 1
ATOM 2860 C CA . TRP B 1 73 ? 14.422 10.688 14.352 1 92.94 73 TRP B CA 1
ATOM 2861 C C . TRP B 1 73 ? 14.273 10.891 15.859 1 92.94 73 TRP B C 1
ATOM 2863 O O . TRP B 1 73 ? 13.977 11.992 16.312 1 92.94 73 TRP B O 1
ATOM 2873 N N . ALA B 1 74 ? 14.539 9.914 16.609 1 95.44 74 ALA B N 1
ATOM 2874 C CA . ALA B 1 74 ? 14.266 9.898 18.047 1 95.44 74 ALA B CA 1
ATOM 2875 C C . ALA B 1 74 ? 14.875 11.117 18.734 1 95.44 74 ALA B C 1
ATOM 2877 O O . ALA B 1 74 ? 14.234 11.734 19.578 1 95.44 74 ALA B O 1
ATOM 2878 N N . ALA B 1 75 ? 16.062 11.508 18.328 1 95.62 75 ALA B N 1
ATOM 2879 C CA . ALA B 1 75 ? 16.797 12.578 18.984 1 95.62 75 ALA B CA 1
ATOM 2880 C C . ALA B 1 75 ? 16.141 13.938 18.734 1 95.62 75 ALA B C 1
ATOM 2882 O O . ALA B 1 75 ? 16.391 14.898 19.469 1 95.62 75 ALA B O 1
ATOM 2883 N N . HIS B 1 76 ? 15.289 14.023 17.766 1 96.5 76 HIS B N 1
ATOM 2884 C CA . HIS B 1 76 ? 14.719 15.305 17.359 1 96.5 76 HIS B CA 1
ATOM 2885 C C . HIS B 1 76 ? 13.25 15.398 17.734 1 96.5 76 HIS B C 1
ATOM 2887 O O . HIS B 1 76 ? 12.594 16.406 17.453 1 96.5 76 HIS B O 1
ATOM 2893 N N . VAL B 1 77 ? 12.742 14.344 18.391 1 98.06 77 VAL B N 1
ATOM 2894 C CA . VAL B 1 77 ? 11.312 14.305 18.672 1 98.06 77 VAL B CA 1
ATOM 2895 C C . VAL B 1 77 ? 11.094 14.414 20.188 1 98.06 77 VAL B C 1
ATOM 2897 O O . VAL B 1 77 ? 11.781 13.758 20.969 1 98.06 77 VAL B O 1
ATOM 2900 N N . VAL B 1 78 ? 10.273 15.305 20.547 1 97.81 78 VAL B N 1
ATOM 2901 C CA . VAL B 1 78 ? 9.797 15.398 21.922 1 97.81 78 VAL B CA 1
ATOM 2902 C C . VAL B 1 78 ? 8.445 14.711 22.047 1 97.81 78 VAL B C 1
ATOM 2904 O O . VAL B 1 78 ? 7.465 15.125 21.422 1 97.81 78 VAL B O 1
ATOM 2907 N N . LEU B 1 79 ? 8.398 13.641 22.844 1 97.06 79 LEU B N 1
ATOM 2908 C CA . LEU B 1 79 ? 7.148 12.945 23.109 1 97.06 79 LEU B CA 1
ATOM 2909 C C . LEU B 1 79 ? 6.328 13.703 24.156 1 97.06 79 LEU B C 1
ATOM 2911 O O . LEU B 1 79 ? 6.832 14.023 25.234 1 97.06 79 LEU B O 1
ATOM 2915 N N . ALA B 1 80 ? 5.121 14 23.812 1 96.62 80 ALA B N 1
ATOM 2916 C CA . ALA B 1 80 ? 4.258 14.781 24.688 1 96.62 80 ALA B CA 1
ATOM 2917 C C . ALA B 1 80 ? 2.957 14.039 24.984 1 96.62 80 ALA B C 1
ATOM 2919 O O . ALA B 1 80 ? 1.889 14.438 24.5 1 96.62 80 ALA B O 1
ATOM 2920 N N . PRO B 1 81 ? 2.996 13.008 25.828 1 94.94 81 PRO B N 1
ATOM 2921 C CA . PRO B 1 81 ? 1.762 12.297 26.172 1 94.94 81 PRO B CA 1
ATOM 2922 C C . PRO B 1 81 ? 0.753 13.18 26.906 1 94.94 81 PRO B C 1
ATOM 2924 O O . PRO B 1 81 ? 1.14 14.008 27.719 1 94.94 81 PRO B O 1
ATOM 2927 N N . GLU B 1 82 ? -0.484 13.008 26.562 1 94.81 82 GLU B N 1
ATOM 2928 C CA . GLU B 1 82 ? -1.591 13.711 27.203 1 94.81 82 GLU B CA 1
ATOM 2929 C C . GLU B 1 82 ? -2.596 12.734 27.797 1 94.81 82 GLU B C 1
ATOM 2931 O O . GLU B 1 82 ? -3.354 12.086 27.078 1 94.81 82 GLU B O 1
ATOM 2936 N N . GLU B 1 83 ? -2.662 12.68 29.094 1 90.62 83 GLU B N 1
ATOM 2937 C CA . GLU B 1 83 ? -3.646 11.828 29.75 1 90.62 83 GLU B CA 1
ATOM 2938 C C . GLU B 1 83 ? -5.07 12.281 29.438 1 90.62 83 GLU B C 1
ATOM 2940 O O . GLU B 1 83 ? -5.957 11.453 29.219 1 90.62 83 GLU B O 1
ATOM 2945 N N . THR B 1 84 ? -5.168 13.555 29.5 1 91.75 84 THR B N 1
ATOM 2946 C CA . THR B 1 84 ? -6.406 14.188 29.062 1 91.75 84 THR B CA 1
ATOM 2947 C C . THR B 1 84 ? -6.16 15.031 27.812 1 91.75 84 THR B C 1
ATOM 2949 O O . THR B 1 84 ? -5.203 15.805 27.75 1 91.75 84 THR B O 1
ATOM 2952 N N . LEU B 1 85 ? -7.062 14.875 26.922 1 91.69 85 LEU B N 1
ATOM 2953 C CA . LEU B 1 85 ? -6.898 15.625 25.688 1 91.69 85 LEU B CA 1
ATOM 2954 C C . LEU B 1 85 ? -7.094 17.125 25.938 1 91.69 85 LEU B C 1
ATOM 2956 O O . LEU B 1 85 ? -8.094 17.531 26.531 1 91.69 85 LEU B O 1
ATOM 2960 N N . LEU B 1 86 ? -6.234 17.969 25.453 1 93.69 86 LEU B N 1
ATOM 2961 C CA . LEU B 1 86 ? -6.207 19.406 25.703 1 93.69 86 LEU B CA 1
ATOM 2962 C C . LEU B 1 86 ? -6.812 20.172 24.547 1 93.69 86 LEU B C 1
ATOM 2964 O O . LEU B 1 86 ? -6.953 21.391 24.609 1 93.69 86 LEU B O 1
ATOM 2968 N N . GLY B 1 87 ? -7.168 19.406 23.453 1 93.81 87 GLY B N 1
ATOM 2969 C CA . GLY B 1 87 ? -7.441 20.078 22.203 1 93.81 87 GLY B CA 1
ATOM 2970 C C . GLY B 1 87 ? -6.188 20.531 21.469 1 93.81 87 GLY B C 1
ATOM 2971 O O . GLY B 1 87 ? -5.133 20.688 22.094 1 93.81 87 GLY B O 1
ATOM 2972 N N . THR B 1 88 ? -6.285 20.719 20.203 1 94.25 88 THR B N 1
ATOM 2973 C CA . THR B 1 88 ? -5.105 21.047 19.406 1 94.25 88 THR B CA 1
ATOM 2974 C C . THR B 1 88 ? -4.508 22.375 19.828 1 94.25 88 THR B C 1
ATOM 2976 O O . THR B 1 88 ? -3.285 22.531 19.859 1 94.25 88 THR B O 1
ATOM 2979 N N . GLY B 1 89 ? -5.336 23.328 20.219 1 97.31 89 GLY B N 1
ATOM 2980 C CA . GLY B 1 89 ? -4.84 24.594 20.75 1 97.31 89 GLY B CA 1
ATOM 2981 C C . GLY B 1 89 ? -4.199 24.453 22.125 1 97.31 89 GLY B C 1
ATOM 2982 O O . GLY B 1 89 ? -3.234 25.141 22.438 1 97.31 89 GLY B O 1
ATOM 2983 N N . GLY B 1 90 ? -4.809 23.594 22.922 1 97.5 90 GLY B N 1
ATOM 2984 C CA . GLY B 1 90 ? -4.254 23.344 24.25 1 97.5 90 GLY B CA 1
ATOM 2985 C C . GLY B 1 90 ? -2.863 22.75 24.203 1 97.5 90 GLY B C 1
ATOM 2986 O O . GLY B 1 90 ? -2.025 23.062 25.062 1 97.5 90 GLY B O 1
ATOM 2987 N N . THR B 1 91 ? -2.627 21.844 23.219 1 97.31 91 THR B N 1
ATOM 2988 C CA . THR B 1 91 ? -1.301 21.266 23.062 1 97.31 91 THR B CA 1
ATOM 2989 C C . THR B 1 91 ? -0.27 22.328 22.734 1 97.31 91 THR B C 1
ATOM 2991 O O . THR B 1 91 ? 0.843 22.312 23.266 1 97.31 91 THR B O 1
ATOM 2994 N N . LEU B 1 92 ? -0.631 23.266 21.875 1 97.81 92 LEU B N 1
ATOM 2995 C CA . LEU B 1 92 ? 0.237 24.391 21.578 1 97.81 92 LEU B CA 1
ATOM 2996 C C . LEU B 1 92 ? 0.56 25.188 22.844 1 97.81 92 LEU B C 1
ATOM 2998 O O . LEU B 1 92 ? 1.722 25.5 23.109 1 97.81 92 LEU B O 1
ATOM 3002 N N . LEU B 1 93 ? -0.458 25.453 23.594 1 98.12 93 LEU B N 1
ATOM 3003 C CA . LEU B 1 93 ? -0.313 26.234 24.812 1 98.12 93 LEU B CA 1
ATOM 3004 C C . LEU B 1 93 ? 0.622 25.531 25.797 1 98.12 93 LEU B C 1
ATOM 3006 O O . LEU B 1 93 ? 1.502 26.172 26.375 1 98.12 93 LEU B O 1
ATOM 3010 N N . ARG B 1 94 ? 0.406 24.25 25.969 1 97.38 94 ARG B N 1
ATOM 3011 C CA . ARG B 1 94 ? 1.202 23.469 26.906 1 97.38 94 ARG B CA 1
ATOM 3012 C C . ARG B 1 94 ? 2.689 23.562 26.578 1 97.38 94 ARG B C 1
ATOM 3014 O O . ARG B 1 94 ? 3.531 23.547 27.469 1 97.38 94 ARG B O 1
ATOM 3021 N N . HIS B 1 95 ? 3.025 23.703 25.328 1 97.44 95 HIS B N 1
ATOM 3022 C CA . HIS B 1 95 ? 4.422 23.703 24.906 1 97.44 95 HIS B CA 1
ATOM 3023 C C . HIS B 1 95 ? 4.859 25.062 24.406 1 97.44 95 HIS B C 1
ATOM 3025 O O . HIS B 1 95 ? 5.797 25.172 23.609 1 97.44 95 HIS B O 1
ATOM 3031 N N . ARG B 1 96 ? 4.242 26.094 24.828 1 96.75 96 ARG B N 1
ATOM 3032 C CA . ARG B 1 96 ? 4.426 27.453 24.328 1 96.75 96 ARG B CA 1
ATOM 3033 C C . ARG B 1 96 ? 5.879 27.891 24.453 1 96.75 96 ARG B C 1
ATOM 3035 O O . ARG B 1 96 ? 6.395 28.609 23.578 1 96.75 96 ARG B O 1
ATOM 3042 N N . GLU B 1 97 ? 6.609 27.5 25.5 1 96.69 97 GLU B N 1
ATOM 3043 C CA . GLU B 1 97 ? 7.984 27.938 25.734 1 96.69 97 GLU B CA 1
ATOM 3044 C C . GLU B 1 97 ? 8.906 27.438 24.609 1 96.69 97 GLU B C 1
ATOM 3046 O O . GLU B 1 97 ? 9.875 28.109 24.266 1 96.69 97 GLU B O 1
ATOM 3051 N N . ARG B 1 98 ? 8.539 26.312 24.062 1 95.75 98 ARG B N 1
ATOM 3052 C CA . ARG B 1 98 ? 9.344 25.734 23 1 95.75 98 ARG B CA 1
ATOM 3053 C C . ARG B 1 98 ? 9.141 26.484 21.688 1 95.75 98 ARG B C 1
ATOM 3055 O O . ARG B 1 98 ? 9.992 26.438 20.797 1 95.75 98 ARG B O 1
ATOM 3062 N N . PHE B 1 99 ? 8.023 27.188 21.625 1 95.75 99 PHE B N 1
ATOM 3063 C CA . PHE B 1 99 ? 7.629 27.797 20.359 1 95.75 99 PHE B CA 1
ATOM 3064 C C . PHE B 1 99 ? 7.676 29.312 20.438 1 95.75 99 PHE B C 1
ATOM 3066 O O . PHE B 1 99 ? 7.117 30 19.578 1 95.75 99 PHE B O 1
ATOM 3073 N N . ALA B 1 100 ? 8.438 29.891 21.328 1 93 100 ALA B N 1
ATOM 3074 C CA . ALA B 1 100 ? 8.398 31.328 21.625 1 93 100 ALA B CA 1
ATOM 3075 C C . ALA B 1 100 ? 9.336 32.094 20.719 1 93 100 ALA B C 1
ATOM 3077 O O . ALA B 1 100 ? 9.172 33.312 20.531 1 93 100 ALA B O 1
ATOM 3078 N N . GLU B 1 101 ? 10.281 31.438 20.062 1 91.75 101 GLU B N 1
ATOM 3079 C CA . GLU B 1 101 ? 11.375 32.156 19.438 1 91.75 101 GLU B CA 1
ATOM 3080 C C . GLU B 1 101 ? 11.102 32.406 17.953 1 91.75 101 GLU B C 1
ATOM 3082 O O . GLU B 1 101 ? 11.859 33.094 17.266 1 91.75 101 GLU B O 1
ATOM 3087 N N . GLY B 1 102 ? 10.07 31.828 17.438 1 92.38 102 GLY B N 1
ATOM 3088 C CA . GLY B 1 102 ? 9.805 31.984 16.016 1 92.38 102 GLY B CA 1
ATOM 3089 C C . GLY B 1 102 ? 8.602 31.172 15.547 1 92.38 102 GLY B C 1
ATOM 3090 O O . GLY B 1 102 ? 7.84 30.656 16.359 1 92.38 102 GLY B O 1
ATOM 3091 N N . PRO B 1 103 ? 8.438 31.203 14.25 1 95 103 PRO B N 1
ATOM 3092 C CA . PRO B 1 103 ? 7.301 30.469 13.688 1 95 103 PRO B CA 1
ATOM 3093 C C . PRO B 1 103 ? 7.379 28.969 13.945 1 95 103 PRO B C 1
ATOM 3095 O O . PRO B 1 103 ? 8.477 28.406 14 1 95 103 PRO B O 1
ATOM 3098 N N . THR B 1 104 ? 6.246 28.406 14.109 1 97.5 104 THR B N 1
ATOM 3099 C CA . THR B 1 104 ? 6.102 26.984 14.391 1 97.5 104 THR B CA 1
ATOM 3100 C C . THR B 1 104 ? 5.191 26.312 13.367 1 97.5 104 THR B C 1
ATOM 3102 O O . THR B 1 104 ? 4.102 26.812 13.086 1 97.5 104 THR B O 1
ATOM 3105 N N . LEU B 1 105 ? 5.738 25.25 12.734 1 98.56 105 LEU B N 1
ATOM 3106 C CA . LEU B 1 105 ? 4.828 24.438 11.938 1 98.56 105 LEU B CA 1
ATOM 3107 C C . LEU B 1 105 ? 3.902 23.625 12.836 1 98.56 105 LEU B C 1
ATOM 3109 O O . LEU B 1 105 ? 4.359 22.969 13.766 1 98.56 105 LEU B O 1
ATOM 3113 N N . PHE B 1 106 ? 2.65 23.781 12.656 1 98.62 106 PHE B N 1
ATOM 3114 C CA . PHE B 1 106 ? 1.599 23.109 13.414 1 98.62 106 PHE B CA 1
ATOM 3115 C C . PHE B 1 106 ? 0.707 22.281 12.492 1 98.62 106 PHE B C 1
ATOM 3117 O O . PHE B 1 106 ? 0.058 22.828 11.602 1 98.62 106 PHE B O 1
ATOM 3124 N N . ALA B 1 107 ? 0.663 20.922 12.727 1 98.44 107 ALA B N 1
ATOM 3125 C CA . ALA B 1 107 ? -0.057 20.094 11.766 1 98.44 107 ALA B CA 1
ATOM 3126 C C . ALA B 1 107 ? -0.799 18.969 12.469 1 98.44 107 ALA B C 1
ATOM 3128 O O . ALA B 1 107 ? -0.314 18.422 13.461 1 98.44 107 ALA B O 1
ATOM 3129 N N . HIS B 1 108 ? -1.987 18.672 11.93 1 96.19 108 HIS B N 1
ATOM 3130 C CA . HIS B 1 108 ? -2.664 17.422 12.266 1 96.19 108 HIS B CA 1
ATOM 3131 C C . HIS B 1 108 ? -2.01 16.25 11.57 1 96.19 108 HIS B C 1
ATOM 3133 O O . HIS B 1 108 ? -2.217 16.031 10.367 1 96.19 108 HIS B O 1
ATOM 3139 N N . ALA B 1 109 ? -1.32 15.43 12.336 1 94.38 109 ALA B N 1
ATOM 3140 C CA . ALA B 1 109 ? -0.448 14.398 11.773 1 94.38 109 ALA B CA 1
ATOM 3141 C C . ALA B 1 109 ? -1.255 13.188 11.305 1 94.38 109 ALA B C 1
ATOM 3143 O O . ALA B 1 109 ? -0.699 12.242 10.742 1 94.38 109 ALA B O 1
ATOM 3144 N N . ASP B 1 110 ? -2.559 13.211 11.516 1 90.19 110 ASP B N 1
ATOM 3145 C CA . ASP B 1 110 ? -3.387 12.094 11.07 1 90.19 110 ASP B CA 1
ATOM 3146 C C . ASP B 1 110 ? -3.83 12.281 9.625 1 90.19 110 ASP B C 1
ATOM 3148 O O . ASP B 1 110 ? -4.508 11.422 9.055 1 90.19 110 ASP B O 1
ATOM 3152 N N . ASN B 1 111 ? -3.438 13.406 8.984 1 94 111 ASN B N 1
ATOM 3153 C CA . ASN B 1 111 ? -3.596 13.586 7.543 1 94 111 ASN B CA 1
ATOM 3154 C C . ASN B 1 111 ? -2.346 13.156 6.785 1 94 111 ASN B C 1
ATOM 3156 O O . ASN B 1 111 ? -1.248 13.141 7.344 1 94 111 ASN B O 1
ATOM 3160 N N . LEU B 1 112 ? -2.574 12.703 5.605 1 96.69 112 LEU B N 1
ATOM 3161 C CA . LEU B 1 112 ? -1.485 12.375 4.691 1 96.69 112 LEU B CA 1
ATOM 3162 C C . LEU B 1 112 ? -1.191 13.539 3.752 1 96.69 112 LEU B C 1
ATOM 3164 O O . LEU B 1 112 ? -2.049 13.938 2.961 1 96.69 112 LEU B O 1
ATOM 3168 N N . SER B 1 113 ? 0.01 14.117 3.918 1 96.94 113 SER B N 1
ATOM 3169 C CA . SER B 1 113 ? 0.344 15.305 3.139 1 96.94 113 SER B CA 1
ATOM 3170 C C . SER B 1 113 ? 1.743 15.203 2.541 1 96.94 113 SER B C 1
ATOM 3172 O O . SER B 1 113 ? 2.666 14.703 3.193 1 96.94 113 SER B O 1
ATOM 3174 N N . LEU B 1 114 ? 1.854 15.562 1.341 1 96.25 114 LEU B N 1
ATOM 3175 C CA . LEU B 1 114 ? 3.123 15.688 0.634 1 96.25 114 LEU B CA 1
ATOM 3176 C C . LEU B 1 114 ? 3.324 17.109 0.128 1 96.25 114 LEU B C 1
ATOM 3178 O O . LEU B 1 114 ? 2.527 17.609 -0.67 1 96.25 114 LEU B O 1
ATOM 3182 N N . PHE B 1 115 ? 4.355 17.781 0.645 1 96.31 115 PHE B N 1
ATOM 3183 C CA . PHE B 1 115 ? 4.676 19.172 0.291 1 96.31 115 PHE B CA 1
ATOM 3184 C C . PHE B 1 115 ? 6.121 19.5 0.639 1 96.31 115 PHE B C 1
ATOM 3186 O O . PHE B 1 115 ? 6.824 18.672 1.236 1 96.31 115 PHE B O 1
ATOM 3193 N N . SER B 1 116 ? 6.57 20.656 0.213 1 95.69 116 SER B N 1
ATOM 3194 C CA . SER B 1 116 ? 7.875 21.156 0.631 1 95.69 116 SER B CA 1
ATOM 3195 C C . SER B 1 116 ? 7.754 22.016 1.883 1 95.69 116 SER B C 1
ATOM 3197 O O . SER B 1 116 ? 7.309 23.172 1.812 1 95.69 116 SER B O 1
ATOM 3199 N N . PRO B 1 117 ? 8.203 21.438 3 1 97.12 117 PRO B N 1
ATOM 3200 C CA . PRO B 1 117 ? 8.164 22.266 4.203 1 97.12 117 PRO B CA 1
ATOM 3201 C C . PRO B 1 117 ? 8.992 23.547 4.062 1 97.12 117 PRO B C 1
ATOM 3203 O O . PRO B 1 117 ? 8.641 24.578 4.633 1 97.12 117 PRO B O 1
ATOM 3206 N N . ARG B 1 118 ? 10.031 23.516 3.281 1 95.19 118 ARG B N 1
ATOM 3207 C CA . ARG B 1 118 ? 10.859 24.703 3.057 1 95.19 118 ARG B CA 1
ATOM 3208 C C . ARG B 1 118 ? 10.078 25.781 2.295 1 95.19 118 ARG B C 1
ATOM 3210 O O . ARG B 1 118 ? 10.133 26.953 2.643 1 95.19 118 ARG B O 1
ATOM 3217 N N . ASP B 1 119 ? 9.383 25.312 1.243 1 96.44 119 ASP B N 1
ATOM 3218 C CA . ASP B 1 119 ? 8.555 26.25 0.493 1 96.44 119 ASP B CA 1
ATOM 3219 C C . ASP B 1 119 ? 7.441 26.828 1.369 1 96.44 119 ASP B C 1
ATOM 3221 O O . ASP B 1 119 ? 7.082 28 1.236 1 96.44 119 ASP B O 1
ATOM 3225 N N . PHE B 1 120 ? 6.945 26.016 2.188 1 98 120 PHE B N 1
ATOM 3226 C CA . PHE B 1 120 ? 5.883 26.438 3.09 1 98 120 PHE B CA 1
ATOM 3227 C C . PHE B 1 120 ? 6.387 27.5 4.059 1 98 120 PHE B C 1
ATOM 3229 O O . PHE B 1 120 ? 5.742 28.531 4.242 1 98 120 PHE B O 1
ATOM 3236 N N . LEU B 1 121 ? 7.547 27.281 4.609 1 97.06 121 LEU B N 1
ATOM 3237 C CA . LEU B 1 121 ? 8.172 28.25 5.5 1 97.06 121 LEU B CA 1
ATOM 3238 C C . LEU B 1 121 ? 8.5 29.547 4.758 1 97.06 121 LEU B C 1
ATOM 3240 O O . LEU B 1 121 ? 8.32 30.641 5.301 1 97.06 121 LEU B O 1
ATOM 3244 N N . ALA B 1 122 ? 8.984 29.375 3.533 1 96.94 122 ALA B N 1
ATOM 3245 C CA . ALA B 1 122 ? 9.312 30.547 2.719 1 96.94 122 ALA B CA 1
ATOM 3246 C C . ALA B 1 122 ? 8.062 31.391 2.439 1 96.94 122 ALA B C 1
ATOM 3248 O O . ALA B 1 122 ? 8.109 32.625 2.479 1 96.94 122 ALA B O 1
ATOM 3249 N N . ALA B 1 123 ? 7.008 30.688 2.162 1 97.5 123 ALA B N 1
ATOM 3250 C CA . ALA B 1 123 ? 5.746 31.391 1.93 1 97.5 123 ALA B CA 1
ATOM 3251 C C . ALA B 1 123 ? 5.309 32.156 3.172 1 97.5 123 ALA B C 1
ATOM 3253 O O . ALA B 1 123 ? 4.805 33.281 3.068 1 97.5 123 ALA B O 1
ATOM 3254 N N . HIS B 1 124 ? 5.438 31.578 4.285 1 97.88 124 HIS B N 1
ATOM 3255 C CA . HIS B 1 124 ? 5.094 32.25 5.527 1 97.88 124 HIS B CA 1
ATOM 3256 C C . HIS B 1 124 ? 5.965 33.469 5.738 1 97.88 124 HIS B C 1
ATOM 3258 O O . HIS B 1 124 ? 5.477 34.531 6.191 1 97.88 124 HIS B O 1
ATOM 3264 N N . ALA B 1 125 ? 7.238 33.344 5.473 1 96.56 125 ALA B N 1
ATOM 3265 C CA . ALA B 1 125 ? 8.164 34.438 5.629 1 96.56 125 ALA B CA 1
ATOM 3266 C C . ALA B 1 125 ? 7.785 35.594 4.707 1 96.56 125 ALA B C 1
ATOM 3268 O O . ALA B 1 125 ? 7.996 36.781 5.047 1 96.56 125 ALA B O 1
ATOM 3269 N N . ALA B 1 126 ? 7.199 35.25 3.566 1 96.81 126 ALA B N 1
ATOM 3270 C CA . ALA B 1 126 ? 6.867 36.25 2.557 1 96.81 126 ALA B CA 1
ATOM 3271 C C . ALA B 1 126 ? 5.422 36.719 2.703 1 96.81 126 ALA B C 1
ATOM 3273 O O . ALA B 1 126 ? 4.941 37.531 1.909 1 96.81 126 ALA B O 1
ATOM 3274 N N . ARG B 1 127 ? 4.789 36.25 3.746 1 96.31 127 ARG B N 1
ATOM 3275 C CA . ARG B 1 127 ? 3.363 36.531 3.906 1 96.31 127 ARG B CA 1
ATOM 3276 C C . ARG B 1 127 ? 3.117 38 4.168 1 96.31 127 ARG B C 1
ATOM 3278 O O . ARG B 1 127 ? 4.055 38.75 4.441 1 96.31 127 ARG B O 1
ATOM 3285 N N . LEU B 1 128 ? 1.849 38.375 4.09 1 95.44 128 LEU B N 1
ATOM 3286 C CA . LEU B 1 128 ? 1.462 39.719 4.453 1 95.44 128 LEU B CA 1
ATOM 3287 C C . LEU B 1 128 ? 1.795 40 5.914 1 95.44 128 LEU B C 1
ATOM 3289 O O . LEU B 1 128 ? 1.614 39.156 6.777 1 95.44 128 LEU B O 1
ATOM 3293 N N . SER B 1 129 ? 2.191 41.188 6.211 1 93.94 129 SER B N 1
ATOM 3294 C CA . SER B 1 129 ? 2.75 41.531 7.516 1 93.94 129 SER B CA 1
ATOM 3295 C C . SER B 1 129 ? 1.694 41.438 8.609 1 93.94 129 SER B C 1
ATOM 3297 O O . SER B 1 129 ? 2.023 41.188 9.781 1 93.94 129 SER B O 1
ATOM 3299 N N . ASP B 1 130 ? 0.539 41.594 8.195 1 96.06 130 ASP B N 1
ATOM 3300 C CA . ASP B 1 130 ? -0.498 41.594 9.227 1 96.06 130 ASP B CA 1
ATOM 3301 C C . ASP B 1 130 ? -1.073 40.188 9.422 1 96.06 130 ASP B C 1
ATOM 3303 O O . ASP B 1 130 ? -1.99 40 10.219 1 96.06 130 ASP B O 1
ATOM 3307 N N . CYS B 1 131 ? -0.559 39.219 8.727 1 97.69 131 CYS B N 1
ATOM 3308 C CA . CYS B 1 131 ? -0.97 37.844 8.898 1 97.69 131 CYS B CA 1
ATOM 3309 C C . CYS B 1 131 ? -0.129 37.156 9.969 1 97.69 131 CYS B C 1
ATOM 3311 O O . CYS B 1 131 ? 1.102 37.156 9.914 1 97.69 131 CYS B O 1
ATOM 3313 N N . ALA B 1 132 ? -0.847 36.562 10.875 1 97.38 132 ALA B N 1
ATOM 3314 C CA . ALA B 1 132 ? -0.169 35.938 12 1 97.38 132 ALA B CA 1
ATOM 3315 C C . ALA B 1 132 ? 0.104 34.469 11.719 1 97.38 132 ALA B C 1
ATOM 3317 O O . ALA B 1 132 ? 0.843 33.812 12.461 1 97.38 132 ALA B O 1
ATOM 3318 N N . MET B 1 133 ? -0.479 33.938 10.703 1 98.25 133 MET B N 1
ATOM 3319 C CA . MET B 1 133 ? -0.28 32.531 10.359 1 98.25 133 MET B CA 1
ATOM 3320 C C . MET B 1 133 ? -0.453 32.312 8.867 1 98.25 133 MET B C 1
ATOM 3322 O O . MET B 1 133 ? -1.007 33.156 8.164 1 98.25 133 MET B O 1
ATOM 3326 N N . THR B 1 134 ? 0.135 31.266 8.344 1 98.75 134 THR B N 1
ATOM 3327 C CA . THR B 1 134 ? -0.082 30.734 7.008 1 98.75 134 THR B CA 1
ATOM 3328 C C . THR B 1 134 ? -0.76 29.359 7.078 1 98.75 134 THR B C 1
ATOM 3330 O O . THR B 1 134 ? -0.293 28.469 7.781 1 98.75 134 THR B O 1
ATOM 3333 N N . MET B 1 135 ? -1.879 29.297 6.41 1 98.75 135 MET B N 1
ATOM 3334 C CA . MET B 1 135 ? -2.678 28.078 6.332 1 98.75 135 MET B CA 1
ATOM 3335 C C . MET B 1 135 ? -2.455 27.359 5 1 98.75 135 MET B C 1
ATOM 3337 O O . MET B 1 135 ? -2.463 28 3.945 1 98.75 135 MET B O 1
ATOM 3341 N N . MET B 1 136 ? -2.207 26.031 5.121 1 98.81 136 MET B N 1
ATOM 3342 C CA . MET B 1 136 ? -2.125 25.266 3.885 1 98.81 136 MET B CA 1
ATOM 3343 C C . MET B 1 136 ? -3.516 24.953 3.342 1 98.81 136 MET B C 1
ATOM 3345 O O . MET B 1 136 ? -4.418 24.594 4.102 1 98.81 136 MET B O 1
ATOM 3349 N N . SER B 1 137 ? -3.678 25.219 2.059 1 98.56 137 SER B N 1
ATOM 3350 C CA . SER B 1 137 ? -4.906 24.859 1.361 1 98.56 137 SER B CA 1
ATOM 3351 C C . SER B 1 137 ? -4.652 23.75 0.344 1 98.56 137 SER B C 1
ATOM 3353 O O . SER B 1 137 ? -3.502 23.469 -0.006 1 98.56 137 SER B O 1
ATOM 3355 N N . PHE B 1 138 ? -5.695 23.047 -0.005 1 97.5 138 PHE B N 1
ATOM 3356 C CA . PHE B 1 138 ? -5.672 22.047 -1.071 1 97.5 138 PHE B CA 1
ATOM 3357 C C . PHE B 1 138 ? -7.035 21.938 -1.742 1 97.5 138 PHE B C 1
ATOM 3359 O O . PHE B 1 138 ? -8.039 22.422 -1.204 1 97.5 138 PHE B O 1
ATOM 3366 N N . VAL B 1 139 ? -7.031 21.391 -2.908 1 96.12 139 VAL B N 1
ATOM 3367 C CA . VAL B 1 139 ? -8.289 21.156 -3.611 1 96.12 139 VAL B CA 1
ATOM 3368 C C . VAL B 1 139 ? -8.836 19.781 -3.254 1 96.12 139 VAL B C 1
ATOM 3370 O O . VAL B 1 139 ? -8.148 18.766 -3.426 1 96.12 139 VAL B O 1
ATOM 3373 N N . THR B 1 140 ? -10.047 19.781 -2.734 1 93.81 140 THR B N 1
ATOM 3374 C CA . THR B 1 140 ? -10.648 18.531 -2.273 1 93.81 140 THR B CA 1
ATOM 3375 C C . THR B 1 140 ? -11.68 18.031 -3.277 1 93.81 140 THR B C 1
ATOM 3377 O O . THR B 1 140 ? -12.312 18.828 -3.979 1 93.81 140 THR B O 1
ATOM 3380 N N . ASP B 1 141 ? -11.812 16.688 -3.293 1 85.31 141 ASP B N 1
ATOM 3381 C CA . ASP B 1 141 ? -12.875 16.062 -4.078 1 85.31 141 ASP B CA 1
ATOM 3382 C C . ASP B 1 141 ? -14.148 15.891 -3.244 1 85.31 141 ASP B C 1
ATOM 3384 O O . ASP B 1 141 ? -15.195 15.508 -3.771 1 85.31 141 ASP B O 1
ATOM 3388 N N . HIS B 1 142 ? -14.062 16.297 -1.937 1 88.62 142 HIS B N 1
ATOM 3389 C CA . HIS B 1 142 ? -15.188 16.156 -1.022 1 88.62 142 HIS B CA 1
ATOM 3390 C C . HIS B 1 142 ? -15.398 17.422 -0.208 1 88.62 142 HIS B C 1
ATOM 3392 O O . HIS B 1 142 ? -15.297 17.406 1.021 1 88.62 142 HIS B O 1
ATOM 3398 N N . PRO B 1 143 ? -15.836 18.406 -0.835 1 93.69 143 PRO B N 1
ATOM 3399 C CA . PRO B 1 143 ? -15.922 19.703 -0.166 1 93.69 143 PRO B CA 1
ATOM 3400 C C . PRO B 1 143 ? -16.906 19.719 1.001 1 93.69 143 PRO B C 1
ATOM 3402 O O . PRO B 1 143 ? -16.75 20.5 1.942 1 93.69 143 PRO B O 1
ATOM 3405 N N . GLN B 1 144 ? -17.844 18.844 1.005 1 92.81 144 GLN B N 1
ATOM 3406 C CA . GLN B 1 144 ? -18.875 18.828 2.047 1 92.81 144 GLN B CA 1
ATOM 3407 C C . GLN B 1 144 ? -18.312 18.297 3.361 1 92.81 144 GLN B C 1
ATOM 3409 O O . GLN B 1 144 ? -18.922 18.453 4.414 1 92.81 144 GLN B O 1
ATOM 3414 N N . SER B 1 145 ? -17.109 17.719 3.227 1 90.38 145 SER B N 1
ATOM 3415 C CA . SER B 1 145 ? -16.516 17.125 4.426 1 90.38 145 SER B CA 1
ATOM 3416 C C . SER B 1 145 ? -15.352 17.953 4.941 1 90.38 145 SER B C 1
ATOM 3418 O O . SER B 1 145 ? -14.648 17.547 5.867 1 90.38 145 SER B O 1
ATOM 3420 N N . CYS B 1 146 ? -15.141 19.125 4.379 1 93.88 146 CYS B N 1
ATOM 3421 C CA . CYS B 1 146 ? -13.961 19.922 4.707 1 93.88 146 CYS B CA 1
ATOM 3422 C C . CYS B 1 146 ? -14.352 21.359 5.031 1 93.88 146 CYS B C 1
ATOM 3424 O O . CYS B 1 146 ? -15.5 21.75 4.836 1 93.88 146 CYS B O 1
ATOM 3426 N N . GLY B 1 147 ? -13.383 22.094 5.637 1 96 147 GLY B N 1
ATOM 3427 C CA . GLY B 1 147 ? -13.508 23.547 5.727 1 96 147 GLY B CA 1
ATOM 3428 C C . GLY B 1 147 ? -13.141 24.25 4.438 1 96 147 GLY B C 1
ATOM 3429 O O . GLY B 1 147 ? -11.969 24.344 4.074 1 96 147 GLY B O 1
ATOM 3430 N N . ILE B 1 148 ? -14.172 24.828 3.797 1 97.94 148 ILE B N 1
ATOM 3431 C CA . ILE B 1 148 ? -13.977 25.438 2.479 1 97.94 148 ILE B CA 1
ATOM 3432 C C . ILE B 1 148 ? -13.586 26.906 2.629 1 97.94 148 ILE B C 1
ATOM 3434 O O . ILE B 1 148 ? -14.211 27.641 3.393 1 97.94 148 ILE B O 1
ATOM 3438 N N . LEU B 1 149 ? -12.562 27.281 1.872 1 98.31 149 LEU B N 1
ATOM 3439 C CA . LEU B 1 149 ? -11.938 28.594 2.07 1 98.31 149 LEU B CA 1
ATOM 3440 C C . LEU B 1 149 ? -12.375 29.578 0.992 1 98.31 149 LEU B C 1
ATOM 3442 O O . LEU B 1 149 ? -12.539 29.188 -0.17 1 98.31 149 LEU B O 1
ATOM 3446 N N . THR B 1 150 ? -12.555 30.781 1.38 1 97.81 150 THR B N 1
ATOM 3447 C CA . THR B 1 150 ? -12.656 31.938 0.492 1 97.81 150 THR B CA 1
ATOM 3448 C C . THR B 1 150 ? -11.453 32.875 0.675 1 97.81 150 THR B C 1
ATOM 3450 O O . THR B 1 150 ? -11.172 33.312 1.789 1 97.81 150 THR B O 1
ATOM 3453 N N . LEU B 1 151 ? -10.789 33.125 -0.405 1 98.06 151 LEU B N 1
ATOM 3454 C CA . LEU B 1 151 ? -9.586 33.969 -0.35 1 98.06 151 LEU B CA 1
ATOM 3455 C C . LEU B 1 151 ? -9.828 35.312 -1.027 1 98.06 151 LEU B C 1
ATOM 3457 O O . LEU B 1 151 ? -10.688 35.406 -1.908 1 98.06 151 LEU B O 1
ATOM 3461 N N . ASP B 1 152 ? -9.078 36.312 -0.624 1 97.44 152 ASP B N 1
ATOM 3462 C CA . ASP B 1 152 ? -9.039 37.531 -1.407 1 97.44 152 ASP B CA 1
ATOM 3463 C C . ASP B 1 152 ? -7.941 37.469 -2.469 1 97.44 152 ASP B C 1
ATOM 3465 O O . ASP B 1 152 ? -7.316 36.438 -2.662 1 97.44 152 ASP B O 1
ATOM 3469 N N . ASP B 1 153 ? -7.695 38.5 -3.227 1 96.25 153 ASP B N 1
ATOM 3470 C CA . ASP B 1 153 ? -6.793 38.5 -4.375 1 96.25 153 ASP B CA 1
ATOM 3471 C C . ASP B 1 153 ? -5.332 38.469 -3.926 1 96.25 153 ASP B C 1
ATOM 3473 O O . ASP B 1 153 ? -4.434 38.25 -4.734 1 96.25 153 ASP B O 1
ATOM 3477 N N . ARG B 1 154 ? -5.137 38.688 -2.609 1 96.06 154 ARG B N 1
ATOM 3478 C CA . ARG B 1 154 ? -3.768 38.719 -2.107 1 96.06 154 ARG B CA 1
ATOM 3479 C C . ARG B 1 154 ? -3.434 37.406 -1.366 1 96.06 154 ARG B C 1
ATOM 3481 O O . ARG B 1 154 ? -2.373 37.312 -0.746 1 96.06 154 ARG B O 1
ATOM 3488 N N . GLY B 1 155 ? -4.34 36.438 -1.307 1 96.81 155 GLY B N 1
ATOM 3489 C CA . GLY B 1 155 ? -4.082 35.125 -0.7 1 96.81 155 GLY B CA 1
ATOM 3490 C C . GLY B 1 155 ? -4.488 35.062 0.76 1 96.81 155 GLY B C 1
ATOM 3491 O O . GLY B 1 155 ? -4.129 34.125 1.469 1 96.81 155 GLY B O 1
ATOM 3492 N N . ARG B 1 156 ? -5.262 36.094 1.159 1 97.38 156 ARG B N 1
ATOM 3493 C CA . ARG B 1 156 ? -5.762 36.094 2.531 1 97.38 156 ARG B CA 1
ATOM 3494 C C . ARG B 1 156 ? -7.016 35.25 2.676 1 97.38 156 ARG B C 1
ATOM 3496 O O . ARG B 1 156 ? -7.91 35.312 1.831 1 97.38 156 ARG B O 1
ATOM 3503 N N . VAL B 1 157 ? -7.02 34.438 3.758 1 98.31 157 VAL B N 1
ATOM 3504 C CA . VAL B 1 157 ? -8.227 33.688 4.047 1 98.31 157 VAL B CA 1
ATOM 3505 C C . VAL B 1 157 ? -9.281 34.594 4.684 1 98.31 157 VAL B C 1
ATOM 3507 O O . VAL B 1 157 ? -9.109 35.031 5.816 1 98.31 157 VAL B O 1
ATOM 3510 N N . LEU B 1 158 ? -10.367 34.781 4.008 1 97.56 158 LEU B N 1
ATOM 3511 C CA . LEU B 1 158 ? -11.43 35.656 4.473 1 97.56 158 LEU B CA 1
ATOM 3512 C C . LEU B 1 158 ? -12.453 34.906 5.297 1 97.56 158 LEU B C 1
ATOM 3514 O O . LEU B 1 158 ? -12.977 35.406 6.285 1 97.56 158 LEU B O 1
ATOM 3518 N N . GLN B 1 159 ? -12.719 33.75 4.77 1 96.56 159 GLN B N 1
ATOM 3519 C CA . GLN B 1 159 ? -13.758 32.906 5.387 1 96.56 159 GLN B CA 1
ATOM 3520 C C . GLN B 1 159 ? -13.438 31.438 5.234 1 96.56 159 GLN B C 1
ATOM 3522 O O . GLN B 1 159 ? -12.734 31.031 4.305 1 96.56 159 GLN B O 1
ATOM 3527 N N . MET B 1 160 ? -13.945 30.703 6.176 1 97.12 160 MET B N 1
ATOM 3528 C CA . MET B 1 160 ? -13.938 29.234 6.121 1 97.12 160 MET B CA 1
ATOM 3529 C C . MET B 1 160 ? -15.312 28.672 6.473 1 97.12 160 MET B C 1
ATOM 3531 O O . MET B 1 160 ? -15.836 28.938 7.555 1 97.12 160 MET B O 1
ATOM 3535 N N . ASP B 1 161 ? -15.859 27.984 5.566 1 96 161 ASP B N 1
ATOM 3536 C CA . ASP B 1 161 ? -17.141 27.312 5.793 1 96 161 ASP B CA 1
ATOM 3537 C C . ASP B 1 161 ? -16.938 25.844 6.16 1 96 161 ASP B C 1
ATOM 3539 O O . ASP B 1 161 ? -16.625 25.016 5.297 1 96 161 ASP B O 1
ATOM 3543 N N . GLU B 1 162 ? -17.203 25.578 7.387 1 93.44 162 GLU B N 1
ATOM 3544 C CA . GLU B 1 162 ? -16.969 24.219 7.859 1 93.44 162 GLU B CA 1
ATOM 3545 C C . GLU B 1 162 ? -18.062 23.266 7.383 1 93.44 162 GLU B C 1
ATOM 3547 O O . GLU B 1 162 ? -19.219 23.422 7.766 1 93.44 162 GLU B O 1
ATOM 3552 N N . LYS B 1 163 ? -17.656 22.297 6.574 1 91.38 163 LYS B N 1
ATOM 3553 C CA . LYS B 1 163 ? -18.531 21.234 6.082 1 91.38 163 LYS B CA 1
ATOM 3554 C C . LYS B 1 163 ? -19.859 21.797 5.574 1 91.38 163 LYS B C 1
ATOM 3556 O O . LYS B 1 163 ? -20.922 21.375 6.023 1 91.38 163 LYS B O 1
ATOM 3561 N N . PRO B 1 164 ? -19.719 22.641 4.668 1 93.56 164 PRO B N 1
ATOM 3562 C CA . PRO B 1 164 ? -20.953 23.234 4.141 1 93.56 164 PRO B CA 1
ATOM 3563 C C . PRO B 1 164 ? -21.781 22.25 3.324 1 93.56 164 PRO B C 1
ATOM 3565 O O . PRO B 1 164 ? -21.219 21.422 2.592 1 93.56 164 PRO B O 1
ATOM 3568 N N . GLN B 1 165 ? -23.016 22.297 3.459 1 93.81 165 GLN B N 1
ATOM 3569 C CA . GLN B 1 165 ? -23.922 21.484 2.646 1 93.81 165 GLN B CA 1
ATOM 3570 C C . GLN B 1 165 ? -23.828 21.891 1.174 1 93.81 165 GLN B C 1
ATOM 3572 O O . GLN B 1 165 ? -23.875 21.031 0.291 1 93.81 165 GLN B O 1
ATOM 3577 N N . GLN B 1 166 ? -23.734 23.219 0.971 1 94.75 166 GLN B N 1
ATOM 3578 C CA . GLN B 1 166 ? -23.547 23.766 -0.37 1 94.75 166 GLN B CA 1
ATOM 3579 C C . GLN B 1 166 ? -22.219 24.516 -0.488 1 94.75 166 GLN B C 1
ATOM 3581 O O . GLN B 1 166 ? -22.172 25.734 -0.368 1 94.75 166 GLN B O 1
ATOM 3586 N N . PRO B 1 167 ? -21.25 23.797 -0.839 1 94.25 167 PRO B N 1
ATOM 3587 C CA . PRO B 1 167 ? -19.922 24.406 -0.867 1 94.25 167 PRO B CA 1
ATOM 3588 C C . PRO B 1 167 ? -19.766 25.453 -1.967 1 94.25 167 PRO B C 1
ATOM 3590 O O . PRO B 1 167 ? -20.281 25.266 -3.076 1 94.25 167 PRO B O 1
ATOM 3593 N N . LYS B 1 168 ? -19.094 26.625 -1.72 1 93.62 168 LYS B N 1
ATOM 3594 C CA . LYS B 1 168 ? -18.828 27.703 -2.664 1 93.62 168 LYS B CA 1
ATOM 3595 C C . LYS B 1 168 ? -17.625 27.375 -3.543 1 93.62 168 LYS B C 1
ATOM 3597 O O . LYS B 1 168 ? -17.344 28.094 -4.504 1 93.62 168 LYS B O 1
ATOM 3602 N N . GLY B 1 169 ? -16.938 26.359 -3.223 1 95.75 169 GLY B N 1
ATOM 3603 C CA . GLY B 1 169 ? -15.75 25.906 -3.916 1 95.75 169 GLY B CA 1
ATOM 3604 C C . GLY B 1 169 ? -15.188 24.609 -3.363 1 95.75 169 GLY B C 1
ATOM 3605 O O . GLY B 1 169 ? -15.883 23.875 -2.652 1 95.75 169 GLY B O 1
ATOM 3606 N N . ASP B 1 170 ? -13.938 24.344 -3.793 1 96.25 170 ASP B N 1
ATOM 3607 C CA . ASP B 1 170 ? -13.336 23.078 -3.357 1 96.25 170 ASP B CA 1
ATOM 3608 C C . ASP B 1 170 ? -11.969 23.312 -2.725 1 96.25 170 ASP B C 1
ATOM 3610 O O . ASP B 1 170 ? -11.219 22.375 -2.486 1 96.25 170 ASP B O 1
ATOM 3614 N N . LEU B 1 171 ? -11.664 24.641 -2.523 1 97.94 171 LEU B N 1
ATOM 3615 C CA . LEU B 1 171 ? -10.445 24.953 -1.784 1 97.94 171 LEU B CA 1
ATOM 3616 C C . LEU B 1 171 ? -10.648 24.734 -0.288 1 97.94 171 LEU B C 1
ATOM 3618 O O . LEU B 1 171 ? -11.484 25.391 0.332 1 97.94 171 LEU B O 1
ATOM 3622 N N . ALA B 1 172 ? -9.828 23.812 0.268 1 97.94 172 ALA B N 1
ATOM 3623 C CA . ALA B 1 172 ? -10.109 23.375 1.633 1 97.94 172 ALA B CA 1
ATOM 3624 C C . ALA B 1 172 ? -8.914 23.609 2.547 1 97.94 172 ALA B C 1
ATOM 3626 O O . ALA B 1 172 ? -7.781 23.734 2.074 1 97.94 172 ALA B O 1
ATOM 3627 N N . ASN B 1 173 ? -9.18 23.75 3.803 1 97.81 173 ASN B N 1
ATOM 3628 C CA . ASN B 1 173 ? -8.188 23.781 4.867 1 97.81 173 ASN B CA 1
ATOM 3629 C C . ASN B 1 173 ? -7.52 22.406 5.047 1 97.81 173 ASN B C 1
ATOM 3631 O O . ASN B 1 173 ? -8.195 21.406 5.289 1 97.81 173 ASN B O 1
ATOM 3635 N N . ALA B 1 174 ? -6.203 22.391 4.965 1 97.88 174 ALA B N 1
ATOM 3636 C CA . ALA B 1 174 ? -5.473 21.125 5.055 1 97.88 174 ALA B CA 1
ATOM 3637 C C . ALA B 1 174 ? -5.102 20.812 6.5 1 97.88 174 ALA B C 1
ATOM 3639 O O . ALA B 1 174 ? -4.539 19.75 6.781 1 97.88 174 ALA B O 1
ATOM 3640 N N . ALA B 1 175 ? -5.379 21.688 7.395 1 97.44 175 ALA B N 1
ATOM 3641 C CA . ALA B 1 175 ? -5.055 21.547 8.812 1 97.44 175 ALA B CA 1
ATOM 3642 C C . ALA B 1 175 ? -3.547 21.453 9.016 1 97.44 175 ALA B C 1
ATOM 3644 O O . ALA B 1 175 ? -3.072 20.625 9.805 1 97.44 175 ALA B O 1
ATOM 3645 N N . VAL B 1 176 ? -2.793 22.141 8.297 1 98.62 176 VAL B N 1
ATOM 3646 C CA . VAL B 1 176 ? -1.357 22.391 8.398 1 98.62 176 VAL B CA 1
ATOM 3647 C C . VAL B 1 176 ? -1.081 23.891 8.391 1 98.62 176 VAL B C 1
ATOM 3649 O O . VAL B 1 176 ? -1.563 24.609 7.516 1 98.62 176 VAL B O 1
ATOM 3652 N N . TYR B 1 177 ? -0.306 24.359 9.375 1 98.75 177 TYR B N 1
ATOM 3653 C CA . TYR B 1 177 ? -0.12 25.797 9.562 1 98.75 177 TYR B CA 1
ATOM 3654 C C . TYR B 1 177 ? 1.33 26.109 9.898 1 98.75 177 TYR B C 1
ATOM 3656 O O . TYR B 1 177 ? 2.062 25.25 10.398 1 98.75 177 TYR B O 1
ATOM 3664 N N . VAL B 1 178 ? 1.695 27.25 9.57 1 98.56 178 VAL B N 1
ATOM 3665 C CA . VAL B 1 178 ? 2.807 27.922 10.234 1 98.56 178 VAL B CA 1
ATOM 3666 C C . VAL B 1 178 ? 2.285 29.109 11.047 1 98.56 178 VAL B C 1
ATOM 3668 O O . VAL B 1 178 ? 1.61 29.984 10.516 1 98.56 178 VAL B O 1
ATOM 3671 N N . ILE B 1 179 ? 2.596 29.109 12.32 1 98.19 179 ILE B N 1
ATOM 3672 C CA . ILE B 1 179 ? 1.986 30.109 13.172 1 98.19 179 ILE B CA 1
ATOM 3673 C C . ILE B 1 179 ? 3.076 30.938 13.867 1 98.19 179 ILE B C 1
ATOM 3675 O O . ILE B 1 179 ? 4.141 30.406 14.195 1 98.19 179 ILE B O 1
ATOM 3679 N N . GLU B 1 180 ? 2.805 32.188 14.086 1 97.12 180 GLU B N 1
ATOM 3680 C CA . GLU B 1 180 ? 3.662 33.062 14.875 1 97.12 180 GLU B CA 1
ATOM 3681 C C . GLU B 1 180 ? 3.395 32.906 16.375 1 97.12 180 GLU B C 1
ATOM 3683 O O . GLU B 1 180 ? 2.301 32.5 16.766 1 97.12 180 GLU B O 1
ATOM 3688 N N . PRO B 1 181 ? 4.375 33.25 17.188 1 96.88 181 PRO B N 1
ATOM 3689 C CA . PRO B 1 181 ? 4.184 33.188 18.641 1 96.88 181 PRO B CA 1
ATOM 3690 C C . PRO B 1 181 ? 2.953 33.969 19.109 1 96.88 181 PRO B C 1
ATOM 3692 O O . PRO B 1 181 ? 2.32 33.562 20.094 1 96.88 181 PRO B O 1
ATOM 3695 N N . ALA B 1 182 ? 2.582 34.969 18.406 1 97.06 182 ALA B N 1
ATOM 3696 C CA . ALA B 1 182 ? 1.434 35.781 18.781 1 97.06 182 ALA B CA 1
ATOM 3697 C C . ALA B 1 182 ? 0.154 34.969 18.812 1 97.06 182 ALA B C 1
ATOM 3699 O O . ALA B 1 182 ? -0.764 35.25 19.594 1 97.06 182 ALA B O 1
ATOM 3700 N N . VAL B 1 183 ? 0.041 33.938 17.984 1 98.31 183 VAL B N 1
ATOM 3701 C CA . VAL B 1 183 ? -1.122 33.062 17.984 1 98.31 183 VAL B CA 1
ATOM 3702 C C . VAL B 1 183 ? -1.189 32.281 19.281 1 98.31 183 VAL B C 1
ATOM 3704 O O . VAL B 1 183 ? -2.266 32.125 19.875 1 98.31 183 VAL B O 1
ATOM 3707 N N . ILE B 1 184 ? -0.074 31.828 19.75 1 98.25 184 ILE B N 1
ATOM 3708 C CA . ILE B 1 184 ? -0.013 31.078 21 1 98.25 184 ILE B CA 1
ATOM 3709 C C . ILE B 1 184 ? -0.323 32 22.172 1 98.25 184 ILE B C 1
ATOM 3711 O O . ILE B 1 184 ? -0.981 31.609 23.141 1 98.25 184 ILE B O 1
ATOM 3715 N N . ASP B 1 185 ? 0.166 33.25 22.062 1 98 185 ASP B N 1
ATOM 3716 C CA . ASP B 1 185 ? -0.175 34.25 23.062 1 98 185 ASP B CA 1
ATOM 3717 C C . ASP B 1 185 ? -1.687 34.438 23.156 1 98 185 ASP B C 1
ATOM 3719 O O . ASP B 1 185 ? -2.234 34.594 24.25 1 98 185 ASP B O 1
ATOM 3723 N N . PHE B 1 186 ? -2.283 34.5 22.031 1 98.44 186 PHE B N 1
ATOM 3724 C CA . PHE B 1 186 ? -3.736 34.625 22.016 1 98.44 186 PHE B CA 1
ATOM 3725 C C . PHE B 1 186 ? -4.383 33.438 22.703 1 98.44 186 PHE B C 1
ATOM 3727 O O . PHE B 1 186 ? -5.289 33.594 23.531 1 98.44 186 PHE B O 1
ATOM 3734 N N . ILE B 1 187 ? -3.947 32.219 22.391 1 98.56 187 ILE B N 1
ATOM 3735 C CA . ILE B 1 187 ? -4.488 31.016 23.016 1 98.56 187 ILE B CA 1
ATOM 3736 C C . ILE B 1 187 ? -4.352 31.125 24.531 1 98.56 187 ILE B C 1
ATOM 3738 O O . ILE B 1 187 ? -5.289 30.812 25.266 1 98.56 187 ILE B O 1
ATOM 3742 N N . ALA B 1 188 ? -3.221 31.578 24.953 1 98.12 188 ALA B N 1
ATOM 3743 C CA . ALA B 1 188 ? -2.973 31.75 26.375 1 98.12 188 ALA B CA 1
ATOM 3744 C C . ALA B 1 188 ? -3.963 32.75 26.984 1 98.12 188 ALA B C 1
ATOM 3746 O O . ALA B 1 188 ? -4.426 32.562 28.109 1 98.12 188 ALA B O 1
ATOM 3747 N N . SER B 1 189 ? -4.273 33.719 26.281 1 98.31 189 SER B N 1
ATOM 3748 C CA . SER B 1 189 ? -5.137 34.781 26.766 1 98.31 189 SER B CA 1
ATOM 3749 C C . SER B 1 189 ? -6.562 34.281 27 1 98.31 189 SER B C 1
ATOM 3751 O O . SER B 1 189 ? -7.352 34.938 27.688 1 98.31 189 SER B O 1
ATOM 3753 N N . LEU B 1 190 ? -6.895 33.156 26.375 1 97.75 190 LEU B N 1
ATOM 3754 C CA . LEU B 1 190 ? -8.227 32.594 26.562 1 97.75 190 LEU B CA 1
ATOM 3755 C C . LEU B 1 190 ? -8.414 32.094 27.984 1 97.75 190 LEU B C 1
ATOM 3757 O O . LEU B 1 190 ? -9.547 31.891 28.438 1 97.75 190 LEU B O 1
ATOM 3761 N N . GLY B 1 191 ? -7.355 31.734 28.688 1 97.25 191 GLY B N 1
ATOM 3762 C CA . GLY B 1 191 ? -7.387 31.453 30.125 1 97.25 191 GLY B CA 1
ATOM 3763 C C . GLY B 1 191 ? -7.875 30.062 30.438 1 97.25 191 GLY B C 1
ATOM 3764 O O . GLY B 1 191 ? -8.406 29.812 31.531 1 97.25 191 GLY B O 1
ATOM 3765 N N . LYS B 1 192 ? -7.879 29.125 29.531 1 97 192 LYS B N 1
ATOM 3766 C CA . LYS B 1 192 ? -8.273 27.734 29.75 1 97 192 LYS B CA 1
ATOM 3767 C C . LYS B 1 192 ? -7.289 26.781 29.094 1 97 192 LYS B C 1
ATOM 3769 O O . LYS B 1 192 ? -6.703 27.094 28.047 1 97 192 LYS B O 1
ATOM 3774 N N . PRO B 1 193 ? -7.176 25.672 29.672 1 95.38 193 PRO B N 1
ATOM 3775 C CA . PRO B 1 193 ? -6.16 24.734 29.188 1 95.38 193 PRO B CA 1
ATOM 3776 C C . PRO B 1 193 ? -6.621 23.969 27.953 1 95.38 193 PRO B C 1
ATOM 3778 O O . PRO B 1 193 ? -5.789 23.516 27.156 1 95.38 193 PRO B O 1
ATOM 3781 N N . VAL B 1 194 ? -7.938 23.719 27.844 1 97.19 194 VAL B N 1
ATOM 3782 C CA . VAL B 1 194 ? -8.484 22.984 26.703 1 97.19 194 VAL B CA 1
ATOM 3783 C C . VAL B 1 194 ? -9.008 23.969 25.656 1 97.19 194 VAL B C 1
ATOM 3785 O O . VAL B 1 194 ? -9.945 24.719 25.922 1 97.19 194 VAL B O 1
ATOM 3788 N N . VAL B 1 195 ? -8.289 24.016 24.516 1 97.62 195 VAL B N 1
ATOM 3789 C CA . VAL B 1 195 ? -8.633 24.938 23.438 1 97.62 195 VAL B CA 1
ATOM 3790 C C . VAL B 1 195 ? -8.625 24.219 22.109 1 97.62 195 VAL B C 1
ATOM 3792 O O . VAL B 1 195 ? -7.68 23.484 21.781 1 97.62 195 VAL B O 1
ATOM 3795 N N . ASP B 1 196 ? -9.734 24.312 21.406 1 96.56 196 ASP B N 1
ATOM 3796 C CA . ASP B 1 196 ? -9.789 23.797 20.047 1 96.56 196 ASP B CA 1
ATOM 3797 C C . ASP B 1 196 ? -9.305 24.828 19.031 1 96.56 196 ASP B C 1
ATOM 3799 O O . ASP B 1 196 ? -9.914 25.875 18.875 1 96.56 196 ASP B O 1
ATOM 3803 N N . PHE B 1 197 ? -8.297 24.516 18.344 1 97.5 197 PHE B N 1
ATOM 3804 C CA . PHE B 1 197 ? -7.668 25.453 17.422 1 97.5 197 PHE B CA 1
ATOM 3805 C C . PHE B 1 197 ? -8.633 25.859 16.312 1 97.5 197 PHE B C 1
ATOM 3807 O O . PHE B 1 197 ? -8.734 27.031 15.977 1 97.5 197 PHE B O 1
ATOM 3814 N N . SER B 1 198 ? -9.344 24.906 15.75 1 95.06 198 SER B N 1
ATOM 3815 C CA . SER B 1 198 ? -10.18 25.109 14.57 1 95.06 198 SER B CA 1
ATOM 3816 C C . SER B 1 198 ? -11.406 25.953 14.914 1 95.06 198 SER B C 1
ATOM 3818 O O . SER B 1 198 ? -11.805 26.828 14.125 1 95.06 198 SER B O 1
ATOM 3820 N N . THR B 1 199 ? -11.984 25.766 16.125 1 94.5 199 THR B N 1
ATOM 3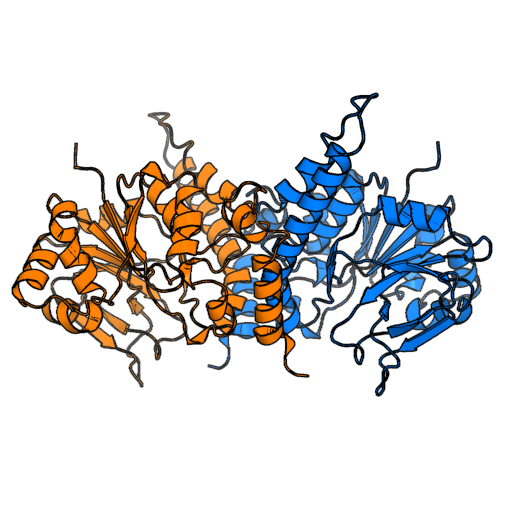821 C CA . THR B 1 199 ? -13.266 26.406 16.422 1 94.5 199 THR B CA 1
ATOM 3822 C C . THR B 1 199 ? -13.078 27.641 17.297 1 94.5 199 THR B C 1
ATOM 3824 O O . THR B 1 199 ? -13.914 28.547 17.297 1 94.5 199 THR B O 1
ATOM 3827 N N . GLU B 1 200 ? -11.93 27.703 17.969 1 97.25 200 GLU B N 1
ATOM 3828 C CA . GLU B 1 200 ? -11.812 28.781 18.953 1 97.25 200 GLU B CA 1
ATOM 3829 C C . GLU B 1 200 ? -10.695 29.75 18.578 1 97.25 200 GLU B C 1
ATOM 3831 O O . GLU B 1 200 ? -10.641 30.875 19.078 1 97.25 200 GLU B O 1
ATOM 3836 N N . VAL B 1 201 ? -9.828 29.344 17.703 1 98.19 201 VAL B N 1
ATOM 3837 C CA . VAL B 1 201 ? -8.68 30.188 17.391 1 98.19 201 VAL B CA 1
ATOM 3838 C C . VAL B 1 201 ? -8.797 30.734 15.969 1 98.19 201 VAL B C 1
ATOM 3840 O O . VAL B 1 201 ? -8.812 31.938 15.75 1 98.19 201 VAL B O 1
ATOM 3843 N N . LEU B 1 202 ? -9.07 29.844 14.992 1 97.69 202 LEU B N 1
ATOM 3844 C CA . LEU B 1 202 ? -9.055 30.203 13.578 1 97.69 202 LEU B CA 1
ATOM 3845 C C . LEU B 1 202 ? -10.062 31.312 13.297 1 97.69 202 LEU B C 1
ATOM 3847 O O . LEU B 1 202 ? -9.75 32.281 12.594 1 97.69 202 LEU B O 1
ATOM 3851 N N . PRO B 1 203 ? -11.281 31.234 13.859 1 96.81 203 PRO B N 1
ATOM 3852 C CA . PRO B 1 203 ? -12.273 32.25 13.539 1 96.81 203 PRO B CA 1
ATOM 3853 C C . PRO B 1 203 ? -11.82 33.656 13.93 1 96.81 203 PRO B C 1
ATOM 3855 O O . PRO B 1 203 ? -12.148 34.625 13.25 1 96.81 203 PRO B O 1
ATOM 3858 N N . VAL B 1 204 ? -11.031 33.781 14.945 1 97.25 204 VAL B N 1
ATOM 3859 C CA . VAL B 1 204 ? -10.578 35.062 15.461 1 97.25 204 VAL B CA 1
ATOM 3860 C C . VAL B 1 204 ? -9.531 35.656 14.523 1 97.25 204 VAL B C 1
ATOM 3862 O O . VAL B 1 204 ? -9.383 36.875 14.453 1 97.25 204 VAL B O 1
ATOM 3865 N N . PHE B 1 205 ? -8.867 34.844 13.781 1 98 205 PHE B N 1
ATOM 3866 C CA . PHE B 1 205 ? -7.754 35.312 12.961 1 98 205 PHE B CA 1
ATOM 3867 C C . PHE B 1 205 ? -8.164 35.438 11.5 1 98 205 PHE B C 1
ATOM 3869 O O . PHE B 1 205 ? -7.328 35.719 10.633 1 98 205 PHE B O 1
ATOM 3876 N N . MET B 1 206 ? -9.461 35.188 11.18 1 97.44 206 MET B N 1
ATOM 3877 C CA . MET B 1 206 ? -9.906 35.375 9.805 1 97.44 206 MET B CA 1
ATOM 3878 C C . MET B 1 206 ? -9.555 36.75 9.297 1 97.44 206 MET B C 1
ATOM 3880 O O . MET B 1 206 ? -9.688 37.75 10.031 1 97.44 206 MET B O 1
ATOM 3884 N N . GLY B 1 207 ? -8.977 36.844 8.102 1 97.25 207 GLY B N 1
ATOM 3885 C CA . GLY B 1 207 ? -8.477 38.094 7.551 1 97.25 207 GLY B CA 1
ATOM 3886 C C . GLY B 1 207 ? -7.012 38.344 7.855 1 97.25 207 GLY B C 1
ATOM 3887 O O . GLY B 1 207 ? -6.391 39.25 7.273 1 97.25 207 GLY B O 1
ATOM 3888 N N . ARG B 1 208 ? -6.48 37.531 8.75 1 98.19 208 ARG B N 1
ATOM 3889 C CA . ARG B 1 208 ? -5.074 37.656 9.125 1 98.19 208 ARG B CA 1
ATOM 3890 C C . ARG B 1 208 ? -4.359 36.312 8.938 1 98.19 208 ARG B C 1
ATOM 3892 O O . ARG B 1 208 ? -3.441 36 9.695 1 98.19 208 ARG B O 1
ATOM 3899 N N . ILE B 1 209 ? -4.887 35.469 8.078 1 98.69 209 ILE B N 1
ATOM 3900 C CA . ILE B 1 209 ? -4.312 34.188 7.688 1 98.69 209 ILE B CA 1
ATOM 3901 C C . ILE B 1 209 ? -3.953 34.219 6.203 1 98.69 209 ILE B C 1
ATOM 3903 O O . ILE B 1 209 ? -4.789 34.562 5.363 1 98.69 209 ILE B O 1
ATOM 3907 N N . PHE B 1 210 ? -2.666 34 5.914 1 98.62 210 PHE B N 1
ATOM 3908 C CA . PHE B 1 210 ? -2.215 33.812 4.539 1 98.62 210 PHE B CA 1
ATOM 3909 C C . PHE B 1 210 ? -2.416 32.375 4.094 1 98.62 210 PHE B C 1
ATOM 3911 O O . PHE B 1 210 ? -2.424 31.453 4.918 1 98.62 210 PHE B O 1
ATOM 3918 N N . SER B 1 211 ? -2.668 32.156 2.809 1 98.62 211 SER B N 1
ATOM 3919 C CA . SER B 1 211 ? -2.871 30.812 2.307 1 98.62 211 SER B CA 1
ATOM 3920 C C . SER B 1 211 ? -1.678 30.344 1.479 1 98.62 211 SER B C 1
ATOM 3922 O O . SER B 1 211 ? -1.124 31.109 0.69 1 98.62 211 SER B O 1
ATOM 3924 N N . PHE B 1 212 ? -1.187 29.141 1.719 1 98.56 212 PHE B N 1
ATOM 3925 C CA . PHE B 1 212 ? -0.232 28.406 0.896 1 98.56 212 PHE B CA 1
ATOM 3926 C C . PHE B 1 212 ? -0.898 27.203 0.236 1 98.56 212 PHE B C 1
ATOM 3928 O O . PHE B 1 212 ? -1.403 26.312 0.922 1 98.56 212 PHE B O 1
ATOM 3935 N N . HIS B 1 213 ? -0.866 27.141 -1.061 1 98.38 213 HIS B N 1
ATOM 3936 C CA . HIS B 1 213 ? -1.554 26.062 -1.769 1 98.38 213 HIS B CA 1
ATOM 3937 C C . HIS B 1 213 ? -0.639 24.859 -1.967 1 98.38 213 HIS B C 1
ATOM 3939 O O . HIS B 1 213 ? 0.438 24.984 -2.555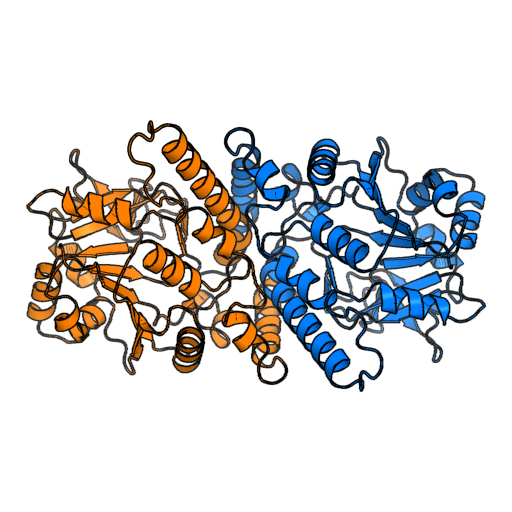 1 98.38 213 HIS B O 1
ATOM 3945 N N . ASN B 1 214 ? -1.105 23.719 -1.407 1 97.94 214 ASN B N 1
ATOM 3946 C CA . ASN B 1 214 ? -0.452 22.438 -1.679 1 97.94 214 ASN B CA 1
ATOM 3947 C C . ASN B 1 214 ? -1.021 21.781 -2.928 1 97.94 214 ASN B C 1
ATOM 3949 O O . ASN B 1 214 ? -2.066 21.125 -2.869 1 97.94 214 ASN B O 1
ATOM 3953 N N . GLY B 1 215 ? -0.27 21.891 -3.99 1 95.12 215 GLY B N 1
ATOM 3954 C CA . GLY B 1 215 ? -0.704 21.266 -5.234 1 95.12 215 GLY B CA 1
ATOM 3955 C C . GLY B 1 215 ? -0.147 19.875 -5.438 1 95.12 215 GLY B C 1
ATOM 3956 O O . GLY B 1 215 ? -0.359 19.266 -6.488 1 95.12 215 GLY B O 1
ATOM 3957 N N . SER B 1 216 ? 0.569 19.328 -4.461 1 94.44 216 SER B N 1
ATOM 3958 C CA . SER B 1 216 ? 1.235 18.047 -4.609 1 94.44 216 SER B CA 1
ATOM 3959 C C . SER B 1 216 ? 0.336 16.906 -4.156 1 94.44 216 SER B C 1
ATOM 3961 O O . SER B 1 216 ? -0.005 16.016 -4.949 1 94.44 216 SER B O 1
ATOM 3963 N N . TYR B 1 217 ? 0.007 16.859 -2.871 1 95.19 217 TYR B N 1
ATOM 3964 C CA . TYR B 1 217 ? -0.851 15.781 -2.395 1 95.19 217 TYR B CA 1
ATOM 3965 C C . TYR B 1 217 ? -1.351 16.062 -0.983 1 95.19 217 TYR B C 1
ATOM 3967 O O . TYR B 1 217 ? -0.575 16.469 -0.11 1 95.19 217 TYR B O 1
ATOM 3975 N N . HIS B 1 218 ? -2.592 15.914 -0.763 1 96.88 218 HIS B N 1
ATOM 3976 C CA . HIS B 1 218 ? -3.191 15.969 0.565 1 96.88 218 HIS B CA 1
ATOM 3977 C C . HIS B 1 218 ? -4.445 15.102 0.642 1 96.88 218 HIS B C 1
ATOM 3979 O O . HIS B 1 218 ? -5.309 15.164 -0.236 1 96.88 218 HIS B O 1
ATOM 3985 N N . ARG B 1 219 ? -4.492 14.234 1.733 1 94.38 219 ARG B N 1
ATOM 3986 C CA . ARG B 1 219 ? -5.652 13.367 1.892 1 94.38 219 ARG B CA 1
ATOM 3987 C C . ARG B 1 219 ? -5.898 13.039 3.361 1 94.38 219 ARG B C 1
ATOM 3989 O O . ARG B 1 219 ? -4.965 12.719 4.094 1 94.38 219 ARG B O 1
ATOM 3996 N N . ASP B 1 220 ? -7.172 13.195 3.707 1 90.31 220 ASP B N 1
ATOM 3997 C CA . ASP B 1 220 ? -7.57 12.609 4.984 1 90.31 220 ASP B CA 1
ATOM 3998 C C . ASP B 1 220 ? -7.664 11.086 4.887 1 90.31 220 ASP B C 1
ATOM 4000 O O . ASP B 1 220 ? -8.312 10.555 3.979 1 90.31 220 ASP B O 1
ATOM 4004 N N . VAL B 1 221 ? -6.992 10.336 5.746 1 93 221 VAL B N 1
ATOM 4005 C CA . VAL B 1 221 ? -7.035 8.883 5.738 1 93 221 VAL B CA 1
ATOM 4006 C C . VAL B 1 221 ? -7.848 8.375 6.93 1 93 221 VAL B C 1
ATOM 4008 O O . VAL B 1 221 ? -7.406 7.484 7.656 1 93 221 VAL B O 1
ATOM 4011 N N . GLY B 1 222 ? -9 8.914 7.113 1 91 222 GLY B N 1
ATOM 4012 C CA . GLY B 1 222 ? -9.789 8.648 8.305 1 91 222 GLY B CA 1
ATOM 4013 C C . GLY B 1 222 ? -10.805 7.535 8.109 1 91 222 GLY B C 1
ATOM 4014 O O . GLY B 1 222 ? -11.469 7.125 9.062 1 91 222 GLY B O 1
ATOM 4015 N N . THR B 1 223 ? -10.977 7.016 6.898 1 92.94 223 THR B N 1
ATOM 4016 C CA . THR B 1 223 ? -11.90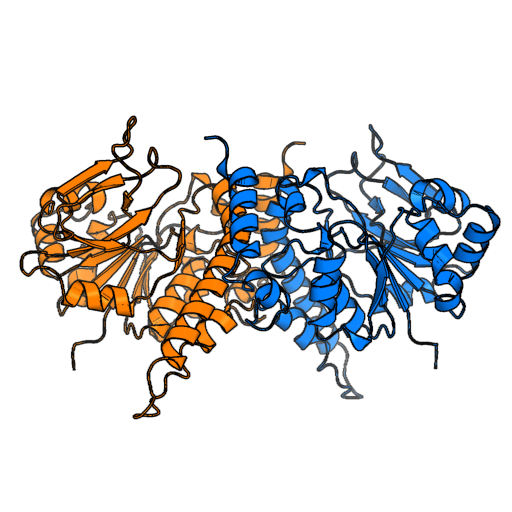6 5.93 6.605 1 92.94 223 THR B CA 1
ATOM 4017 C C . THR B 1 223 ? -11.203 4.801 5.859 1 92.94 223 THR B C 1
ATOM 4019 O O . THR B 1 223 ? -10.156 5.016 5.238 1 92.94 223 THR B O 1
ATOM 4022 N N . PRO B 1 224 ? -11.836 3.57 5.949 1 94.69 224 PRO B N 1
ATOM 4023 C CA . PRO B 1 224 ? -11.242 2.461 5.199 1 94.69 224 PRO B CA 1
ATOM 4024 C C . PRO B 1 224 ? -11.125 2.754 3.705 1 94.69 224 PRO B C 1
ATOM 4026 O O . PRO B 1 224 ? -10.125 2.383 3.076 1 94.69 224 PRO B O 1
ATOM 4029 N N . ALA B 1 225 ? -12.102 3.471 3.182 1 93.81 225 ALA B N 1
ATOM 4030 C CA . ALA B 1 225 ? -12.078 3.805 1.76 1 93.81 225 ALA B CA 1
ATOM 4031 C C . ALA B 1 225 ? -10.93 4.75 1.437 1 93.81 225 ALA B C 1
ATOM 4033 O O . ALA B 1 225 ? -10.195 4.535 0.469 1 93.81 225 ALA B O 1
ATOM 4034 N N . SER B 1 226 ? -10.773 5.801 2.244 1 93.69 226 SER B N 1
ATOM 4035 C CA . SER B 1 226 ? -9.703 6.762 2 1 93.69 226 SER B CA 1
ATOM 4036 C C . SER B 1 226 ? -8.336 6.133 2.246 1 93.69 226 SER B C 1
ATOM 4038 O O . SER B 1 226 ? -7.359 6.48 1.576 1 93.69 226 SER B O 1
ATOM 4040 N N . LEU B 1 227 ? -8.32 5.215 3.215 1 95.81 227 LEU B N 1
ATOM 4041 C CA . LEU B 1 227 ? -7.074 4.496 3.469 1 95.81 227 LEU B CA 1
ATOM 4042 C C . LEU B 1 227 ? -6.699 3.621 2.277 1 95.81 227 LEU B C 1
ATOM 4044 O O . LEU B 1 227 ? -5.543 3.6 1.856 1 95.81 227 LEU B O 1
ATOM 4048 N N . ALA B 1 228 ? -7.688 2.928 1.705 1 95.31 228 ALA B N 1
ATOM 4049 C CA . ALA B 1 228 ? -7.457 2.09 0.531 1 95.31 228 ALA B CA 1
ATOM 4050 C C . ALA B 1 228 ? -6.984 2.926 -0.654 1 95.31 228 ALA B C 1
ATOM 4052 O O . ALA B 1 228 ? -6.043 2.545 -1.354 1 95.31 228 ALA B O 1
ATOM 4053 N N . LEU B 1 229 ? -7.578 4.051 -0.836 1 95.06 229 LEU B N 1
ATOM 4054 C CA . LEU B 1 229 ? -7.207 4.945 -1.927 1 95.06 229 LEU B CA 1
ATOM 4055 C C . LEU B 1 229 ? -5.781 5.457 -1.751 1 95.06 229 LEU B C 1
ATOM 4057 O O . LEU B 1 229 ? -5.008 5.488 -2.709 1 95.06 229 LEU B O 1
ATOM 4061 N N . ALA B 1 230 ? -5.441 5.805 -0.546 1 95.06 230 ALA B N 1
ATOM 4062 C CA . ALA B 1 230 ? -4.117 6.352 -0.251 1 95.06 230 ALA B CA 1
ATOM 4063 C C . ALA B 1 230 ? -3.021 5.34 -0.569 1 95.06 230 ALA B C 1
ATOM 4065 O O . ALA B 1 230 ? -1.925 5.719 -0.99 1 95.06 230 ALA B O 1
ATOM 4066 N N . GLN B 1 231 ? -3.322 4.059 -0.418 1 94.31 231 GLN B N 1
ATOM 4067 C CA . GLN B 1 231 ? -2.344 3.016 -0.71 1 94.31 231 GLN B CA 1
ATOM 4068 C C . GLN B 1 231 ? -1.901 3.07 -2.17 1 94.31 231 GLN B C 1
ATOM 4070 O O . GLN B 1 231 ? -0.773 2.695 -2.496 1 94.31 231 GLN B O 1
ATOM 4075 N N . LEU B 1 232 ? -2.785 3.547 -3 1 93.25 232 LEU B N 1
ATOM 4076 C CA . LEU B 1 232 ? -2.547 3.457 -4.438 1 93.25 232 LEU B CA 1
ATOM 4077 C C . LEU B 1 232 ? -2.047 4.785 -4.988 1 93.25 232 LEU B C 1
ATOM 4079 O O . LEU B 1 232 ? -1.163 4.812 -5.848 1 93.25 232 LEU B O 1
ATOM 4083 N N . ASP B 1 233 ? -2.584 5.852 -4.496 1 92.12 233 ASP B N 1
ATOM 4084 C CA . ASP B 1 233 ? -2.312 7.098 -5.203 1 92.12 233 ASP B CA 1
ATOM 4085 C C . ASP B 1 233 ? -1.174 7.871 -4.539 1 92.12 233 ASP B C 1
ATOM 4087 O O . ASP B 1 233 ? -0.508 8.68 -5.188 1 92.12 233 ASP B O 1
ATOM 4091 N N . TYR B 1 234 ? -0.844 7.621 -3.299 1 93.5 234 TYR B N 1
ATOM 4092 C CA . TYR B 1 234 ? 0.217 8.367 -2.629 1 93.5 234 TYR B CA 1
ATOM 4093 C C . TYR B 1 234 ? 1.575 8.062 -3.248 1 93.5 234 TYR B C 1
ATOM 4095 O O . TYR B 1 234 ? 2.348 8.969 -3.555 1 93.5 234 TYR B O 1
ATOM 4103 N N . PRO B 1 235 ? 1.881 6.754 -3.451 1 89.19 235 PRO B N 1
ATOM 4104 C CA . PRO B 1 235 ? 3.18 6.465 -4.066 1 89.19 235 PRO B CA 1
ATOM 4105 C C . PRO B 1 235 ? 3.361 7.156 -5.414 1 89.19 235 PRO B C 1
ATOM 4107 O O . PRO B 1 235 ? 4.477 7.543 -5.766 1 89.19 235 PRO B O 1
ATOM 4110 N N . LEU B 1 236 ? 2.299 7.332 -6.121 1 88.56 236 LEU B N 1
ATOM 4111 C CA . LEU B 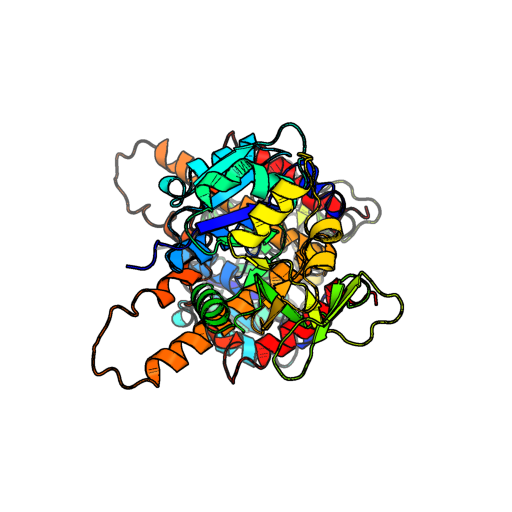1 236 ? 2.359 8 -7.418 1 88.56 236 LEU B CA 1
ATOM 4112 C C . LEU B 1 236 ? 2.641 9.492 -7.25 1 88.56 236 LEU B C 1
ATOM 4114 O O . LEU B 1 236 ? 3.4 10.07 -8.023 1 88.56 236 LEU B O 1
ATOM 4118 N N . ALA B 1 237 ? 2.006 10.031 -6.23 1 90.62 237 ALA B N 1
ATOM 4119 C CA . ALA B 1 237 ? 2.24 11.438 -5.934 1 90.62 237 ALA B CA 1
ATOM 4120 C C . ALA B 1 237 ? 3.693 11.68 -5.539 1 90.62 237 ALA B C 1
ATOM 4122 O O . ALA B 1 237 ? 4.289 12.688 -5.93 1 90.62 237 ALA B O 1
ATOM 4123 N N . VAL B 1 238 ? 4.195 10.773 -4.805 1 89.94 238 VAL B N 1
ATOM 4124 C CA . VAL B 1 238 ? 5.582 10.875 -4.371 1 89.94 238 VAL B CA 1
ATOM 4125 C C . VAL B 1 238 ? 6.508 10.836 -5.586 1 89.94 238 VAL B C 1
ATOM 4127 O O . VAL B 1 238 ? 7.43 11.648 -5.699 1 89.94 238 VAL B O 1
ATOM 4130 N N . ALA B 1 239 ? 6.262 9.945 -6.457 1 83.94 239 ALA B N 1
ATOM 4131 C CA . ALA B 1 239 ? 7.082 9.82 -7.66 1 83.94 239 ALA B CA 1
ATOM 4132 C C . ALA B 1 239 ? 7.031 11.102 -8.492 1 83.94 239 ALA B C 1
ATOM 4134 O O . ALA B 1 239 ? 8.055 11.547 -9.016 1 83.94 239 ALA B O 1
ATOM 4135 N N . GLN B 1 240 ? 5.895 11.594 -8.578 1 84.69 240 GLN B N 1
ATOM 4136 C CA . GLN B 1 240 ? 5.719 12.82 -9.352 1 84.69 240 GLN B CA 1
ATOM 4137 C C . GLN B 1 240 ? 6.398 14 -8.664 1 84.69 240 GLN B C 1
ATOM 4139 O O . GLN B 1 240 ? 6.98 14.859 -9.32 1 84.69 240 GLN B O 1
ATOM 4144 N N . PHE B 1 241 ? 6.254 14.062 -7.402 1 87.69 241 PHE B N 1
ATOM 4145 C CA . PHE B 1 241 ? 6.863 15.117 -6.609 1 87.69 241 PHE B CA 1
ATOM 4146 C C . PHE B 1 241 ? 8.383 15.109 -6.766 1 87.69 241 PHE B C 1
ATOM 4148 O O . PHE B 1 241 ? 8.992 16.156 -6.953 1 87.69 241 PHE B O 1
ATOM 4155 N N . ASP B 1 242 ? 8.922 13.914 -6.789 1 82.31 242 ASP B N 1
ATOM 4156 C CA . ASP B 1 242 ? 10.367 13.758 -6.934 1 82.31 242 ASP B CA 1
ATOM 4157 C C . ASP B 1 242 ? 10.828 14.133 -8.344 1 82.31 242 ASP B C 1
ATOM 4159 O O . ASP B 1 242 ? 11.883 14.742 -8.516 1 82.31 242 ASP B O 1
ATOM 4163 N N . ALA B 1 243 ? 10.07 13.75 -9.281 1 77.31 243 ALA B N 1
ATOM 4164 C CA . ALA B 1 243 ? 10.398 14.07 -10.664 1 77.31 243 ALA B CA 1
ATOM 4165 C C . ALA B 1 243 ? 10.391 15.578 -10.898 1 77.31 243 ALA B C 1
ATOM 4167 O O . ALA B 1 243 ? 11.227 16.109 -11.641 1 77.31 243 ALA B O 1
ATOM 4168 N N . SER B 1 244 ? 9.547 16.219 -10.297 1 78.44 244 SER B N 1
ATOM 4169 C CA . SER B 1 244 ? 9.422 17.672 -10.461 1 78.44 244 SER B CA 1
ATOM 4170 C C . SER B 1 244 ? 10.578 18.406 -9.789 1 78.44 244 SER B C 1
ATOM 4172 O O . SER B 1 244 ? 11.031 19.438 -10.289 1 78.44 244 SER B O 1
ATOM 4174 N N . ARG B 1 245 ? 11.047 17.938 -8.773 1 75.94 245 ARG B N 1
ATOM 4175 C CA . ARG B 1 245 ? 12.141 18.578 -8.039 1 75.94 245 ARG B CA 1
ATOM 4176 C C . ARG B 1 245 ? 13.469 18.375 -8.758 1 75.94 245 ARG B C 1
ATOM 4178 O O . ARG B 1 245 ? 14.352 19.234 -8.688 1 75.94 245 ARG B O 1
ATOM 4185 N N . ARG B 1 246 ? 13.625 17.188 -9.398 1 64.81 246 ARG B N 1
ATOM 4186 C CA . ARG B 1 246 ? 14.844 16.922 -10.156 1 64.81 246 ARG B CA 1
ATOM 4187 C C . ARG B 1 246 ? 14.93 17.828 -11.383 1 64.81 246 ARG B C 1
ATOM 4189 O O . ARG B 1 246 ? 16.016 18.297 -11.734 1 64.81 246 ARG B O 1
ATOM 4196 N N . HIS B 1 247 ? 13.773 18.125 -11.953 1 60.28 247 HIS B N 1
ATOM 4197 C CA . HIS B 1 247 ? 13.742 18.984 -13.133 1 60.28 247 HIS B CA 1
ATOM 4198 C C . HIS B 1 247 ? 14.062 20.438 -12.766 1 60.28 247 HIS B C 1
ATOM 4200 O O . HIS B 1 247 ? 14.734 21.141 -13.523 1 60.28 247 HIS B O 1
ATOM 4206 N N . CYS B 1 248 ? 13.609 20.797 -11.625 1 54.38 248 CYS B N 1
ATOM 4207 C CA . CYS B 1 248 ? 13.891 22.156 -11.188 1 54.38 248 CYS B CA 1
ATOM 4208 C C . CYS B 1 248 ? 15.352 22.312 -10.805 1 54.38 248 CYS B C 1
ATOM 4210 O O . CYS B 1 248 ? 15.938 23.391 -11.016 1 54.38 248 CYS B O 1
ATOM 4212 N N . GLU B 1 249 ? 15.93 21.297 -10.328 1 51.94 249 GLU B N 1
ATOM 4213 C CA . GLU B 1 249 ? 17.344 21.359 -9.961 1 51.94 249 GLU B CA 1
ATOM 4214 C C . GLU B 1 249 ? 18.234 21.328 -11.195 1 51.94 249 GLU B C 1
ATOM 4216 O O . GLU B 1 249 ? 19.266 22 -11.25 1 51.94 249 GLU B O 1
ATOM 4221 N N . GLU B 1 250 ? 17.859 20.547 -12.25 1 49.38 250 GLU B N 1
ATOM 4222 C CA . GLU B 1 250 ? 18.641 20.484 -13.484 1 49.38 250 GLU B CA 1
ATOM 4223 C C . GLU B 1 250 ? 18.531 21.781 -14.281 1 49.38 250 GLU B C 1
ATOM 4225 O O . GLU B 1 250 ? 19.453 22.125 -15.016 1 49.38 250 GLU B O 1
ATOM 4230 N N . ALA B 1 251 ? 17.453 22.453 -14.297 1 48.72 251 ALA B N 1
ATOM 4231 C CA . ALA B 1 251 ? 17.312 23.688 -15.062 1 48.72 251 ALA B CA 1
ATOM 4232 C C . ALA B 1 251 ? 18.062 24.844 -14.398 1 48.72 251 ALA B C 1
ATOM 4234 O O . ALA B 1 251 ? 18.188 25.922 -14.977 1 48.72 251 ALA B O 1
ATOM 4235 N N . GLN B 1 252 ? 18.188 24.984 -13.172 1 40.09 252 GLN B N 1
ATOM 4236 C CA . GLN B 1 252 ? 19 26.047 -12.594 1 40.09 252 GLN B CA 1
ATOM 4237 C C . GLN B 1 252 ? 20.484 25.812 -12.852 1 40.09 252 GLN B C 1
ATOM 4239 O O . GLN B 1 252 ? 21 24.719 -12.594 1 40.09 252 GLN B O 1
ATOM 4244 N N . PRO B 1 253 ? 21.141 26.703 -13.789 1 39.69 253 PRO B N 1
ATOM 4245 C CA . PRO B 1 253 ? 22.594 26.672 -13.984 1 39.69 253 PRO B CA 1
ATOM 4246 C C . PRO B 1 253 ? 23.359 26.594 -12.664 1 39.69 253 PRO B C 1
ATOM 4248 O O . PRO B 1 253 ? 23.047 27.328 -11.727 1 39.69 253 PRO B O 1
ATOM 4251 N N . THR B 1 254 ? 23.875 25.516 -12.328 1 33.53 254 THR B N 1
ATOM 4252 C CA . THR B 1 254 ? 24.781 25.344 -11.203 1 33.53 254 THR B CA 1
ATOM 4253 C C . THR B 1 254 ? 25.953 26.312 -11.297 1 33.53 254 THR B C 1
ATOM 4255 O O . THR B 1 254 ? 26.859 26.109 -12.109 1 33.53 254 THR B O 1
ATOM 4258 N N . LYS B 1 255 ? 26.047 27.531 -11.406 1 31.16 255 LYS B N 1
ATOM 4259 C CA . LYS B 1 255 ? 27.375 27.812 -10.891 1 31.16 255 LYS B CA 1
ATOM 4260 C C . LYS B 1 255 ? 27.672 26.984 -9.648 1 31.16 255 LYS B C 1
ATOM 4262 O O . LYS B 1 255 ? 28.812 26.594 -9.406 1 31.16 255 LYS B O 1
ATOM 4267 N N . GLN B 1 256 ? 27.203 27.516 -8.383 1 29.19 256 GLN B N 1
ATOM 4268 C CA . GLN B 1 256 ? 27.672 27 -7.105 1 29.19 256 GLN B CA 1
ATOM 4269 C C . GLN B 1 256 ? 27.125 25.594 -6.855 1 29.19 256 GLN B C 1
ATOM 4271 O O . GLN B 1 256 ? 25.922 25.359 -6.934 1 29.19 256 GLN B O 1
ATOM 4276 N N . SER B 1 257 ? 27.781 24.422 -7.117 1 32.34 257 SER B N 1
ATOM 4277 C CA . SER B 1 257 ? 27.828 22.969 -6.887 1 32.34 257 SER B CA 1
ATOM 4278 C C . SER B 1 257 ? 27.203 22.609 -5.547 1 32.34 257 SER B C 1
ATOM 4280 O O . SER B 1 257 ? 27.891 22.094 -4.656 1 32.34 257 SER B O 1
ATOM 4282 N N . SER B 1 258 ? 26.406 23.484 -4.914 1 28.48 258 SER B N 1
ATOM 4283 C CA . SER B 1 258 ? 26.047 23.094 -3.555 1 28.48 258 SER B CA 1
ATOM 4284 C C . SER B 1 258 ? 25.297 21.766 -3.533 1 28.48 258 SER B C 1
ATOM 4286 O O . SER B 1 258 ? 24.766 21.328 -4.555 1 28.48 258 SER B O 1
ATOM 4288 N N . SER B 1 259 ? 25.344 21 -2.287 1 29.8 259 SER B N 1
ATOM 4289 C CA . SER B 1 259 ? 24.984 19.719 -1.686 1 29.8 259 SER B CA 1
ATOM 4290 C C . SER B 1 259 ? 23.516 19.391 -1.932 1 29.8 259 SER B C 1
ATOM 4292 O O . SER B 1 259 ? 22.703 19.375 -0.997 1 29.8 259 SER B O 1
ATOM 4294 N N . VAL B 1 260 ? 22.938 19.828 -2.893 1 30.56 260 VAL B N 1
ATOM 4295 C CA . VAL B 1 260 ? 21.562 19.438 -3.168 1 30.56 260 VAL B CA 1
ATOM 4296 C C . VAL B 1 260 ? 21.469 17.922 -3.332 1 30.56 260 VAL B C 1
ATOM 4298 O O . VAL B 1 260 ? 21.016 17.438 -4.363 1 30.56 260 VAL B O 1
ATOM 4301 N N . HIS B 1 261 ? 22.469 17.141 -3.068 1 31.86 261 HIS B N 1
ATOM 4302 C CA . HIS B 1 261 ? 22.453 15.688 -2.965 1 31.86 261 HIS B CA 1
ATOM 4303 C C . HIS B 1 261 ? 21.297 15.211 -2.1 1 31.86 261 HIS B C 1
ATOM 4305 O O . HIS B 1 261 ? 21.094 14.008 -1.922 1 31.86 261 HIS B O 1
ATOM 4311 N N . GLY B 1 262 ? 20.562 16.047 -1.299 1 31.33 262 GLY B N 1
ATOM 4312 C CA . GLY B 1 262 ? 19.703 15.656 -0.19 1 31.33 262 GLY B CA 1
ATOM 4313 C C . GLY B 1 262 ? 18.344 15.188 -0.632 1 31.33 262 GLY B C 1
ATOM 4314 O O . GLY B 1 262 ? 17.578 14.617 0.162 1 31.33 262 GLY B O 1
ATOM 4315 N N . ALA B 1 263 ? 17.797 15.797 -1.665 1 32.62 263 ALA B N 1
ATOM 4316 C CA . ALA B 1 263 ? 16.406 15.461 -1.953 1 32.62 263 ALA B CA 1
ATOM 4317 C C . ALA B 1 263 ? 16.297 14.039 -2.502 1 32.62 263 ALA B C 1
ATOM 4319 O O . ALA B 1 263 ? 15.219 13.43 -2.436 1 32.62 263 ALA B O 1
ATOM 4320 N N . MET B 1 264 ? 17.266 13.547 -3.32 1 35.06 264 MET B N 1
ATOM 4321 C CA . MET B 1 264 ? 17.156 12.211 -3.904 1 35.06 264 MET B CA 1
ATOM 4322 C C . MET B 1 264 ? 16.891 11.164 -2.828 1 35.06 264 MET B C 1
ATOM 4324 O O . MET B 1 264 ? 16.391 10.078 -3.125 1 35.06 264 MET B O 1
ATOM 4328 N N . ASP B 1 265 ? 17.453 11.406 -1.6 1 37 265 ASP B N 1
ATOM 4329 C CA . ASP B 1 265 ? 17.438 10.383 -0.561 1 37 265 ASP B CA 1
ATOM 4330 C C . ASP B 1 265 ? 16.062 10.258 0.078 1 37 265 ASP B C 1
ATOM 4332 O O . ASP B 1 265 ? 15.852 9.422 0.957 1 37 265 ASP B O 1
ATOM 4336 N N . CYS B 1 266 ? 15.367 11.336 -0.015 1 35.5 266 CYS B N 1
ATOM 4337 C CA . CYS B 1 266 ? 14.219 11.328 0.89 1 35.5 266 CYS B CA 1
ATOM 4338 C C . CYS B 1 266 ? 13.281 10.18 0.564 1 35.5 266 CYS B C 1
ATOM 4340 O O . CYS B 1 266 ? 12.758 9.523 1.469 1 35.5 266 CYS B O 1
ATOM 4342 N N . PHE B 1 267 ? 12.82 10.062 -0.739 1 38.94 267 PHE B N 1
ATOM 4343 C CA . PHE B 1 267 ? 11.758 9.109 -1.041 1 38.94 267 PHE B CA 1
ATOM 4344 C C . PHE B 1 267 ? 12.344 7.754 -1.413 1 38.94 267 PHE B C 1
ATOM 4346 O O . PHE B 1 267 ? 11.602 6.785 -1.599 1 38.94 267 PHE B O 1
ATOM 4353 N N . ALA B 1 268 ? 13.625 7.785 -1.876 1 40.06 268 ALA B N 1
ATOM 4354 C CA . ALA B 1 268 ? 14.234 6.461 -1.913 1 40.06 268 ALA B CA 1
ATOM 4355 C C . ALA B 1 268 ? 13.836 5.633 -0.696 1 40.06 268 ALA B C 1
ATOM 4357 O O . ALA B 1 268 ? 13.859 4.402 -0.74 1 40.06 268 ALA B O 1
ATOM 4358 N N . SER B 1 269 ? 13.352 6.434 0.323 1 42.72 269 SER B N 1
ATOM 4359 C CA . SER B 1 269 ? 13.195 5.891 1.669 1 42.72 269 SER B CA 1
ATOM 4360 C C . SER B 1 269 ? 11.82 5.254 1.849 1 42.72 269 SER B C 1
ATOM 4362 O O . SER B 1 269 ? 11.461 4.84 2.953 1 42.72 269 SER B O 1
ATOM 4364 N N . LEU B 1 270 ? 10.992 5.5 0.83 1 45.19 270 LEU B N 1
ATOM 4365 C CA . LEU B 1 270 ? 9.766 4.793 1.167 1 45.19 270 LEU B CA 1
ATOM 4366 C C . LEU B 1 270 ? 9.984 3.281 1.138 1 45.19 270 LEU B C 1
ATOM 4368 O O . LEU B 1 270 ? 9.031 2.51 1.29 1 45.19 270 LEU B O 1
ATOM 4372 N N . ALA B 1 271 ? 11.25 2.943 0.901 1 43.53 271 ALA B N 1
ATOM 4373 C CA . ALA B 1 271 ? 11.516 1.507 0.848 1 43.53 271 ALA B CA 1
ATOM 4374 C C . ALA B 1 271 ? 11.195 0.84 2.182 1 43.53 271 ALA B C 1
ATOM 4376 O O . ALA B 1 271 ? 11.594 1.333 3.24 1 43.53 271 ALA B O 1
ATOM 4377 N N . MET B 1 272 ? 10.172 0.149 2.199 1 45.91 272 MET B N 1
ATOM 4378 C CA . MET B 1 272 ? 10.07 -0.741 3.352 1 45.91 272 MET B CA 1
ATOM 4379 C C . MET B 1 272 ? 11.398 -1.434 3.623 1 45.91 272 MET B C 1
ATOM 4381 O O . MET B 1 272 ? 11.781 -2.363 2.906 1 45.91 272 MET B O 1
ATOM 4385 N N . THR B 1 273 ? 12.43 -0.667 3.918 1 46.91 273 THR B N 1
ATOM 4386 C CA . THR B 1 273 ? 13.594 -1.448 4.32 1 46.91 273 THR B CA 1
ATOM 4387 C C . THR B 1 273 ? 13.336 -2.16 5.645 1 46.91 273 THR B C 1
ATOM 4389 O O . THR B 1 273 ? 12.547 -1.687 6.469 1 46.91 273 THR B O 1
ATOM 4392 N N . GLY B 1 274 ? 13.508 -3.459 5.527 1 53.84 274 GLY B N 1
ATOM 4393 C CA . GLY B 1 274 ? 13.539 -4.195 6.781 1 53.84 274 GLY B CA 1
ATOM 4394 C C . GLY B 1 274 ? 14.031 -3.361 7.949 1 53.84 274 GLY B C 1
ATOM 4395 O O . GLY B 1 274 ? 13.906 -3.771 9.109 1 53.84 274 GLY B O 1
ATOM 4396 N N . ASP B 1 275 ? 14.305 -2.043 7.57 1 61.34 275 ASP B N 1
ATOM 4397 C CA . ASP B 1 275 ? 14.953 -1.279 8.633 1 61.34 275 ASP B CA 1
ATOM 4398 C C . ASP B 1 275 ? 13.992 -0.27 9.25 1 61.34 275 ASP B C 1
ATOM 4400 O O . ASP B 1 275 ? 14.344 0.431 10.203 1 61.34 275 ASP B O 1
ATOM 4404 N N . ASP B 1 276 ? 12.781 -0.247 8.703 1 74.19 276 ASP B N 1
ATOM 4405 C CA . ASP B 1 276 ? 11.883 0.677 9.391 1 74.19 276 ASP B CA 1
ATOM 4406 C C . ASP B 1 276 ? 11.484 0.135 10.758 1 74.19 276 ASP B C 1
ATOM 4408 O O . ASP B 1 276 ? 11.133 -1.04 10.891 1 74.19 276 ASP B O 1
ATOM 4412 N N . PRO B 1 277 ? 11.656 1.082 11.703 1 86.25 277 PRO B N 1
ATOM 4413 C CA . PRO B 1 277 ? 11.305 0.653 13.062 1 86.25 277 PRO B CA 1
ATOM 4414 C C . PRO B 1 277 ? 9.891 0.095 13.156 1 86.25 277 PRO B C 1
ATOM 4416 O O . PRO B 1 277 ? 9.578 -0.659 14.086 1 86.25 277 PRO B O 1
ATOM 4419 N N . TRP B 1 278 ? 9.094 0.423 12.219 1 88.44 278 TRP B N 1
ATOM 4420 C CA . TRP B 1 278 ? 7.719 -0.059 12.203 1 88.44 278 TRP B CA 1
ATOM 4421 C C . TRP B 1 278 ? 7.672 -1.574 12.039 1 88.44 278 TRP B C 1
ATOM 4423 O O . TRP B 1 278 ? 6.922 -2.258 12.742 1 88.44 278 TRP B O 1
ATOM 4433 N N . PHE B 1 279 ? 8.492 -2.098 11.234 1 84.81 279 PHE B N 1
ATOM 4434 C CA . PHE B 1 279 ? 8.523 -3.539 11.023 1 84.81 279 PHE B CA 1
ATOM 4435 C C . PHE B 1 279 ? 9.031 -4.262 12.266 1 84.81 279 PHE B C 1
ATOM 4437 O O . PHE B 1 279 ? 8.562 -5.355 12.586 1 84.81 279 PHE B O 1
ATOM 4444 N N . GLY B 1 280 ? 10.031 -3.582 12.867 1 85.94 280 GLY B N 1
ATOM 4445 C CA . GLY B 1 280 ? 10.492 -4.141 14.133 1 85.94 280 GLY B CA 1
ATOM 4446 C C . GLY B 1 280 ? 9.383 -4.242 15.164 1 85.94 280 GLY B C 1
ATOM 4447 O O . GLY B 1 280 ? 9.227 -5.285 15.812 1 85.94 280 GLY B O 1
ATOM 4448 N N . LEU B 1 281 ? 8.656 -3.229 15.227 1 90.38 281 LEU B N 1
ATOM 4449 C CA . LEU B 1 281 ? 7.523 -3.197 16.156 1 90.38 281 LEU B CA 1
ATOM 4450 C C . LEU B 1 281 ? 6.504 -4.273 15.797 1 90.38 281 LEU B C 1
ATOM 4452 O O . LEU B 1 281 ? 6.004 -4.973 16.688 1 90.38 281 LEU B O 1
ATOM 4456 N N . MET B 1 282 ? 6.254 -4.48 14.57 1 90.25 282 MET B N 1
ATOM 4457 C CA . MET B 1 282 ? 5.227 -5.402 14.086 1 90.25 282 MET B CA 1
ATOM 4458 C C . MET B 1 282 ? 5.676 -6.852 14.25 1 90.25 282 MET B C 1
ATOM 4460 O O . MET B 1 282 ? 4.848 -7.75 14.406 1 90.25 282 MET B O 1
ATOM 4464 N N . THR B 1 283 ? 6.93 -7.07 14.227 1 87.69 283 THR B N 1
ATOM 4465 C CA . THR B 1 283 ? 7.41 -8.445 14.219 1 87.69 283 THR B CA 1
ATOM 4466 C C . THR B 1 283 ? 7.867 -8.875 15.617 1 87.69 283 THR B C 1
ATOM 4468 O O . THR B 1 283 ? 8.188 -10.039 15.836 1 87.69 283 THR B O 1
ATOM 4471 N N . ASP B 1 284 ? 7.926 -7.883 16.484 1 88.19 284 ASP B N 1
ATOM 4472 C CA . ASP B 1 284 ? 8.258 -8.211 17.875 1 88.19 284 ASP B CA 1
ATOM 4473 C C . ASP B 1 284 ? 7.27 -9.234 18.438 1 88.19 284 ASP B C 1
ATOM 4475 O O . ASP B 1 284 ? 6.148 -9.359 17.953 1 88.19 284 ASP B O 1
ATOM 4479 N N . ASN B 1 285 ? 7.785 -10 19.438 1 90.75 285 ASN B N 1
ATOM 4480 C CA . ASN B 1 285 ? 6.934 -10.938 20.172 1 90.75 285 ASN B CA 1
ATOM 4481 C C . ASN B 1 285 ? 6.188 -11.875 19.219 1 90.75 285 ASN B C 1
ATOM 4483 O O . ASN B 1 285 ? 4.961 -11.977 19.281 1 90.75 285 ASN B O 1
ATOM 4487 N N . ASP B 1 286 ? 6.926 -12.492 18.297 1 87.81 286 ASP B N 1
ATOM 4488 C CA . ASP B 1 286 ? 6.426 -13.477 17.344 1 87.81 286 ASP B CA 1
ATOM 4489 C C . ASP B 1 286 ? 5.309 -12.898 16.484 1 87.81 286 ASP B C 1
ATOM 4491 O O . ASP B 1 286 ? 4.344 -13.594 16.156 1 87.81 286 ASP B O 1
ATOM 4495 N N . GLY B 1 287 ? 5.348 -11.617 16.359 1 90.44 287 GLY B N 1
ATOM 4496 C CA . GLY B 1 287 ? 4.43 -10.969 15.43 1 90.44 287 GLY B CA 1
ATOM 4497 C C . GLY B 1 287 ? 3.033 -10.797 16 1 90.44 287 GLY B C 1
ATOM 4498 O O . GLY B 1 287 ? 2.055 -10.758 15.25 1 90.44 287 GLY B O 1
ATOM 4499 N N . THR B 1 288 ? 2.889 -10.672 17.25 1 93.06 288 THR B N 1
ATOM 4500 C CA . THR B 1 288 ? 1.583 -10.562 17.891 1 93.06 288 THR B CA 1
ATOM 4501 C C . THR B 1 288 ? 0.821 -9.352 17.375 1 93.06 288 THR B C 1
ATOM 4503 O O . THR B 1 288 ? -0.351 -9.461 17 1 93.06 288 THR B O 1
ATOM 4506 N N . LEU B 1 289 ? 1.51 -8.227 17.328 1 94.31 289 LEU B N 1
ATOM 4507 C CA . LEU B 1 289 ? 0.884 -7.004 16.844 1 94.31 289 LEU B CA 1
ATOM 4508 C C . LEU B 1 289 ? 0.517 -7.125 15.367 1 94.31 289 LEU B C 1
ATOM 4510 O O . LEU B 1 289 ? -0.578 -6.727 14.961 1 94.31 289 LEU B O 1
ATOM 4514 N N . ALA B 1 290 ? 1.384 -7.723 14.609 1 93.06 290 ALA B N 1
ATOM 4515 C CA . ALA B 1 290 ? 1.15 -7.914 13.18 1 93.06 290 ALA B CA 1
ATOM 4516 C C . ALA B 1 290 ? -0.063 -8.805 12.938 1 93.06 290 ALA B C 1
ATOM 4518 O O . ALA B 1 290 ? -0.904 -8.5 12.086 1 93.06 290 ALA B O 1
ATOM 4519 N N . LYS B 1 291 ? -0.151 -9.883 13.656 1 92.81 291 LYS B N 1
ATOM 4520 C CA . LYS B 1 291 ? -1.266 -10.82 13.516 1 92.81 291 LYS B CA 1
ATOM 4521 C C . LYS B 1 291 ? -2.588 -10.156 13.891 1 92.81 291 LYS B C 1
ATOM 4523 O O . LYS B 1 291 ? -3.592 -10.32 13.195 1 92.81 291 LYS B O 1
ATOM 4528 N N . ALA B 1 292 ? -2.564 -9.375 14.969 1 94.94 292 ALA B N 1
ATOM 4529 C CA . ALA B 1 292 ? -3.762 -8.656 15.391 1 94.94 292 ALA B CA 1
ATOM 4530 C C . ALA B 1 292 ? -4.203 -7.652 14.336 1 94.94 292 ALA B C 1
ATOM 4532 O O . ALA B 1 292 ? -5.395 -7.539 14.031 1 94.94 292 ALA B O 1
ATOM 4533 N N . PHE B 1 293 ? -3.244 -6.977 13.789 1 95.56 293 PHE B N 1
ATOM 4534 C CA . PHE B 1 293 ? -3.553 -5.973 12.773 1 95.56 293 PHE B CA 1
ATOM 4535 C C . PHE B 1 293 ? -4.078 -6.633 11.508 1 95.56 293 PHE B C 1
ATOM 4537 O O . PHE B 1 293 ? -5.016 -6.129 10.883 1 95.56 293 PHE B O 1
ATOM 4544 N N . ALA B 1 294 ? -3.502 -7.727 11.102 1 92.62 294 ALA B N 1
ATOM 4545 C CA . ALA B 1 294 ? -3.967 -8.461 9.93 1 92.62 294 ALA B CA 1
ATOM 4546 C C . ALA B 1 294 ? -5.414 -8.914 10.102 1 92.62 294 ALA B C 1
ATOM 4548 O O . ALA B 1 294 ? -6.207 -8.852 9.156 1 92.62 294 ALA B O 1
ATOM 4549 N N . ARG B 1 295 ? -5.738 -9.336 11.273 1 93.25 295 ARG B N 1
ATOM 4550 C CA . ARG B 1 295 ? -7.109 -9.75 11.562 1 93.25 295 ARG B CA 1
ATOM 4551 C C . ARG B 1 295 ? -8.062 -8.562 11.477 1 93.25 295 ARG B C 1
ATOM 4553 O O . ARG B 1 295 ? -9.164 -8.68 10.93 1 93.25 295 ARG B O 1
ATOM 4560 N N . ALA B 1 296 ? -7.633 -7.438 12.023 1 96.06 296 ALA B N 1
ATOM 4561 C CA . ALA B 1 296 ? -8.445 -6.227 11.945 1 96.06 296 ALA B CA 1
ATOM 4562 C C . ALA B 1 296 ? -8.648 -5.785 10.5 1 96.06 296 ALA B C 1
ATOM 4564 O O . ALA B 1 296 ? -9.742 -5.363 10.125 1 96.06 296 ALA B O 1
ATOM 4565 N N . ALA B 1 297 ? -7.598 -5.91 9.734 1 95.5 297 ALA B N 1
ATOM 4566 C CA . ALA B 1 297 ? -7.672 -5.547 8.32 1 95.5 297 ALA B CA 1
ATOM 4567 C C . ALA B 1 297 ? -8.641 -6.457 7.57 1 95.5 297 ALA B C 1
ATOM 4569 O O . ALA B 1 297 ? -9.422 -5.988 6.738 1 95.5 297 ALA B O 1
ATOM 4570 N N . ALA B 1 298 ? -8.578 -7.73 7.863 1 92.62 298 ALA B N 1
ATOM 4571 C CA . ALA B 1 298 ? -9.484 -8.695 7.242 1 92.62 298 ALA B CA 1
ATOM 4572 C C . ALA B 1 298 ? -10.938 -8.375 7.578 1 92.62 298 ALA B C 1
ATOM 4574 O O . ALA B 1 298 ? -11.812 -8.461 6.715 1 92.62 298 ALA B O 1
ATOM 4575 N N . LYS B 1 299 ? -11.172 -8.008 8.797 1 93.31 299 LYS B N 1
ATOM 4576 C CA . LYS B 1 299 ? -12.516 -7.621 9.203 1 93.31 299 LYS B CA 1
ATOM 4577 C C . LYS B 1 299 ? -12.977 -6.363 8.477 1 93.31 299 LYS B C 1
ATOM 4579 O O . LYS B 1 299 ? -14.156 -6.234 8.133 1 93.31 299 LYS B O 1
ATOM 4584 N N . THR B 1 300 ? -12.062 -5.453 8.25 1 94.44 300 THR B N 1
ATOM 4585 C CA . THR B 1 300 ? -12.352 -4.156 7.652 1 94.44 300 THR B CA 1
ATOM 4586 C C . THR B 1 300 ? -12.68 -4.305 6.168 1 94.44 300 THR B C 1
ATOM 4588 O O . THR B 1 300 ? -13.648 -3.713 5.68 1 94.44 300 THR B O 1
ATOM 4591 N N . TYR B 1 301 ? -11.922 -5.164 5.414 1 92.06 301 TYR B N 1
ATOM 4592 C CA . TYR B 1 301 ? -12.039 -5.184 3.961 1 92.06 301 TYR B CA 1
ATOM 4593 C C . TYR B 1 301 ? -12.672 -6.484 3.482 1 92.06 301 TYR B C 1
ATOM 4595 O O . TYR B 1 301 ? -13.078 -6.598 2.324 1 92.06 301 TYR B O 1
ATOM 4603 N N . GLY B 1 302 ? -12.484 -7.633 4.176 1 75.69 302 GLY B N 1
ATOM 4604 C CA . GLY B 1 302 ? -12.883 -8.969 3.762 1 75.69 302 GLY B CA 1
ATOM 4605 C C . GLY B 1 302 ? -14.242 -9.375 4.297 1 75.69 302 GLY B C 1
ATOM 4606 O O . GLY B 1 302 ? -14.727 -10.477 4.004 1 75.69 302 GLY B O 1
ATOM 4607 N N . GLY B 1 303 ? -14.844 -8.742 5.5 1 55.81 303 GLY B N 1
ATOM 4608 C CA . GLY B 1 303 ? -15.992 -9.266 6.223 1 55.81 303 GLY B CA 1
ATOM 4609 C C . GLY B 1 303 ? -17.188 -9.531 5.328 1 55.81 303 GLY B C 1
ATOM 4610 O O . GLY B 1 303 ? -18.297 -9.773 5.82 1 55.81 303 GLY B O 1
ATOM 4611 N N . ALA B 1 304 ? -17.516 -9.234 4.203 1 38.66 304 ALA B N 1
ATOM 4612 C CA . ALA B 1 304 ? -18.859 -9.711 3.859 1 38.66 304 ALA B CA 1
ATOM 4613 C C . ALA B 1 304 ? -18.891 -11.234 3.795 1 38.66 304 ALA B C 1
ATOM 4615 O O . ALA B 1 304 ? -18.328 -11.836 2.881 1 38.66 304 ALA B O 1
ATOM 4616 N N . ARG B 1 305 ? -18.484 -11.906 4.73 1 28.86 305 ARG B N 1
ATOM 4617 C CA . ARG B 1 305 ? -19.156 -13.203 4.66 1 28.86 305 ARG B CA 1
ATOM 4618 C C . ARG B 1 305 ? -20.656 -13.047 4.527 1 28.86 305 ARG B C 1
ATOM 4620 O O . ARG B 1 305 ? -21.266 -12.188 5.18 1 28.86 305 ARG B O 1
#

Sequence (610 aa):
MSAPAKALLVAAGLGTRLHPLTDVLPKCLMPIAGRPLLGLWLAMLRDAGFSEIVVNLHHHAELVGEYIRRSPWAAHVVLAPEETLLGTGGTLLRHRERFAEGPTLFAHADNLSLFSPRDFLAAHAARLSDCAMTMMSFVTDHPQSCGILTLDDRGRVLQMDEKPQQPKGDLANAAVYVIEPAVIDFIASLGKPVVDFSTEVLPVFMGRIFSFHNGSYHRDVGTPASLALAQLDYPLAVAQFDASRRHCEEAQPTKQSSSVHGAMDCFASLAMTGDDPWFGLMTDNDGTLAKAFARAAAKTYGGARMSAPAKALLVAAGLGTRLHPLTDVLPKCLMPIAGRPLLGLWLAMLRDAGFSEIVVNLHHHAELVGEYIRRSPWAAHVVLAPEETLLGTGGTLLRHRERFAEGPTLFAHADNLSLFSPRDFLAAHAARLSDCAMTMMSFVTDHPQSCGILTLDDRGRVLQMDEKPQQPKGDLANAAVYVIEPAVIDFIASLGKPVVDFSTEVLPVFMGRIFSFHNGSYHRDVGTPASLALAQLDYPLAVAQFDASRRHCEEAQPTKQSSSVHGAMDCFASLAMTGDDPWFGLMTDNDGTLAKAFARAAAKTYGGAR

pLDDT: mean 88.2, std 17.68, range [25.64, 98.81]

Radius of gyration: 26.91 Å; Cα contacts (8 Å, |Δi|>4): 1116; chains: 2; bounding box: 55×83×60 Å

Solvent-accessible surface area (backbone atoms only — not comparable to full-atom values): 32228 Å² total; per-residue (Å²): 124,81,76,68,44,35,34,39,35,46,42,41,58,64,43,70,67,32,56,53,41,32,77,68,41,38,49,28,58,40,66,50,32,62,38,31,40,43,54,54,53,52,50,54,42,46,73,58,54,44,58,39,34,37,35,36,24,41,56,62,36,65,60,53,49,51,40,40,65,59,30,97,54,33,91,35,46,43,82,42,76,34,95,62,85,29,42,70,34,15,52,49,49,75,46,39,83,81,37,59,89,41,58,26,38,40,33,51,36,56,44,48,73,46,78,56,64,57,59,52,53,50,50,48,74,68,39,60,86,76,34,53,30,27,36,30,30,31,78,48,95,51,35,53,77,31,34,29,53,41,64,51,97,85,36,30,33,58,44,69,42,69,43,27,92,77,56,95,52,35,41,20,60,62,59,34,34,38,35,33,42,68,56,47,52,50,52,54,69,69,72,57,66,66,30,45,36,77,79,69,45,48,69,76,40,50,65,23,26,29,58,43,78,45,86,64,41,75,44,70,49,59,34,66,41,40,40,43,33,44,39,63,37,44,62,50,39,50,52,48,53,52,52,52,52,53,51,54,56,69,68,47,82,63,79,77,82,65,82,67,71,60,68,69,56,60,58,40,53,49,19,36,34,81,71,42,36,62,55,51,60,30,46,40,80,89,23,50,56,37,53,51,41,39,52,25,37,38,54,67,44,60,47,84,113,124,81,76,68,43,35,35,40,34,45,43,41,60,62,43,70,66,33,57,55,42,32,77,68,41,38,50,30,59,40,64,50,33,62,36,30,40,43,54,55,52,50,51,55,41,47,76,58,53,44,57,39,35,37,35,36,24,40,56,61,36,66,60,54,49,51,40,39,65,59,30,97,53,32,90,37,48,43,83,41,76,34,95,62,84,28,42,70,34,15,53,49,47,76,47,38,82,82,38,61,88,40,56,29,37,40,31,52,36,56,44,48,73,46,76,56,65,56,59,52,50,50,48,49,73,67,39,60,85,75,35,53,29,26,35,32,29,32,78,49,97,52,34,52,77,29,34,28,52,41,64,52,99,86,36,28,32,58,44,68,42,69,42,26,91,76,58,95,53,36,40,20,61,63,58,34,33,39,35,33,40,66,56,49,51,51,52,54,70,69,72,58,65,66,30,46,36,74,79,68,43,47,69,76,40,51,66,24,26,28,58,41,78,46,86,65,40,74,44,69,49,59,34,65,41,40,40,44,35,44,38,63,38,46,63,49,42,50,52,48,53,53,54,54,51,53,51,54,56,68,67,47,80,66,78,78,81,67,82,72,71,60,68,70,58,59,56,42,53,48,20,36,33,80,72,42,36,62,54,51,60,29,48,40,81,88,22,50,57,36,53,53,40,39,52,25,38,39,55,68,43,60,50,83,117

Nearest PDB structures (foldseek):
  3pkp-assembly4_C  TM=7.010E-01  e=2.880E-19  Salmonella enterica subsp. enterica serovar Typhimurium
  5z0a-assembly2_C-3  TM=7.824E-01  e=2.666E-17  Sulfurisphaera tokodaii str. 7
  3pkq-assembly3_C  TM=6.835E-01  e=3.250E-18  Salmonella enterica subsp. enterica serovar Typhimurium
  3pkq-assembly3_D  TM=6.859E-01  e=2.347E-17  Salmonella enterica subsp. enterica serovar Typhimurium
  6b5e-assembly2_E  TM=6.898E-01  e=1.017E-16  Mycobacterium tuberculosis H37Rv

Organism: Rhodopseudomonas palustris (strain HaA2) (NCBI:txid316058)

Foldseek 3Di:
DQPAAEEEEEQADQLVQAPPLSVQPGLQQDDALQGGLVRLVLLQCVLLPHQAYEYEYERPLVLVLLLLCLAPCVVRYHYHYDPDAQAQLLVCLVCLVVQQRWKYKYAHSSKRDDDRPNVVVVCQVVADPQAFKEFEKEFDPQQLQFFAFDADPRQATQDTDHNDPDGPHRIGTLRIMIGTSVLSVVSVVVPGSRDHCVPHRVVVRRRRYGYDYRPQDIFRCSHPVRSVVSNPCVVVSVVVVLVVVVVVVVPPPPPPPPCPVSSVPSCVPVPSDVSNVSVVSCPPPNRPSVVVSVVRVCCRPVPPD/DQPAAEEEEEQADQLVQAPPLSVQPGLQQDDALQGGLVRLVLLLCVLLPHQAYEYEYERPLVLVLLLLCLAPCVVRYHYHYDPDAQAQLLVCLVCLVVQQRWKYKYAHSSKRDDDRPNVVVVCQVVADPQAFKEFEKEFDPQQLQFFAFDADPRQATQDTDHNDPDGPHRIGTLRIMIGTSVLSVVSVVVVGSRDHCVPHRVVVRRRRYGYDYRPQDIFRCSHPVRSVVSNPCVVVSVVVVLVVVVVVVVPPPPPPPDPPVRPVPSVVPVPSDVSNVSVVSCPPPNRPSVVVSVVRVCCRPVPPD